Protein AF-0000000074257614 (afdb_homodimer)

Nearest PDB structures (foldseek):
  3a6f-assembly1_D  TM=8.486E-01  e=1.004E-16  Pseudomonas putida
  3a6g-assembly1_B  TM=8.559E-01  e=3.422E-16  Pseudomonas putida
  3a6j-assembly1_D  TM=8.479E-01  e=7.141E-16  Pseudomonas putida
  3a6g-assembly1_E  TM=8.307E-01  e=7.141E-16  Pseudomonas putida
  3a6g-assembly1_C  TM=8.321E-01  e=3.975E-15  Pseudomonas putida

pLDDT: mean 94.09, std 9.01, range [49.44, 98.94]

Secondary structure (DSSP, 8-state):
----TTBGGG--HHHHHHHHHH-SEEEEEE--B---TTTS-TTHHHHHHHHHHHHHHHHGGGGT--EEEPPPB-----GGGTTSTT-B---HHHHHHHHHHHHHHHHHTT--EEEEEE--GGGHHHHHHHHHHHHHHSS-EEEEEEGGGGTHHHHHHHH-S---TTSHHHHHHHHHH-GGG--GGG--PPPBPPPPTT-S---GGGTBSSS--S-GGG--HHHHHHHHHHHHHHHHHHHHHHHHTT-/----TTBGGG--HHHHHHHHHH-SEEEEEE--B---TTTS-TTHHHHHHHHHHHHHHHHGGGGT--EEEPPPB-----GGGTTSTT-B---HHHHHHHHHHHHHHHHHTT--EEEEEE--GGGHHHHHHHHHHHHHHSS-EEEEEEGGGGTHHHHHHHH-S---TTSHHHHHHHHHH-GGG--GGG--PPPBPPPPTT-S---GGGTBSSS--S-GGG--HHHHHHHHHHHHHHHHHHHHHHHHTT-

Solvent-accessible surface area (backbone atoms only — not comparable to full-atom values): 24168 Å² total; per-residue (Å²): 123,86,83,63,98,39,32,48,52,61,22,23,20,68,54,30,35,54,46,35,58,69,29,66,28,34,34,37,20,31,14,23,28,31,50,21,16,73,24,29,20,17,22,53,27,25,52,46,12,46,48,53,47,49,53,38,56,70,51,24,60,84,68,76,41,43,55,34,35,44,73,60,39,48,66,20,34,40,69,47,35,55,89,36,30,65,20,32,27,33,49,67,66,45,43,22,43,47,53,36,27,43,51,52,28,42,35,74,43,50,26,54,25,36,36,36,38,30,45,41,82,63,36,50,67,38,49,53,54,26,24,52,49,37,45,71,77,45,85,24,47,44,44,74,44,54,57,58,78,66,33,47,70,62,47,35,72,76,61,41,79,53,40,48,58,45,0,20,57,52,41,8,45,42,48,58,78,42,48,89,47,46,42,74,90,52,52,49,72,39,49,73,48,83,69,68,88,80,60,88,72,64,52,45,68,72,31,12,83,57,44,26,28,32,38,33,71,66,38,42,35,72,60,37,54,54,50,52,54,53,28,41,50,51,51,50,52,52,49,47,52,38,46,74,69,68,92,123,87,84,62,96,40,34,48,52,62,24,24,20,66,55,29,35,53,46,36,58,68,29,65,28,34,34,37,21,31,13,24,27,30,51,20,16,73,23,29,20,17,24,53,28,25,53,46,11,44,46,54,48,49,53,40,57,70,50,24,59,83,69,77,43,44,55,35,36,44,73,60,40,47,66,20,35,39,69,45,35,56,90,35,30,64,20,33,26,33,49,64,66,42,43,24,45,46,52,35,26,44,52,53,29,40,34,76,42,50,27,52,24,37,36,35,38,29,45,42,80,62,35,49,67,38,50,52,54,25,24,52,49,37,45,70,74,43,83,23,46,44,45,73,44,54,56,59,77,66,33,47,70,60,48,35,72,74,59,41,79,54,40,46,57,45,0,21,56,53,41,8,46,41,49,58,77,42,46,89,48,47,42,75,90,51,50,48,72,39,48,72,48,82,72,67,86,80,62,88,71,63,51,45,69,73,33,11,82,56,44,26,28,32,38,32,72,68,39,43,35,70,60,39,53,53,50,51,54,53,28,42,50,51,51,50,52,52,50,46,52,38,47,74,69,67,92

Sequence (494 aa):
MPETESDLFTMTWEDAGESLLTADCAILPTGSVEQHSVHLPLSTDTLRADHLTAELVEAADDHGLEFVRLPTLPYGYSEHHMRFPGTVTLSQDTYKSVLVDVGASLAEHGADRLLFLNCHGGNKEALALASDRLNRDTDLTAHFVHWTDFARDELREHFGEGWGHAGDHETSFVELYRPDLVKEGKKEPQTVEEMPETRSYDYFDDVTEQGGLGDPTNSDPEVMEGVVANTTDRILESLKADVDAGWMPETESDLFTMTWEDAGESLLTADCAILPTGSVEQHSVHLPLSTDTLRADHLTAELVEAADDHGLEFVRLPTLPYGYSEHHMRFPGTVTLSQDTYKSVLVDVGASLAEHGADRLLFLNCHGGNKEALALASDRLNRDTDLTAHFVHWTDFARDELREHFGEGWGHAGDHETSFVELYRPDLVKEGKKEPQTVEEMPETRSYDYFDDVTEQGGLGDPTNSDPEVMEGVVANTTDRILESLKADVDAGW

Organism: NCBI:txid2743089

Radius of gyration: 22.27 Å; Cα contacts (8 Å, |Δi|>4): 1116; chains: 2; bounding box: 50×66×53 Å

InterPro domains:
  IPR003785 Creatininase/formamide hydrolase [PF02633] (11-238)
  IPR003785 Creatininase/formamide hydrolase [PTHR35005] (6-240)
  IPR024087 Creatininase-like superfamily [G3DSA:3.40.50.10310] (3-243)
  IPR024087 Creatininase-like superfamily [SSF102215] (8-239)

Structure (mmCIF, N/CA/C/O backbone):
data_AF-0000000074257614-model_v1
#
loop_
_entity.id
_entity.type
_entity.pdbx_description
1 polymer 'Creatininase family protein'
#
loop_
_atom_site.group_PDB
_atom_site.id
_atom_site.type_symbol
_atom_site.label_atom_id
_atom_site.label_alt_id
_atom_site.label_comp_id
_atom_site.label_asym_id
_atom_site.label_entity_id
_atom_site.label_seq_id
_atom_site.pdbx_PDB_ins_code
_atom_site.Cartn_x
_atom_site.Cartn_y
_atom_site.Cartn_z
_atom_site.occupancy
_atom_site.B_iso_or_equiv
_atom_site.auth_seq_id
_atom_site.auth_comp_id
_atom_site.auth_asym_id
_atom_site.auth_atom_id
_atom_site.pdbx_PDB_model_num
ATOM 1 N N . MET A 1 1 ? 1.198 -7.363 8.898 1 87.56 1 MET A N 1
ATOM 2 C CA . MET A 1 1 ? 2.047 -7.574 7.73 1 87.56 1 MET A CA 1
ATOM 3 C C . MET A 1 1 ? 3.484 -7.863 8.148 1 87.56 1 MET A C 1
ATOM 5 O O . MET A 1 1 ? 3.967 -7.32 9.148 1 87.56 1 MET A O 1
ATOM 9 N N . PRO A 1 2 ? 4.137 -8.68 7.316 1 95.19 2 PRO A N 1
ATOM 10 C CA . PRO A 1 2 ? 5.5 -9.047 7.719 1 95.19 2 PRO A CA 1
ATOM 11 C C . PRO A 1 2 ? 6.496 -7.906 7.52 1 95.19 2 PRO A C 1
ATOM 13 O O . PRO A 1 2 ? 6.305 -7.059 6.645 1 95.19 2 PRO A O 1
ATOM 16 N N . GLU A 1 3 ? 7.477 -7.852 8.414 1 96.19 3 GLU A N 1
ATOM 17 C CA . GLU A 1 3 ? 8.609 -6.938 8.289 1 96.19 3 GLU A CA 1
ATOM 18 C C . GLU A 1 3 ? 9.922 -7.699 8.188 1 96.19 3 GLU A C 1
ATOM 20 O O . GLU A 1 3 ? 10.125 -8.703 8.875 1 96.19 3 GLU A O 1
ATOM 25 N N . THR A 1 4 ? 10.766 -7.27 7.289 1 97.06 4 THR A N 1
ATOM 26 C CA . THR A 1 4 ? 12.086 -7.859 7.117 1 97.06 4 THR A CA 1
ATOM 27 C C . THR A 1 4 ? 13.18 -6.812 7.332 1 97.06 4 THR A C 1
ATOM 29 O O . THR A 1 4 ? 12.898 -5.609 7.352 1 97.06 4 THR A O 1
ATOM 32 N N . GLU A 1 5 ? 14.43 -7.211 7.496 1 95.19 5 GLU A N 1
ATOM 33 C C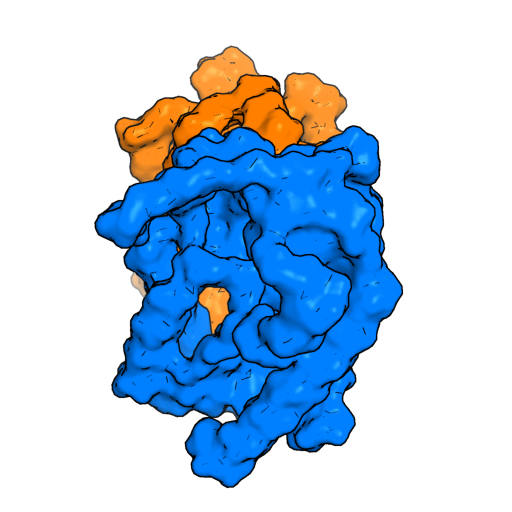A . GLU A 1 5 ? 15.562 -6.305 7.676 1 95.19 5 GLU A CA 1
ATOM 34 C C . GLU A 1 5 ? 15.906 -5.582 6.375 1 95.19 5 GLU A C 1
ATOM 36 O O . GLU A 1 5 ? 16.672 -4.625 6.375 1 95.19 5 GLU A O 1
ATOM 41 N N . SER A 1 6 ? 15.25 -5.984 5.289 1 97.62 6 SER A N 1
ATOM 42 C CA . SER A 1 6 ? 15.578 -5.473 3.963 1 97.62 6 SER A CA 1
ATOM 43 C C . SER A 1 6 ? 14.484 -4.547 3.443 1 97.62 6 SER A C 1
ATOM 45 O O . SER A 1 6 ? 14.445 -4.227 2.254 1 97.62 6 SER A O 1
ATOM 47 N N . ASP A 1 7 ? 13.609 -4.184 4.375 1 98.62 7 ASP A N 1
ATOM 48 C CA . ASP A 1 7 ? 12.492 -3.338 3.963 1 98.62 7 ASP A CA 1
ATOM 49 C C . ASP A 1 7 ? 12.945 -1.897 3.738 1 98.62 7 ASP A C 1
ATOM 51 O O . ASP A 1 7 ? 13.438 -1.245 4.66 1 98.62 7 ASP A O 1
ATOM 55 N N . LEU A 1 8 ? 12.688 -1.428 2.484 1 98.81 8 LEU A N 1
ATOM 56 C CA . LEU A 1 8 ? 12.906 -0.011 2.211 1 98.81 8 LEU A CA 1
ATOM 57 C C . LEU A 1 8 ? 12.125 0.858 3.188 1 98.81 8 LEU A C 1
ATOM 59 O O . LEU A 1 8 ? 12.586 1.93 3.584 1 98.81 8 LEU A O 1
ATOM 63 N N . PHE A 1 9 ? 11.031 0.426 3.574 1 97.88 9 PHE A N 1
ATOM 64 C CA . PHE A 1 9 ? 10.047 1.066 4.441 1 97.88 9 PHE A CA 1
ATOM 65 C C . PHE A 1 9 ? 10.68 1.485 5.762 1 97.88 9 PHE A C 1
ATOM 67 O O . PHE A 1 9 ? 10.266 2.475 6.367 1 97.88 9 PHE A O 1
ATOM 74 N N . THR A 1 10 ? 11.742 0.823 6.23 1 98.19 10 THR A N 1
ATOM 75 C CA . THR A 1 10 ? 12.305 1.058 7.555 1 98.19 10 THR A CA 1
ATOM 76 C C . THR A 1 10 ? 13.664 1.749 7.453 1 98.19 10 THR A C 1
ATOM 78 O O . THR A 1 10 ? 14.328 1.979 8.461 1 98.19 10 THR A O 1
ATOM 81 N N . MET A 1 11 ? 14.023 2.107 6.27 1 98.56 11 MET A N 1
ATOM 82 C CA . MET A 1 11 ? 15.352 2.668 6.043 1 98.56 11 MET A CA 1
ATOM 83 C C . MET A 1 11 ? 15.312 4.191 6.051 1 98.56 11 MET A C 1
ATOM 85 O O . MET A 1 11 ? 14.305 4.789 5.664 1 98.56 11 MET A O 1
ATOM 89 N N . THR A 1 12 ? 16.391 4.77 6.508 1 98.19 12 THR A N 1
ATOM 90 C CA . THR A 1 12 ? 16.641 6.168 6.18 1 98.19 12 THR A CA 1
ATOM 91 C C . THR A 1 12 ? 17.141 6.305 4.746 1 98.19 12 THR A C 1
ATOM 93 O O . THR A 1 12 ? 17.453 5.309 4.09 1 98.19 12 THR A O 1
ATOM 96 N N . TRP A 1 13 ? 17.203 7.562 4.297 1 97.44 13 TRP A N 1
ATOM 97 C CA . TRP A 1 13 ? 17.672 7.727 2.922 1 97.44 13 TRP A CA 1
ATOM 98 C C . TRP A 1 13 ? 19.125 7.316 2.785 1 97.44 13 TRP A C 1
ATOM 100 O O . TRP A 1 13 ? 19.547 6.816 1.735 1 97.44 13 TRP A O 1
ATOM 110 N N . GLU A 1 14 ? 19.969 7.48 3.82 1 97.38 14 GLU A N 1
ATOM 111 C CA . GLU A 1 14 ? 21.359 7.039 3.777 1 97.38 14 GLU A CA 1
ATOM 112 C C . GLU A 1 14 ? 21.453 5.523 3.645 1 97.38 14 GLU A C 1
ATOM 114 O O . GLU A 1 14 ? 22.203 5.012 2.816 1 97.38 14 GLU A O 1
ATOM 119 N N . ASP A 1 15 ? 20.672 4.824 4.484 1 98.25 15 ASP A N 1
ATOM 120 C CA . ASP A 1 15 ? 20.672 3.363 4.426 1 98.25 15 ASP A CA 1
ATOM 121 C C . ASP A 1 15 ? 20.188 2.871 3.064 1 98.25 15 ASP A C 1
ATOM 123 O O . ASP A 1 15 ? 20.75 1.926 2.506 1 98.25 15 ASP A O 1
ATOM 127 N N . ALA A 1 16 ? 19.172 3.477 2.555 1 98.44 16 ALA A N 1
ATOM 128 C CA . ALA A 1 16 ? 18.594 3.094 1.266 1 98.44 16 ALA A CA 1
ATOM 129 C C . ALA A 1 16 ? 19.609 3.287 0.141 1 98.44 16 ALA A C 1
ATOM 131 O O . ALA A 1 16 ? 19.703 2.465 -0.773 1 98.44 16 ALA A O 1
A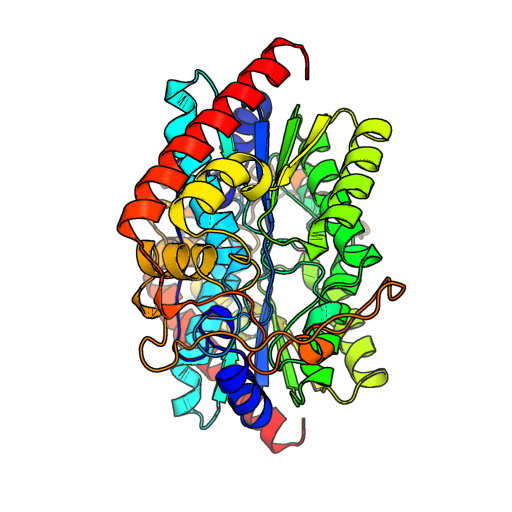TOM 132 N N . GLY A 1 17 ? 20.281 4.422 0.225 1 97.75 17 GLY A N 1
ATOM 133 C CA . GLY A 1 17 ? 21.297 4.676 -0.78 1 97.75 17 GLY A CA 1
ATOM 134 C C . GLY A 1 17 ? 22.344 3.582 -0.861 1 97.75 17 GLY A C 1
ATOM 135 O O . GLY A 1 17 ? 22.688 3.131 -1.953 1 97.75 17 GLY A O 1
ATOM 136 N N . GLU A 1 18 ? 22.781 3.162 0.284 1 98 18 GLU A N 1
ATOM 137 C CA . GLU A 1 18 ? 23.75 2.084 0.339 1 98 18 GLU A CA 1
ATOM 138 C C . GLU A 1 18 ? 23.141 0.756 -0.096 1 98 18 GLU A C 1
ATOM 140 O O . GLU A 1 18 ? 23.734 0.027 -0.897 1 98 18 GLU A O 1
ATOM 145 N N . SER A 1 19 ? 22.016 0.486 0.371 1 98.19 19 SER A N 1
ATOM 146 C CA . SER A 1 19 ? 21.375 -0.803 0.128 1 98.19 19 SER A CA 1
ATOM 147 C C . SER A 1 19 ? 21.016 -0.973 -1.345 1 98.19 19 SER A C 1
ATOM 149 O O . SER A 1 19 ? 21.188 -2.053 -1.912 1 98.19 19 SER A O 1
ATOM 151 N N . LEU A 1 20 ? 20.484 0.068 -1.957 1 98.12 20 LEU A N 1
ATOM 152 C CA . LEU A 1 20 ? 20.047 -0.021 -3.348 1 98.12 20 LEU A CA 1
ATOM 153 C C . LEU A 1 20 ? 21.25 -0.206 -4.277 1 98.12 20 LEU A C 1
ATOM 155 O O . LEU A 1 20 ? 21.125 -0.842 -5.324 1 98.12 20 LEU A O 1
ATOM 159 N N . LEU A 1 21 ? 22.375 0.308 -3.859 1 97.25 21 LEU A N 1
ATOM 160 C CA . LEU A 1 21 ? 23.578 0.206 -4.68 1 97.25 21 LEU A CA 1
ATOM 161 C C . LEU A 1 21 ? 24.188 -1.186 -4.574 1 97.25 21 LEU A C 1
ATOM 163 O O . LEU A 1 21 ? 24.812 -1.666 -5.523 1 97.25 21 LEU A O 1
ATOM 167 N N . THR A 1 22 ? 23.984 -1.861 -3.463 1 96.81 22 THR A N 1
ATOM 168 C CA . THR A 1 22 ? 24.703 -3.107 -3.225 1 96.81 22 THR A CA 1
ATOM 169 C C . THR A 1 22 ? 23.781 -4.309 -3.404 1 96.81 22 THR A C 1
ATOM 171 O O . THR A 1 22 ? 24.234 -5.43 -3.629 1 96.81 22 THR A O 1
ATOM 174 N N . ALA A 1 23 ? 22.516 -4.117 -3.361 1 97.31 23 ALA A N 1
ATOM 175 C CA . ALA A 1 23 ? 21.562 -5.223 -3.488 1 97.31 23 ALA A CA 1
ATOM 176 C C . ALA A 1 23 ? 21.641 -5.848 -4.879 1 97.31 23 ALA A C 1
ATOM 178 O O . ALA A 1 23 ? 21.906 -5.156 -5.863 1 97.31 23 ALA A O 1
ATOM 179 N N . ASP A 1 24 ? 21.328 -7.156 -4.922 1 96.69 24 ASP A N 1
ATOM 180 C CA . ASP A 1 24 ? 21.203 -7.84 -6.207 1 96.69 24 ASP A CA 1
ATOM 181 C C . ASP A 1 24 ? 19.938 -7.418 -6.938 1 96.69 24 ASP A C 1
ATOM 183 O O . ASP A 1 24 ? 19.906 -7.398 -8.172 1 96.69 24 ASP A O 1
ATOM 187 N N . CYS A 1 25 ? 18.938 -7.125 -6.125 1 96.31 25 CYS A N 1
ATOM 188 C CA . CYS A 1 25 ? 17.641 -6.855 -6.727 1 96.31 25 CYS A CA 1
ATOM 189 C C . CYS A 1 25 ? 16.719 -6.148 -5.738 1 96.31 25 CYS A C 1
ATOM 191 O O . CYS A 1 25 ? 16.719 -6.457 -4.547 1 96.31 25 CYS A O 1
ATOM 193 N N . ALA A 1 26 ? 16.016 -5.094 -6.238 1 98.62 26 ALA A N 1
ATOM 194 C CA . ALA A 1 26 ? 14.852 -4.602 -5.52 1 98.62 26 ALA A CA 1
ATOM 195 C C . ALA A 1 26 ? 13.602 -5.402 -5.887 1 98.62 26 ALA A C 1
ATOM 197 O O . ALA A 1 26 ? 13.461 -5.852 -7.027 1 98.62 26 ALA A O 1
ATOM 198 N N . ILE A 1 27 ? 12.711 -5.613 -4.906 1 98.81 27 ILE A N 1
ATOM 199 C CA . ILE A 1 27 ? 11.508 -6.398 -5.168 1 98.81 27 ILE A CA 1
ATOM 200 C C . ILE A 1 27 ? 10.273 -5.586 -4.793 1 98.81 27 ILE A C 1
ATOM 202 O O . ILE A 1 27 ? 10.18 -5.059 -3.682 1 98.81 27 ILE A O 1
ATOM 206 N N . LEU A 1 28 ? 9.398 -5.438 -5.723 1 98.94 28 LEU A N 1
ATOM 207 C CA . LEU A 1 28 ? 8.094 -4.844 -5.469 1 98.94 28 LEU A CA 1
ATOM 208 C C . LEU A 1 28 ? 7.012 -5.918 -5.391 1 98.94 28 LEU A C 1
ATOM 210 O O . LEU A 1 28 ? 6.695 -6.559 -6.398 1 98.94 28 LEU A O 1
ATOM 214 N N . PRO A 1 29 ? 6.453 -6.156 -4.188 1 98.88 29 PRO A N 1
ATOM 215 C CA . PRO A 1 29 ? 5.277 -7.027 -4.121 1 98.88 29 PRO A CA 1
ATOM 216 C C . PRO A 1 29 ? 4.035 -6.391 -4.742 1 98.88 29 PRO A C 1
ATOM 218 O O . PRO A 1 29 ? 3.693 -5.25 -4.418 1 98.88 29 PRO A O 1
ATOM 221 N N . THR A 1 30 ? 3.383 -7.113 -5.633 1 98.88 30 THR A N 1
ATOM 222 C CA . THR A 1 30 ? 2.207 -6.582 -6.316 1 98.88 30 THR A CA 1
ATOM 223 C C . THR A 1 30 ? 0.988 -7.461 -6.059 1 98.88 30 THR A C 1
ATOM 225 O O . THR A 1 30 ? 0.996 -8.648 -6.379 1 98.88 30 THR A O 1
ATOM 228 N N . GLY A 1 31 ? 0.006 -6.891 -5.445 1 98.5 31 GLY A N 1
ATOM 229 C CA . GLY A 1 31 ? -1.254 -7.562 -5.16 1 98.5 31 GLY A CA 1
ATOM 230 C C . GLY A 1 31 ? -2.445 -6.887 -5.812 1 98.5 31 GLY A C 1
ATOM 231 O O . GLY A 1 31 ? -2.371 -6.461 -6.969 1 98.5 31 GLY A O 1
ATOM 232 N N . SER A 1 32 ? -3.559 -6.984 -5.121 1 98.5 32 SER A N 1
ATOM 233 C CA . SER A 1 32 ? -4.824 -6.391 -5.543 1 98.5 32 SER A CA 1
ATOM 234 C C . SER A 1 32 ? -5.793 -6.266 -4.371 1 98.5 32 SER A C 1
ATOM 236 O O . SER A 1 32 ? -5.539 -6.797 -3.289 1 98.5 32 SER A O 1
ATOM 238 N N . VAL A 1 33 ? -6.75 -5.43 -4.539 1 98.69 33 VAL A N 1
ATOM 239 C CA . VAL A 1 33 ? -7.969 -5.434 -3.738 1 98.69 33 VAL A CA 1
ATOM 240 C C . VAL A 1 33 ? -9.148 -5.902 -4.586 1 98.69 33 VAL A C 1
ATOM 242 O O . VAL A 1 33 ? -9.672 -5.141 -5.402 1 98.69 33 VAL A O 1
ATOM 245 N N . GLU A 1 34 ? -9.539 -7.125 -4.387 1 98.19 34 GLU A N 1
ATOM 246 C CA . GLU A 1 34 ? -10.602 -7.707 -5.203 1 98.19 34 GLU A CA 1
ATOM 247 C C . GLU A 1 34 ? -11.289 -8.859 -4.48 1 98.19 34 GLU A C 1
ATOM 249 O O . GLU A 1 34 ? -10.766 -9.383 -3.498 1 98.19 34 GLU A O 1
ATOM 254 N N . GLN A 1 35 ? -12.391 -9.234 -5.062 1 97.31 35 GLN A N 1
ATOM 255 C CA . GLN A 1 35 ? -13.172 -10.32 -4.477 1 97.31 35 GLN A CA 1
ATOM 256 C C . GLN A 1 35 ? -12.414 -11.641 -4.535 1 97.31 35 GLN A C 1
ATOM 258 O O . GLN A 1 35 ? -11.695 -11.914 -5.496 1 97.31 35 GLN A O 1
ATOM 263 N N . HIS A 1 36 ? -12.602 -12.492 -3.494 1 97.5 36 HIS A N 1
ATOM 264 C CA . HIS A 1 36 ? -12.086 -13.852 -3.424 1 97.5 36 HIS A CA 1
ATOM 265 C C . HIS A 1 36 ? -13.086 -14.797 -2.771 1 97.5 36 HIS A C 1
ATOM 267 O O . HIS A 1 36 ? -12.766 -15.469 -1.789 1 97.5 36 HIS A O 1
ATOM 273 N N . SER A 1 37 ? -14.242 -14.836 -3.428 1 96 37 SER A N 1
ATOM 274 C CA . SER A 1 37 ? -15.352 -15.68 -2.99 1 96 37 SER A CA 1
ATOM 275 C C . SER A 1 37 ? -15.859 -15.258 -1.613 1 96 37 SER A C 1
ATOM 277 O O . SER A 1 37 ? -15.547 -14.164 -1.141 1 96 37 SER A O 1
ATOM 279 N N . VAL A 1 38 ? -16.734 -16.047 -0.955 1 96.38 38 VAL A N 1
ATOM 280 C CA . VAL A 1 38 ? -17.516 -15.633 0.201 1 96.38 38 VAL A CA 1
ATOM 281 C C . VAL A 1 38 ? -16.719 -15.859 1.481 1 96.38 38 VAL A C 1
ATOM 283 O O . VAL A 1 38 ? -17.094 -15.367 2.549 1 96.38 38 VAL A O 1
ATOM 286 N N . HIS A 1 39 ? -15.547 -16.516 1.341 1 98 39 HIS A N 1
ATOM 287 C CA . HIS A 1 39 ? -14.891 -16.953 2.57 1 98 39 HIS A CA 1
ATOM 288 C C . HIS A 1 39 ? -13.539 -16.266 2.734 1 98 39 HIS A C 1
ATOM 290 O O . HIS A 1 39 ? -12.945 -16.297 3.816 1 98 39 HIS A O 1
ATOM 296 N N . LEU A 1 40 ? -13.031 -15.617 1.736 1 98.62 40 LEU A N 1
ATOM 297 C CA . LEU A 1 40 ? -11.719 -15 1.817 1 98.62 40 LEU A CA 1
ATOM 298 C C . LEU A 1 40 ? -11.828 -13.477 1.73 1 98.62 40 LEU A C 1
ATOM 300 O O . LEU A 1 40 ? -12.773 -12.953 1.145 1 98.62 40 LEU A O 1
ATOM 304 N N . PRO A 1 41 ? -10.875 -12.805 2.254 1 98.69 41 PRO A N 1
ATOM 305 C CA . PRO A 1 41 ? -10.922 -11.336 2.229 1 98.69 41 PRO A CA 1
ATOM 306 C C . PRO A 1 41 ? -10.531 -10.758 0.869 1 98.69 41 PRO A C 1
ATOM 308 O O . PRO A 1 41 ? -9.883 -11.438 0.07 1 98.69 41 PRO A O 1
ATOM 311 N N . LEU A 1 42 ? -10.836 -9.492 0.719 1 98.69 42 LEU A N 1
ATOM 312 C CA . LEU A 1 42 ? -10.539 -8.742 -0.499 1 98.69 42 LEU A CA 1
ATOM 313 C C . LEU A 1 42 ? -9.039 -8.578 -0.688 1 98.69 42 LEU A C 1
ATOM 315 O O . LEU A 1 42 ? -8.578 -8.227 -1.778 1 98.69 42 LEU A O 1
ATOM 319 N N . SER A 1 43 ? -8.25 -8.859 0.307 1 98.44 43 SER A N 1
ATOM 320 C CA . SER A 1 43 ? -6.82 -8.578 0.307 1 98.44 43 SER A CA 1
ATOM 321 C C . SER A 1 43 ? -6.008 -9.828 -0.009 1 98.44 43 SER A C 1
ATOM 323 O O . SER A 1 43 ? -4.785 -9.828 0.122 1 98.44 43 SER A O 1
ATOM 325 N N . THR A 1 44 ? -6.629 -10.914 -0.399 1 98.69 44 THR A N 1
ATOM 326 C CA . THR A 1 44 ? -5.961 -12.203 -0.548 1 98.69 44 THR A CA 1
ATOM 327 C C . THR A 1 44 ? -4.699 -12.062 -1.395 1 98.69 44 THR A C 1
ATOM 329 O O . THR A 1 44 ? -3.617 -12.484 -0.979 1 98.69 44 THR A O 1
ATOM 332 N N . ASP A 1 45 ? -4.805 -11.438 -2.523 1 98.69 45 ASP A N 1
ATOM 333 C CA . ASP A 1 45 ? -3.648 -11.289 -3.4 1 98.69 45 ASP A CA 1
ATOM 334 C C . ASP A 1 45 ? -2.568 -10.43 -2.746 1 98.69 45 ASP A C 1
ATOM 336 O O . ASP A 1 45 ? -1.376 -10.711 -2.891 1 98.69 45 ASP A O 1
ATOM 340 N N . THR A 1 46 ? -2.947 -9.359 -2.088 1 98.75 46 THR A N 1
ATOM 341 C CA . THR A 1 46 ? -1.995 -8.469 -1.428 1 98.75 46 THR A CA 1
ATOM 342 C C . THR A 1 46 ? -1.322 -9.18 -0.255 1 98.75 46 THR A C 1
ATOM 344 O O . THR A 1 46 ? -0.119 -9.023 -0.036 1 98.75 46 THR A O 1
ATOM 347 N N . LEU A 1 47 ? -2.111 -9.961 0.508 1 98.62 47 LEU A N 1
ATOM 348 C CA . LEU A 1 47 ? -1.534 -10.789 1.56 1 98.62 47 LEU A CA 1
ATOM 349 C C . LEU A 1 47 ? -0.477 -11.727 0.991 1 98.62 47 LEU A C 1
ATOM 351 O O . LEU A 1 47 ? 0.617 -11.852 1.548 1 98.62 47 LEU A O 1
ATOM 355 N N . ARG A 1 48 ? -0.861 -12.352 -0.081 1 98.69 48 ARG A N 1
ATOM 356 C CA . ARG A 1 48 ? 0.065 -13.281 -0.721 1 98.69 48 ARG A CA 1
ATOM 357 C C . ARG A 1 48 ? 1.328 -12.562 -1.184 1 98.69 48 ARG A C 1
ATOM 359 O O . ARG A 1 48 ? 2.441 -13 -0.881 1 98.69 48 ARG A O 1
ATOM 366 N N . ALA A 1 49 ? 1.185 -11.477 -1.884 1 98.75 49 ALA A N 1
ATOM 367 C CA . ALA A 1 49 ? 2.332 -10.734 -2.4 1 98.75 49 ALA A CA 1
ATOM 368 C C . ALA A 1 49 ? 3.264 -10.312 -1.269 1 98.75 49 ALA A C 1
ATOM 370 O O . ALA A 1 49 ? 4.484 -10.445 -1.379 1 98.75 49 ALA A O 1
ATOM 371 N N . ASP A 1 50 ? 2.67 -9.836 -0.246 1 98.62 50 ASP A N 1
ATOM 372 C CA . ASP A 1 50 ? 3.445 -9.312 0.875 1 98.62 50 ASP A CA 1
ATOM 373 C C . ASP A 1 50 ? 4.203 -10.43 1.585 1 98.62 50 ASP A C 1
ATOM 375 O O . ASP A 1 50 ? 5.43 -10.367 1.721 1 98.62 50 ASP A O 1
ATOM 379 N N . HIS A 1 51 ? 3.541 -11.461 1.965 1 98.69 51 HIS A N 1
ATOM 380 C CA . HIS A 1 51 ? 4.133 -12.539 2.744 1 98.69 51 HIS A CA 1
ATOM 381 C C . HIS A 1 51 ? 5.109 -13.359 1.903 1 98.69 51 HIS A C 1
ATOM 383 O O . HIS A 1 51 ? 6.176 -13.75 2.387 1 98.69 51 HIS A O 1
ATOM 389 N N . LEU A 1 52 ? 4.738 -13.641 0.69 1 98.75 52 LEU A N 1
ATOM 390 C CA . LEU A 1 52 ? 5.598 -14.477 -0.144 1 98.75 52 LEU A CA 1
ATOM 391 C C . LEU A 1 52 ? 6.871 -13.734 -0.523 1 98.75 52 LEU A C 1
ATOM 393 O O . LEU A 1 52 ? 7.938 -14.34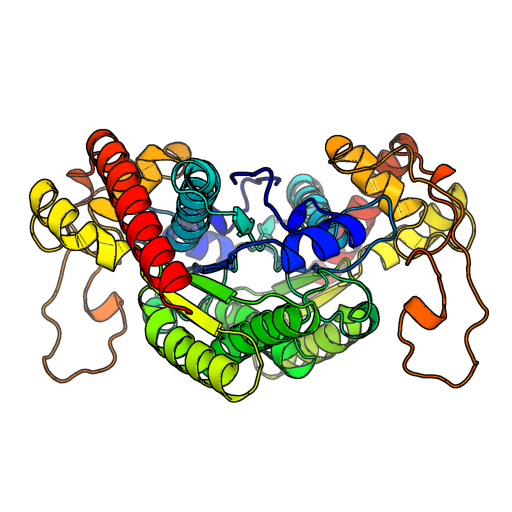4 -0.655 1 98.75 52 LEU A O 1
ATOM 397 N N . THR A 1 53 ? 6.801 -12.445 -0.721 1 98.62 53 THR A N 1
ATOM 398 C CA . THR A 1 53 ? 8.008 -11.656 -0.934 1 98.62 53 THR A CA 1
ATOM 399 C C . THR A 1 53 ? 8.891 -11.664 0.314 1 98.62 53 THR A C 1
ATOM 401 O O . THR A 1 53 ? 10.117 -11.75 0.216 1 98.62 53 THR A O 1
ATOM 404 N N . ALA A 1 54 ? 8.258 -11.539 1.453 1 98.62 54 ALA A N 1
ATOM 405 C CA . ALA A 1 54 ? 9.016 -11.594 2.699 1 98.62 54 ALA A CA 1
ATOM 406 C C . ALA A 1 54 ? 9.758 -12.922 2.836 1 98.62 54 ALA A C 1
ATOM 408 O O . ALA A 1 54 ? 10.906 -12.961 3.27 1 98.62 54 ALA A O 1
ATOM 409 N N . GLU A 1 55 ? 9.07 -14.023 2.473 1 98.19 55 GLU A N 1
ATOM 410 C CA . GLU A 1 55 ? 9.711 -15.328 2.486 1 98.19 55 GLU A CA 1
ATOM 411 C C . GLU A 1 55 ? 10.945 -15.352 1.583 1 98.19 55 GLU A C 1
ATOM 413 O O . GLU A 1 55 ? 11.977 -15.914 1.943 1 98.19 55 GLU A O 1
ATOM 418 N N . LEU A 1 56 ? 10.828 -14.742 0.426 1 98 56 LEU A N 1
ATOM 419 C CA . LEU A 1 56 ? 11.938 -14.68 -0.519 1 98 56 LEU A CA 1
ATOM 420 C C . LEU A 1 56 ? 13.109 -13.898 0.069 1 98 56 LEU A C 1
ATOM 422 O O . LEU A 1 56 ? 14.258 -14.336 -0.01 1 98 56 LEU A O 1
ATOM 426 N N . VAL A 1 57 ? 12.781 -12.773 0.607 1 98 57 VAL A N 1
ATOM 427 C CA . VAL A 1 57 ? 13.805 -11.883 1.15 1 98 57 VAL A CA 1
ATOM 428 C C . VAL A 1 57 ? 14.523 -12.57 2.307 1 98 57 VAL A C 1
ATOM 430 O O . VAL A 1 57 ? 15.75 -12.492 2.41 1 98 57 VAL A O 1
ATOM 433 N N . GLU A 1 58 ? 13.812 -13.258 3.121 1 97.19 58 GLU A N 1
ATOM 434 C CA . GLU A 1 58 ? 14.383 -13.922 4.293 1 97.19 58 GLU A CA 1
ATOM 435 C C . GLU A 1 58 ? 15.281 -15.086 3.885 1 97.19 58 GLU A C 1
ATOM 437 O O . GLU A 1 58 ? 16.266 -15.383 4.559 1 97.19 58 GLU A O 1
ATOM 442 N N . ALA A 1 59 ? 14.977 -15.711 2.812 1 97.81 59 ALA A N 1
ATOM 443 C CA . ALA A 1 59 ? 15.727 -16.891 2.365 1 97.81 59 ALA A CA 1
ATOM 444 C C . ALA A 1 59 ? 16.859 -16.484 1.424 1 97.81 59 ALA A C 1
ATOM 446 O O . ALA A 1 59 ? 17.672 -17.328 1.035 1 97.81 59 ALA A O 1
ATOM 447 N N . ALA A 1 60 ? 16.953 -15.258 1.082 1 97.31 60 ALA A N 1
ATOM 448 C CA . ALA A 1 60 ? 17.844 -14.773 0.021 1 97.31 60 ALA A CA 1
ATOM 449 C C . ALA A 1 60 ? 19.297 -15.047 0.357 1 97.31 60 ALA A C 1
ATOM 451 O O . ALA A 1 60 ? 20.078 -15.445 -0.511 1 97.31 60 ALA A O 1
ATOM 452 N N . ASP A 1 61 ? 19.688 -14.844 1.64 1 95.44 61 ASP A N 1
ATOM 453 C CA . ASP A 1 61 ? 21.078 -14.984 2.059 1 95.44 61 ASP A CA 1
ATOM 454 C C . ASP A 1 61 ? 21.578 -16.406 1.82 1 95.44 61 ASP A C 1
ATOM 456 O O . ASP A 1 61 ? 22.75 -16.609 1.476 1 95.44 61 ASP A O 1
ATOM 460 N N . ASP A 1 62 ? 20.719 -17.344 2.02 1 96.31 62 ASP A N 1
ATOM 461 C CA . ASP A 1 62 ? 21.062 -18.75 1.828 1 96.31 62 ASP A CA 1
ATOM 462 C C . ASP A 1 62 ? 21.422 -19.031 0.371 1 96.31 62 ASP A C 1
ATOM 464 O O . ASP A 1 62 ? 22.062 -20.047 0.069 1 96.31 62 ASP A O 1
ATOM 468 N N . HIS A 1 63 ? 21.031 -18.172 -0.49 1 96.12 63 HIS A N 1
ATOM 469 C CA . HIS A 1 63 ? 21.297 -18.359 -1.914 1 96.12 63 HIS A CA 1
ATOM 470 C C . HIS A 1 63 ? 22.344 -17.359 -2.41 1 96.12 63 HIS A C 1
ATOM 472 O O . HIS A 1 63 ? 22.547 -17.219 -3.619 1 96.12 63 HIS A O 1
ATOM 478 N N . GLY A 1 64 ? 22.906 -16.562 -1.477 1 96.31 64 GLY A N 1
ATOM 479 C CA . GLY A 1 64 ? 23.938 -15.594 -1.827 1 96.31 64 GLY A CA 1
ATOM 480 C C . GLY A 1 64 ? 23.359 -14.352 -2.492 1 96.31 64 GLY A C 1
ATOM 481 O O . GLY A 1 64 ? 24.031 -13.727 -3.326 1 96.31 64 GLY A O 1
ATOM 482 N N . LEU A 1 65 ? 22.125 -14.047 -2.217 1 97.56 65 LEU A N 1
ATOM 483 C CA . LEU A 1 65 ? 21.453 -12.875 -2.785 1 97.56 65 LEU A CA 1
ATOM 484 C C . LEU A 1 65 ? 21.094 -11.875 -1.696 1 97.56 65 LEU A C 1
ATOM 486 O O . LEU A 1 65 ? 20.906 -12.25 -0.536 1 97.56 65 LEU A O 1
ATOM 490 N N . GLU A 1 66 ? 21.031 -10.656 -2.053 1 97.44 66 GLU A N 1
ATOM 491 C CA . GLU A 1 66 ? 20.578 -9.555 -1.206 1 97.44 66 GLU A CA 1
ATOM 492 C C . GLU A 1 66 ? 19.5 -8.734 -1.901 1 97.44 66 GLU A C 1
ATOM 494 O O . GLU A 1 66 ? 19.656 -8.344 -3.061 1 97.44 66 GLU A O 1
ATOM 499 N N . PHE A 1 67 ? 18.469 -8.484 -1.146 1 98.38 67 PHE A N 1
ATOM 500 C CA . PHE A 1 67 ? 17.344 -7.781 -1.753 1 98.38 67 PHE A CA 1
ATOM 501 C C . PHE A 1 67 ? 17.016 -6.516 -0.973 1 98.38 67 PHE A C 1
ATOM 503 O O . PHE A 1 67 ? 17.438 -6.359 0.175 1 98.38 67 PHE A O 1
ATOM 510 N N . VAL A 1 68 ? 16.359 -5.551 -1.604 1 98.69 68 VAL A N 1
ATOM 511 C CA . VAL A 1 68 ? 15.602 -4.469 -0.986 1 98.69 68 VAL A CA 1
ATOM 512 C C . VAL A 1 68 ? 14.117 -4.645 -1.298 1 98.69 68 VAL A C 1
ATOM 514 O O . VAL A 1 68 ? 13.727 -4.684 -2.465 1 98.69 68 VAL A O 1
ATOM 517 N N . ARG A 1 69 ? 13.352 -4.797 -0.3 1 98.81 69 ARG A N 1
ATOM 518 C CA . ARG A 1 69 ? 11.914 -5.008 -0.47 1 98.81 69 ARG A CA 1
ATOM 519 C C . ARG A 1 69 ? 11.156 -3.691 -0.386 1 98.81 69 ARG A C 1
ATOM 521 O O . ARG A 1 69 ? 11.281 -2.957 0.596 1 98.81 69 ARG A O 1
ATOM 528 N N . LEU A 1 70 ? 10.398 -3.393 -1.425 1 98.88 70 LEU A N 1
ATOM 529 C CA . LEU A 1 70 ? 9.594 -2.18 -1.472 1 98.88 70 LEU A CA 1
ATOM 530 C C . LEU A 1 70 ? 8.25 -2.4 -0.786 1 98.88 70 LEU A C 1
ATOM 532 O O . LEU A 1 70 ? 7.809 -3.541 -0.62 1 98.88 70 LEU A O 1
ATOM 536 N N . PRO A 1 71 ? 7.586 -1.251 -0.363 1 98.69 71 PRO A N 1
ATOM 537 C CA . PRO A 1 71 ? 6.223 -1.39 0.148 1 98.69 71 PRO A CA 1
ATOM 538 C C . PRO A 1 71 ? 5.273 -2.027 -0.867 1 98.69 71 PRO A C 1
ATOM 540 O O . PRO A 1 71 ? 5.316 -1.689 -2.053 1 98.69 71 PRO A O 1
ATOM 543 N N . THR A 1 72 ? 4.445 -2.939 -0.402 1 98.62 72 THR A N 1
ATOM 544 C CA . THR A 1 72 ? 3.527 -3.682 -1.259 1 98.62 72 THR A CA 1
ATOM 545 C C . THR A 1 72 ? 2.531 -2.74 -1.929 1 98.62 72 THR A C 1
ATOM 547 O O . THR A 1 72 ? 2.012 -1.821 -1.291 1 98.62 72 THR A O 1
ATOM 550 N N . LEU A 1 73 ? 2.355 -2.926 -3.205 1 98.5 73 LEU A N 1
ATOM 551 C CA . LEU A 1 73 ? 1.29 -2.238 -3.928 1 98.5 73 LEU A CA 1
ATOM 552 C C . LEU A 1 73 ? -0.032 -2.986 -3.785 1 98.5 73 LEU A C 1
ATOM 554 O O . LEU A 1 73 ? -0.243 -4.012 -4.434 1 98.5 73 LEU A O 1
ATOM 558 N N . PRO A 1 74 ? -0.937 -2.432 -3.025 1 98.25 74 PRO A N 1
ATOM 559 C CA . PRO A 1 74 ? -2.156 -3.199 -2.76 1 98.25 74 PRO A CA 1
ATOM 560 C C . PRO A 1 74 ? -3.195 -3.057 -3.869 1 98.25 74 PRO A C 1
ATOM 562 O O . PRO A 1 74 ? -4.18 -3.799 -3.895 1 98.25 74 PRO A O 1
ATOM 565 N N . TYR A 1 75 ? -3.068 -2.105 -4.727 1 98.69 75 TYR A N 1
ATOM 566 C CA . TYR A 1 75 ? -4.027 -1.86 -5.797 1 98.69 75 TYR A CA 1
ATOM 567 C C . TYR A 1 75 ? -3.473 -2.307 -7.141 1 98.69 75 TYR A C 1
ATOM 569 O O . TYR A 1 75 ? -2.404 -1.851 -7.562 1 98.69 75 TYR A O 1
ATOM 577 N N . GLY A 1 76 ? -4.121 -3.195 -7.762 1 98.5 76 GLY A N 1
ATOM 578 C CA . GLY A 1 76 ? -3.758 -3.699 -9.078 1 98.5 76 GLY A CA 1
ATOM 579 C C . GLY A 1 76 ? -4.855 -3.521 -10.109 1 98.5 76 GLY A C 1
ATOM 580 O O . GLY A 1 76 ? -5.676 -2.611 -10 1 98.5 76 GLY A O 1
ATOM 581 N N . TYR A 1 77 ? -4.758 -4.273 -11.188 1 98.44 77 TYR A N 1
ATOM 582 C CA . TYR A 1 77 ? -5.781 -4.258 -12.227 1 98.44 77 TYR A CA 1
ATOM 583 C C . TYR A 1 77 ? -6.777 -5.395 -12.023 1 98.44 77 TYR A C 1
ATOM 585 O O . TYR A 1 77 ? -6.449 -6.562 -12.242 1 98.44 77 TYR A O 1
ATOM 593 N N . SER A 1 78 ? -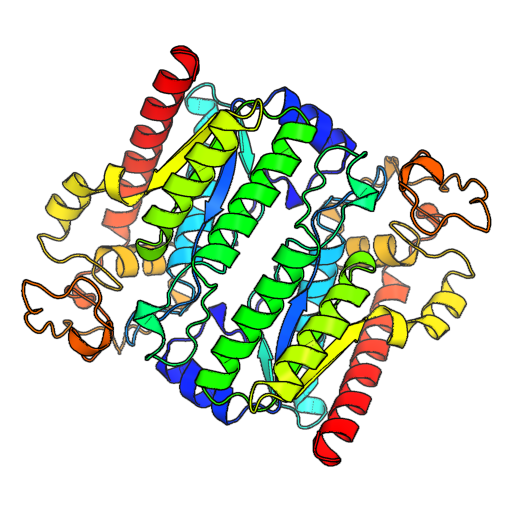7.996 -5.023 -11.594 1 97.06 78 SER A N 1
ATOM 594 C CA . SER A 1 78 ? -8.992 -6.027 -11.234 1 97.06 78 SER A CA 1
ATOM 595 C C . SER A 1 78 ? -10.352 -5.695 -11.844 1 97.06 78 SER A C 1
ATOM 597 O O . SER A 1 78 ? -11.391 -5.98 -11.25 1 97.06 78 SER A O 1
ATOM 599 N N . GLU A 1 79 ? -10.367 -5.121 -13.008 1 94.44 79 GLU A N 1
ATOM 600 C CA . GLU A 1 79 ? -11.609 -4.715 -13.656 1 94.44 79 GLU A CA 1
ATOM 601 C C . GLU A 1 79 ? -12.586 -5.887 -13.766 1 94.44 79 GLU A C 1
ATOM 603 O O . GLU A 1 79 ? -13.789 -5.723 -13.57 1 94.44 79 GLU A O 1
ATOM 608 N N . HIS A 1 80 ? -12.156 -7.039 -14.023 1 91.69 80 HIS A N 1
ATOM 609 C CA . HIS A 1 80 ? -12.969 -8.227 -14.242 1 91.69 80 HIS A CA 1
ATOM 610 C C . HIS A 1 80 ? -13.641 -8.68 -12.953 1 91.69 80 HIS A C 1
ATOM 612 O O . HIS A 1 80 ? -14.516 -9.555 -12.977 1 91.69 80 HIS A O 1
ATOM 618 N N . HIS A 1 81 ? -13.305 -8.055 -11.836 1 94.12 81 HIS A N 1
ATOM 619 C CA . HIS A 1 81 ? -13.898 -8.398 -10.547 1 94.12 81 HIS A CA 1
ATOM 620 C C . HIS A 1 81 ? -14.836 -7.305 -10.062 1 94.12 81 HIS A C 1
ATOM 622 O O . HIS A 1 81 ? -15.445 -7.43 -8.992 1 94.12 81 HIS A O 1
ATOM 628 N N . MET A 1 82 ? -15.078 -6.293 -10.836 1 94.81 82 MET A N 1
ATOM 629 C CA . MET A 1 82 ? -15.742 -5.078 -10.375 1 94.81 82 MET A CA 1
ATOM 630 C C . MET A 1 82 ? -17.234 -5.32 -10.156 1 94.81 82 MET A C 1
ATOM 632 O O . MET A 1 82 ? -17.922 -4.496 -9.547 1 94.81 82 MET A O 1
ATOM 636 N N . ARG A 1 83 ? -17.719 -6.406 -10.531 1 94.06 83 ARG A N 1
ATOM 637 C CA . ARG A 1 83 ? -19.125 -6.688 -10.289 1 94.06 83 ARG A CA 1
ATOM 638 C C . ARG A 1 83 ? -19.344 -7.305 -8.914 1 94.06 83 ARG A C 1
ATOM 640 O O . ARG A 1 83 ? -20.469 -7.547 -8.5 1 94.06 83 ARG A O 1
ATOM 647 N N . PHE A 1 84 ? -18.312 -7.559 -8.203 1 94.94 84 PHE A N 1
ATOM 648 C CA . PHE A 1 84 ? -18.359 -7.934 -6.789 1 94.94 84 PHE A CA 1
ATOM 649 C C . PHE A 1 84 ? -17.984 -6.746 -5.906 1 94.94 84 PHE A C 1
ATOM 651 O O . PHE A 1 84 ? -16.906 -6.168 -6.047 1 94.94 84 PHE A O 1
ATOM 658 N N . PRO A 1 85 ? -18.859 -6.438 -4.945 1 96.5 85 PRO A N 1
ATOM 659 C CA . PRO A 1 85 ? -18.641 -5.238 -4.133 1 96.5 85 PRO A CA 1
ATOM 660 C C . PRO A 1 85 ? -17.312 -5.27 -3.379 1 96.5 85 PRO A C 1
ATOM 662 O O . PRO A 1 85 ? -16.891 -6.332 -2.916 1 96.5 85 PRO A O 1
ATOM 665 N N . GLY A 1 86 ? -16.703 -4.008 -3.279 1 97.88 86 GLY A N 1
ATOM 666 C CA . GLY A 1 86 ? -15.492 -3.859 -2.492 1 97.88 86 GLY A CA 1
ATOM 667 C C . GLY A 1 86 ? -14.227 -3.953 -3.324 1 97.88 86 GLY A C 1
ATOM 668 O O . GLY A 1 86 ? -13.148 -3.572 -2.865 1 97.88 86 GLY A O 1
ATOM 669 N N . THR A 1 87 ? -14.375 -4.492 -4.547 1 98.25 87 THR A N 1
ATOM 670 C CA . THR A 1 87 ? -13.234 -4.504 -5.457 1 98.25 87 THR A CA 1
ATOM 671 C C . THR A 1 87 ? -12.805 -3.08 -5.805 1 98.25 87 THR A C 1
ATOM 673 O O . THR A 1 87 ? -13.648 -2.223 -6.078 1 98.25 87 THR A O 1
ATOM 676 N N . VAL A 1 88 ? -11.539 -2.807 -5.707 1 98.81 88 VAL A N 1
ATOM 677 C CA . VAL A 1 88 ? -10.945 -1.542 -6.121 1 98.81 88 VAL A CA 1
ATOM 678 C C . VAL A 1 88 ? -9.875 -1.796 -7.184 1 98.81 88 VAL A C 1
ATOM 680 O O . VAL A 1 88 ? -8.922 -2.545 -6.953 1 98.81 88 VAL A O 1
ATOM 683 N N . THR A 1 89 ? -10.062 -1.166 -8.359 1 98.69 89 THR A N 1
ATOM 684 C CA . THR A 1 89 ? -9.156 -1.441 -9.469 1 98.69 89 THR A CA 1
ATOM 685 C C . THR A 1 89 ? -8.531 -0.151 -9.992 1 98.69 89 THR A C 1
ATOM 687 O O . THR A 1 89 ? -9.156 0.912 -9.938 1 98.69 89 THR A O 1
ATOM 690 N N . LEU A 1 90 ? -7.301 -0.251 -10.398 1 98.81 90 LEU A N 1
ATOM 691 C CA . LEU A 1 90 ? -6.723 0.753 -11.289 1 98.81 90 LEU A CA 1
ATOM 692 C C . LEU A 1 90 ? -7 0.411 -12.742 1 98.81 90 LEU A C 1
ATOM 694 O O . LEU A 1 90 ? -7.156 -0.761 -13.094 1 98.81 90 LEU A O 1
ATOM 698 N N . SER A 1 91 ? -7.074 1.444 -13.555 1 98.25 91 SER A N 1
ATOM 699 C CA . SER A 1 91 ? -7.102 1.17 -14.992 1 98.25 91 SER A CA 1
ATOM 700 C C . SER A 1 91 ? -5.785 0.555 -15.461 1 98.25 91 SER A C 1
ATOM 702 O O . SER A 1 91 ? -4.758 0.692 -14.797 1 98.25 91 SER A O 1
ATOM 704 N N . GLN A 1 92 ? -5.855 -0.107 -16.625 1 96.56 92 GLN A N 1
ATOM 705 C CA . GLN A 1 92 ? -4.656 -0.729 -17.188 1 96.56 92 GLN A CA 1
ATOM 706 C C . GLN A 1 92 ? -3.539 0.292 -17.359 1 96.56 92 GLN A C 1
ATOM 708 O O . GLN A 1 92 ? -2.389 0.03 -17 1 96.56 92 GLN A O 1
ATOM 713 N N . ASP A 1 93 ? -3.885 1.41 -17.891 1 98 93 ASP A N 1
ATOM 714 C CA . ASP A 1 93 ? -2.895 2.449 -18.156 1 98 93 ASP A CA 1
ATOM 715 C C . ASP A 1 93 ? -2.355 3.037 -16.859 1 98 93 ASP A C 1
ATOM 717 O O . ASP A 1 93 ? -1.154 3.279 -16.734 1 98 93 ASP A O 1
ATOM 721 N N . THR A 1 94 ? -3.258 3.32 -15.938 1 98.75 94 THR A N 1
ATOM 722 C CA . THR A 1 94 ? -2.846 3.861 -14.648 1 98.75 94 THR A CA 1
ATOM 723 C C . THR A 1 94 ? -1.902 2.896 -13.938 1 98.75 94 THR A C 1
ATOM 725 O O . THR A 1 94 ? -0.843 3.299 -13.453 1 98.75 94 THR A O 1
ATOM 728 N N . TYR A 1 95 ? -2.303 1.635 -13.914 1 98.88 95 TYR A N 1
ATOM 729 C CA . TYR A 1 95 ? -1.486 0.637 -13.234 1 98.88 95 TYR A CA 1
ATOM 730 C C . TYR A 1 95 ? -0.111 0.523 -13.875 1 98.88 95 TYR A C 1
ATOM 732 O O . TYR A 1 95 ? 0.91 0.531 -13.188 1 98.88 95 TYR A O 1
ATOM 740 N N . LYS A 1 96 ? -0.109 0.426 -15.164 1 98.75 96 LYS A N 1
ATOM 741 C CA . LYS A 1 96 ? 1.161 0.377 -15.875 1 98.75 96 LYS A CA 1
ATOM 742 C C . LYS A 1 96 ? 2.029 1.587 -15.547 1 98.75 96 LYS A C 1
ATOM 744 O O . LYS A 1 96 ? 3.227 1.448 -15.289 1 98.75 96 LYS A O 1
ATOM 749 N N . SER A 1 97 ? 1.447 2.758 -15.5 1 98.88 97 SER A N 1
ATOM 750 C CA . SER A 1 97 ? 2.189 3.98 -15.219 1 98.88 97 SER A CA 1
ATOM 751 C C . SER A 1 97 ? 2.764 3.965 -13.805 1 98.88 97 SER A C 1
ATOM 753 O O . SER A 1 97 ? 3.865 4.469 -13.57 1 98.88 97 SER A O 1
ATOM 755 N N . VAL A 1 98 ? 2.008 3.434 -12.875 1 98.94 98 VAL A N 1
ATOM 756 C CA . VAL A 1 98 ? 2.5 3.297 -11.508 1 98.94 98 VAL A CA 1
ATOM 757 C C . VAL A 1 98 ? 3.771 2.451 -11.5 1 98.94 98 VAL A C 1
ATOM 759 O O . VAL A 1 98 ? 4.785 2.848 -10.914 1 98.94 98 VAL A O 1
ATOM 762 N N . LEU A 1 99 ? 3.699 1.337 -12.148 1 98.94 99 LEU A N 1
ATOM 763 C CA . LEU A 1 99 ? 4.828 0.414 -12.195 1 98.94 99 LEU A CA 1
ATOM 764 C C . LEU A 1 99 ? 6.047 1.077 -12.828 1 98.94 99 LEU A C 1
ATOM 766 O O . LEU A 1 99 ? 7.164 0.938 -12.32 1 98.94 99 LEU A O 1
ATOM 770 N N . VAL A 1 100 ? 5.836 1.812 -13.867 1 98.88 100 VAL A N 1
ATOM 771 C CA . VAL A 1 100 ? 6.922 2.482 -14.57 1 98.88 100 VAL A CA 1
ATOM 772 C C . VAL A 1 100 ? 7.523 3.572 -13.688 1 98.88 100 VAL A C 1
ATOM 774 O O . VAL A 1 100 ? 8.742 3.703 -13.594 1 98.88 100 VAL A O 1
ATOM 777 N N . ASP A 1 101 ? 6.684 4.359 -13.039 1 98.88 101 ASP A N 1
ATOM 778 C CA . ASP A 1 101 ? 7.164 5.434 -12.172 1 98.88 101 ASP A CA 1
ATOM 779 C C . ASP A 1 101 ? 7.996 4.879 -11.016 1 98.88 101 ASP A C 1
ATOM 781 O O . ASP A 1 101 ? 9.039 5.441 -10.672 1 98.88 101 ASP A O 1
ATOM 785 N N . VAL A 1 102 ? 7.551 3.781 -10.438 1 98.88 102 VAL A N 1
ATOM 786 C CA . VAL A 1 102 ? 8.281 3.148 -9.344 1 98.88 102 VAL A CA 1
ATOM 787 C C . VAL A 1 102 ? 9.648 2.684 -9.836 1 98.88 102 VAL A C 1
ATOM 789 O O . VAL A 1 102 ? 10.68 2.99 -9.227 1 98.88 102 VAL A O 1
ATOM 792 N N . GLY A 1 103 ? 9.656 1.995 -10.969 1 98.81 103 GLY A N 1
ATOM 793 C CA . GLY A 1 103 ? 10.914 1.521 -11.523 1 98.81 103 GLY A CA 1
ATOM 794 C C . GLY A 1 103 ? 11.867 2.645 -11.883 1 98.81 103 GLY A C 1
ATOM 795 O O . GLY A 1 103 ? 13.07 2.553 -11.617 1 98.81 103 GLY A O 1
ATOM 796 N N . ALA A 1 104 ? 11.328 3.701 -12.453 1 98.75 104 ALA A N 1
ATOM 797 C CA . ALA A 1 104 ? 12.156 4.84 -12.836 1 98.75 104 ALA A CA 1
ATOM 798 C C . ALA A 1 104 ? 12.789 5.496 -11.617 1 98.75 104 ALA A C 1
ATOM 800 O O . ALA A 1 104 ? 13.938 5.949 -11.672 1 98.75 104 ALA A O 1
ATOM 801 N N . SER A 1 105 ? 12.062 5.551 -10.531 1 98.69 105 SER A N 1
ATOM 802 C CA . SER A 1 105 ? 12.609 6.098 -9.289 1 98.69 105 SER A CA 1
ATOM 803 C C . SER A 1 105 ? 13.797 5.281 -8.797 1 98.69 105 SER A C 1
ATOM 805 O O . SER A 1 105 ? 14.812 5.84 -8.391 1 98.69 105 SER A O 1
ATOM 807 N N . LEU A 1 106 ? 13.641 3.992 -8.836 1 98.62 106 LEU A N 1
ATOM 808 C CA . LEU A 1 106 ? 14.711 3.105 -8.375 1 98.62 106 LEU A CA 1
ATOM 809 C C . LEU A 1 106 ? 15.93 3.221 -9.281 1 98.62 106 LEU A C 1
ATOM 811 O O . LEU A 1 106 ? 17.062 3.217 -8.797 1 98.62 106 LEU A O 1
ATOM 815 N N . ALA A 1 107 ? 15.695 3.316 -10.57 1 98.25 107 ALA A N 1
ATOM 816 C CA . ALA A 1 107 ? 16.797 3.49 -11.523 1 98.25 107 ALA A CA 1
ATOM 817 C C . ALA A 1 107 ? 17.594 4.754 -11.211 1 98.25 107 ALA A C 1
ATOM 819 O O . ALA A 1 107 ? 18.828 4.742 -11.266 1 98.25 107 ALA A O 1
ATOM 820 N N . GLU A 1 108 ? 16.922 5.773 -10.883 1 97.5 108 GLU A N 1
ATOM 821 C CA . GLU A 1 108 ? 17.547 7.043 -10.555 1 97.5 108 GLU A CA 1
ATOM 822 C C . GLU A 1 108 ? 18.5 6.895 -9.359 1 97.5 108 GLU A C 1
ATOM 824 O O . GLU A 1 108 ? 19.5 7.602 -9.266 1 97.5 108 GLU A O 1
ATOM 829 N N . HIS A 1 109 ? 18.156 5.965 -8.492 1 97.81 109 HIS A N 1
ATOM 830 C CA . HIS A 1 109 ? 18.938 5.809 -7.266 1 97.81 109 HIS A CA 1
ATOM 831 C C . HIS A 1 109 ? 19.953 4.691 -7.402 1 97.81 109 HIS A C 1
ATOM 833 O O . HIS A 1 109 ? 20.562 4.266 -6.41 1 97.81 109 HIS A O 1
ATOM 839 N N . GLY A 1 110 ? 20.078 4.137 -8.555 1 97.19 110 GLY A N 1
ATOM 840 C CA . GLY A 1 110 ? 21.203 3.264 -8.844 1 97.19 110 GLY A CA 1
ATOM 841 C C . GLY A 1 110 ? 20.875 1.79 -8.695 1 97.19 110 GLY A C 1
ATOM 842 O O . GLY A 1 110 ? 21.766 0.944 -8.695 1 97.19 110 GLY A O 1
ATOM 843 N N . ALA A 1 111 ? 19.609 1.416 -8.5 1 97.5 111 ALA A N 1
ATOM 844 C CA . ALA A 1 111 ? 19.25 -0.001 -8.492 1 97.5 111 ALA A CA 1
ATOM 845 C C . ALA A 1 111 ? 19.562 -0.654 -9.836 1 97.5 111 ALA A C 1
ATOM 847 O O . ALA A 1 111 ? 19.312 -0.066 -10.891 1 97.5 111 ALA A O 1
ATOM 848 N N . ASP A 1 112 ? 20.062 -1.845 -9.805 1 95.88 112 ASP A N 1
ATOM 849 C CA . ASP A 1 112 ? 20.422 -2.557 -11.023 1 95.88 112 ASP A CA 1
ATOM 850 C C . ASP A 1 112 ? 19.234 -3.355 -11.562 1 95.88 112 ASP A C 1
ATOM 852 O O . ASP A 1 112 ? 19.047 -3.459 -12.773 1 95.88 112 ASP A O 1
ATOM 856 N N . ARG A 1 113 ? 18.516 -3.916 -10.656 1 97.62 113 ARG A N 1
ATOM 857 C CA . ARG A 1 113 ? 17.453 -4.836 -11.039 1 97.62 113 ARG A CA 1
ATOM 858 C C . ARG A 1 113 ? 16.203 -4.602 -10.203 1 97.62 113 ARG A C 1
ATOM 860 O O . ARG A 1 113 ? 16.281 -4.277 -9.016 1 97.62 113 ARG A O 1
ATOM 867 N N . LEU A 1 114 ? 15.062 -4.758 -10.828 1 98.38 114 LEU A N 1
ATOM 868 C CA . LEU A 1 114 ? 13.758 -4.707 -10.18 1 98.38 114 LEU A CA 1
ATOM 869 C C . LEU A 1 114 ? 12.938 -5.941 -10.516 1 98.38 114 LEU A C 1
ATOM 871 O O . LEU A 1 114 ? 12.75 -6.266 -11.695 1 98.38 114 LEU A O 1
ATOM 875 N N . LEU A 1 115 ? 12.547 -6.625 -9.492 1 98.38 115 LEU A N 1
ATOM 876 C CA . LEU A 1 115 ? 11.648 -7.766 -9.648 1 98.38 115 LEU A CA 1
ATOM 877 C C . LEU A 1 115 ? 10.25 -7.43 -9.141 1 98.38 115 LEU A C 1
ATOM 879 O O . LEU A 1 115 ? 10.078 -7.066 -7.973 1 98.38 115 LEU A O 1
ATOM 883 N N . PHE A 1 116 ? 9.281 -7.523 -10.031 1 98.69 116 PHE A N 1
ATOM 884 C CA . PHE A 1 116 ? 7.895 -7.512 -9.594 1 98.69 116 PHE A CA 1
ATOM 885 C C . PHE A 1 116 ? 7.445 -8.914 -9.18 1 98.69 116 PHE A C 1
ATOM 887 O O . PHE A 1 116 ? 7.367 -9.812 -10.016 1 98.69 116 PHE A O 1
ATOM 894 N N . LEU A 1 117 ? 7.223 -9.148 -7.906 1 98.75 117 LEU A N 1
ATOM 895 C CA . LEU A 1 117 ? 6.625 -10.398 -7.465 1 98.75 117 LEU A CA 1
ATOM 896 C C . LEU A 1 117 ? 5.102 -10.289 -7.414 1 98.75 117 LEU A C 1
ATOM 898 O O . LEU A 1 117 ? 4.555 -9.617 -6.535 1 98.75 117 LEU A O 1
ATOM 902 N N . ASN A 1 118 ? 4.48 -11.023 -8.266 1 98.75 118 ASN A N 1
ATOM 903 C CA . ASN A 1 118 ? 3.055 -10.812 -8.5 1 98.75 118 ASN A CA 1
ATOM 904 C C . ASN A 1 118 ? 2.227 -11.992 -8 1 98.75 118 ASN A C 1
ATOM 906 O O . ASN A 1 118 ? 2.617 -13.148 -8.164 1 98.75 118 ASN A O 1
ATOM 910 N N . CYS A 1 119 ? 1.094 -11.594 -7.445 1 98.19 119 CYS A N 1
ATOM 911 C CA . CYS A 1 119 ? 0.186 -12.617 -6.938 1 98.19 119 CYS A CA 1
ATOM 912 C C . CYS A 1 119 ? -1.235 -12.375 -7.43 1 98.19 119 CYS A C 1
ATOM 914 O O . CYS A 1 119 ? -2.197 -12.844 -6.816 1 98.19 119 CYS A O 1
ATOM 916 N N . HIS A 1 120 ? -1.383 -11.688 -8.492 1 97.62 120 HIS A N 1
ATOM 917 C CA . HIS A 1 120 ? -2.68 -11.398 -9.094 1 97.62 120 HIS A CA 1
ATOM 918 C C . HIS A 1 120 ? -2.629 -11.547 -10.617 1 97.62 120 HIS A C 1
ATOM 920 O O . HIS A 1 120 ? -1.885 -10.828 -11.289 1 97.62 120 HIS A O 1
ATOM 926 N N . GLY A 1 121 ? -3.436 -12.453 -11.156 1 95.38 121 GLY A N 1
ATOM 927 C CA . GLY A 1 121 ? -3.424 -12.742 -12.586 1 95.38 121 GLY A CA 1
ATOM 928 C C . GLY A 1 121 ? -3.711 -11.531 -13.445 1 95.38 121 GLY A C 1
ATOM 929 O O . GLY A 1 121 ? -3.131 -11.375 -14.516 1 95.38 121 GLY A O 1
ATOM 930 N N . GLY A 1 122 ? -4.574 -10.633 -13.023 1 95.25 122 GLY A N 1
ATOM 931 C CA . GLY A 1 122 ? -4.98 -9.461 -13.781 1 95.25 122 GLY A CA 1
ATOM 932 C C . GLY A 1 122 ? -3.85 -8.477 -14.023 1 95.25 122 GLY A C 1
ATOM 933 O O . GLY A 1 122 ? -3.936 -7.625 -14.906 1 95.25 122 GLY A O 1
ATOM 934 N N . ASN A 1 123 ? -2.791 -8.609 -13.281 1 97.94 123 ASN A N 1
ATOM 935 C CA . ASN A 1 123 ? -1.678 -7.672 -13.359 1 97.94 123 ASN A CA 1
ATOM 936 C C . ASN A 1 123 ? -0.725 -8.023 -14.492 1 97.94 123 ASN A C 1
ATOM 938 O O . ASN A 1 123 ? 0.115 -7.203 -14.875 1 97.94 123 ASN A O 1
ATOM 942 N N . LYS A 1 124 ? -0.76 -9.195 -15.047 1 97 124 LYS A N 1
ATOM 943 C CA . LYS A 1 124 ? 0.325 -9.789 -15.82 1 97 124 LYS A CA 1
ATOM 944 C C . LYS A 1 124 ? 0.65 -8.945 -17.047 1 97 124 LYS A C 1
ATOM 946 O O . LYS A 1 124 ? 1.818 -8.672 -17.328 1 97 124 LYS A O 1
ATOM 951 N N . GLU A 1 125 ? -0.366 -8.562 -17.797 1 96.69 125 GLU A N 1
ATOM 952 C CA . GLU A 1 125 ? -0.104 -7.832 -19.031 1 96.69 125 GLU A CA 1
ATOM 953 C C . GLU A 1 125 ? 0.528 -6.477 -18.734 1 96.69 125 GLU A C 1
ATOM 955 O O . GLU A 1 125 ? 1.453 -6.055 -19.438 1 96.69 125 GLU A O 1
ATOM 960 N N . ALA A 1 126 ? -0.002 -5.77 -17.766 1 98 126 ALA A N 1
ATOM 961 C CA . ALA A 1 126 ? 0.572 -4.48 -17.391 1 98 126 ALA A CA 1
ATOM 962 C C . ALA A 1 126 ? 2.014 -4.641 -16.906 1 98 126 ALA A C 1
ATOM 964 O O . ALA A 1 126 ? 2.871 -3.812 -17.219 1 98 126 ALA A O 1
ATOM 965 N N . LEU A 1 127 ? 2.266 -5.668 -16.172 1 98.25 127 LEU A N 1
ATOM 966 C CA . LEU A 1 127 ? 3.611 -5.941 -15.672 1 98.25 127 LEU A CA 1
ATOM 967 C C . LEU A 1 127 ? 4.574 -6.184 -16.828 1 98.25 127 LEU A C 1
ATOM 969 O O . LEU A 1 127 ? 5.703 -5.684 -16.812 1 98.25 127 LEU A O 1
ATOM 973 N N . ALA A 1 128 ? 4.117 -6.953 -17.797 1 97.62 128 ALA A N 1
ATOM 974 C CA . ALA A 1 128 ? 4.949 -7.234 -18.953 1 97.62 128 ALA A CA 1
ATOM 975 C C . ALA A 1 128 ? 5.285 -5.953 -19.719 1 97.62 128 ALA A C 1
ATOM 977 O O . ALA A 1 128 ? 6.449 -5.711 -20.047 1 97.62 128 ALA A O 1
ATOM 978 N N . LEU A 1 129 ? 4.328 -5.148 -19.938 1 98.12 129 LEU A N 1
ATOM 979 C CA . LEU A 1 129 ? 4.52 -3.906 -20.672 1 98.12 129 LEU A CA 1
ATOM 980 C C . LEU A 1 129 ? 5.383 -2.93 -19.891 1 98.12 129 LEU A C 1
ATOM 982 O O . LEU A 1 129 ? 6.23 -2.24 -20.453 1 98.12 129 LEU A O 1
ATOM 986 N N . ALA A 1 130 ? 5.145 -2.822 -18.578 1 98.56 130 ALA A N 1
ATOM 987 C CA . ALA A 1 130 ? 5.949 -1.939 -17.734 1 98.56 130 ALA A CA 1
ATOM 988 C C . ALA A 1 130 ? 7.41 -2.379 -17.719 1 98.56 130 ALA A C 1
ATOM 990 O O . ALA A 1 130 ? 8.32 -1.546 -17.797 1 98.56 130 ALA A O 1
ATOM 991 N N . SER A 1 131 ? 7.613 -3.691 -17.578 1 97.69 131 SER A N 1
ATOM 992 C CA . SER A 1 131 ? 8.977 -4.219 -17.594 1 97.69 131 SER A CA 1
ATOM 993 C C . SER A 1 131 ? 9.68 -3.885 -18.906 1 97.69 131 SER A C 1
ATOM 995 O O . SER A 1 131 ? 10.836 -3.461 -18.891 1 97.69 131 SER A O 1
ATOM 997 N N . ASP A 1 132 ? 8.992 -4.07 -19.969 1 97.88 132 ASP A N 1
ATOM 998 C CA . ASP A 1 132 ? 9.539 -3.744 -21.281 1 97.88 132 ASP A CA 1
ATOM 999 C C . ASP A 1 132 ? 9.93 -2.268 -21.359 1 97.88 132 ASP A C 1
ATOM 1001 O O . ASP A 1 132 ? 11.023 -1.932 -21.812 1 97.88 132 ASP A O 1
ATOM 1005 N N . ARG A 1 133 ? 9.055 -1.426 -20.938 1 98 133 ARG A N 1
ATOM 1006 C CA . ARG A 1 133 ? 9.305 0.013 -20.953 1 98 133 ARG A CA 1
ATOM 1007 C C . ARG A 1 133 ? 10.516 0.373 -20.109 1 98 133 ARG A C 1
ATOM 1009 O O . ARG A 1 133 ? 11.375 1.143 -20.531 1 98 133 ARG A O 1
ATOM 1016 N N . LEU A 1 134 ? 10.602 -0.145 -18.953 1 98.19 134 LEU A N 1
ATOM 1017 C CA . LEU A 1 134 ? 11.711 0.142 -18.047 1 98.19 134 LEU A CA 1
ATOM 1018 C C . LEU A 1 134 ? 13.031 -0.348 -18.641 1 98.19 134 LEU A C 1
ATOM 1020 O O . LEU A 1 134 ? 14.039 0.36 -18.578 1 98.19 134 LEU A O 1
ATOM 1024 N N . ASN A 1 135 ? 13.023 -1.524 -19.219 1 96.94 135 ASN A N 1
ATOM 1025 C CA . ASN A 1 135 ? 14.227 -2.125 -19.781 1 96.94 135 ASN A CA 1
ATOM 1026 C C . ASN A 1 135 ? 14.742 -1.326 -20.969 1 96.94 135 ASN A C 1
ATOM 1028 O O . ASN A 1 135 ? 15.945 -1.309 -21.234 1 96.94 135 ASN A O 1
ATOM 1032 N N . ARG A 1 136 ? 13.906 -0.625 -21.625 1 96.81 136 ARG A N 1
ATOM 1033 C CA . ARG A 1 136 ? 14.289 0.129 -22.812 1 96.81 136 ARG A CA 1
ATOM 1034 C C . ARG A 1 136 ? 14.656 1.565 -22.469 1 96.81 136 ARG A C 1
ATOM 1036 O O . ARG A 1 136 ? 15.555 2.148 -23.062 1 96.81 136 ARG A O 1
ATOM 1043 N N . ASP A 1 137 ? 14 2.059 -21.453 1 97.38 137 ASP A N 1
ATOM 1044 C CA . ASP A 1 137 ? 14.07 3.5 -21.234 1 97.38 137 ASP A CA 1
ATOM 1045 C C . ASP A 1 137 ? 15 3.834 -20.078 1 97.38 137 ASP A C 1
ATOM 1047 O O . ASP A 1 137 ? 15.328 5.004 -19.844 1 97.38 137 ASP A O 1
ATOM 1051 N N . THR A 1 138 ? 15.375 2.854 -19.328 1 97.12 138 THR A N 1
ATOM 1052 C CA . THR A 1 138 ? 16.234 3.086 -18.172 1 97.12 138 THR A CA 1
ATOM 1053 C C . THR A 1 138 ? 17.391 2.088 -18.141 1 97.12 138 THR A C 1
ATOM 1055 O O . THR A 1 138 ? 17.469 1.203 -19 1 97.12 138 THR A O 1
ATOM 1058 N N . ASP A 1 139 ? 18.266 2.279 -17.156 1 94.75 139 ASP A N 1
ATOM 1059 C CA . ASP A 1 139 ? 19.375 1.346 -16.969 1 94.75 139 ASP A CA 1
ATOM 1060 C C . ASP A 1 139 ? 18.969 0.2 -16.047 1 94.75 139 ASP A C 1
ATOM 1062 O O . ASP A 1 139 ? 19.797 -0.62 -15.656 1 94.75 139 ASP A O 1
ATOM 1066 N N . LEU A 1 140 ? 17.734 0.175 -15.68 1 96.44 140 LEU A N 1
ATOM 1067 C CA . LEU A 1 140 ? 17.188 -0.836 -14.789 1 96.44 140 LEU A CA 1
ATOM 1068 C C . LEU A 1 140 ? 16.781 -2.088 -15.562 1 96.44 140 LEU A C 1
ATOM 1070 O O . LEU A 1 140 ? 16.156 -1.997 -16.609 1 96.44 140 LEU A O 1
ATOM 1074 N N . THR A 1 141 ? 17.234 -3.248 -15.102 1 96.44 141 THR A N 1
ATOM 1075 C CA . THR A 1 141 ? 16.703 -4.5 -15.617 1 96.44 141 THR A CA 1
ATOM 1076 C C . THR A 1 141 ? 15.469 -4.934 -14.828 1 96.44 141 THR A C 1
ATOM 1078 O O . THR A 1 141 ? 15.594 -5.371 -13.68 1 96.44 141 THR A O 1
ATOM 1081 N N . ALA A 1 142 ? 14.328 -4.836 -15.453 1 97.12 142 ALA A N 1
ATOM 1082 C CA . ALA A 1 142 ? 13.062 -5.141 -14.781 1 97.12 142 ALA A CA 1
ATOM 1083 C C . ALA A 1 142 ? 12.469 -6.449 -15.297 1 97.12 142 ALA A C 1
ATOM 1085 O O . ALA A 1 142 ? 12.5 -6.723 -16.5 1 97.12 142 ALA A O 1
ATOM 1086 N N . HIS A 1 143 ? 12.023 -7.238 -14.32 1 94.5 143 HIS A N 1
ATOM 1087 C CA . HIS A 1 143 ? 11.32 -8.484 -14.609 1 94.5 143 HIS A CA 1
ATOM 1088 C C . HIS A 1 143 ? 10.156 -8.695 -13.641 1 94.5 143 HIS A C 1
ATOM 1090 O O . HIS A 1 143 ? 10.094 -8.055 -12.594 1 94.5 143 HIS A O 1
ATOM 1096 N N . PHE A 1 144 ? 9.219 -9.594 -14.094 1 95.75 144 PHE A N 1
ATOM 1097 C CA . PHE A 1 144 ? 8.195 -9.984 -13.133 1 95.75 144 PHE A CA 1
ATOM 1098 C C . PHE A 1 144 ? 8.102 -11.5 -13.031 1 95.75 144 PHE A C 1
ATOM 1100 O O . PHE A 1 144 ? 8.375 -12.211 -13.992 1 95.75 144 PHE A O 1
ATOM 1107 N N . VAL A 1 145 ? 7.84 -11.93 -11.852 1 96.69 145 VAL A N 1
ATOM 1108 C CA . VAL A 1 145 ? 7.562 -13.32 -11.508 1 96.69 145 VAL A CA 1
ATOM 1109 C C . VAL A 1 145 ? 6.133 -13.445 -10.984 1 96.69 145 VAL A C 1
ATOM 1111 O O . VAL A 1 145 ? 5.746 -12.75 -10.039 1 96.69 145 VAL A O 1
ATOM 1114 N N . HIS A 1 146 ? 5.375 -14.203 -11.719 1 97.44 146 HIS A N 1
ATOM 1115 C CA . HIS A 1 146 ? 4.117 -14.633 -11.125 1 97.44 146 HIS A CA 1
ATOM 1116 C C . HIS A 1 146 ? 4.32 -15.852 -10.227 1 97.44 146 HIS A C 1
ATOM 1118 O O . HIS A 1 146 ? 4.656 -16.938 -10.711 1 97.44 146 HIS A O 1
ATOM 1124 N N . TRP A 1 147 ? 4.148 -15.711 -9.016 1 97.38 147 TRP A N 1
ATOM 1125 C CA . TRP A 1 147 ? 4.566 -16.672 -8.008 1 97.38 147 TRP A CA 1
ATOM 1126 C C . TRP A 1 147 ? 4.043 -18.078 -8.336 1 97.38 147 TRP A C 1
ATOM 1128 O O . TRP A 1 147 ? 4.797 -19.047 -8.297 1 97.38 147 TRP A O 1
ATOM 1138 N N . THR A 1 148 ? 2.809 -18.156 -8.75 1 96 148 THR A N 1
ATOM 1139 C CA . THR A 1 148 ? 2.141 -19.438 -8.953 1 96 148 THR A CA 1
ATOM 1140 C C . THR A 1 148 ? 2.758 -20.188 -10.133 1 96 148 THR A C 1
ATOM 1142 O O . THR A 1 148 ? 2.676 -21.406 -10.203 1 96 148 THR A O 1
ATOM 1145 N N . ASP A 1 149 ? 3.338 -19.469 -11.07 1 95.44 149 ASP A N 1
ATOM 1146 C CA . ASP A 1 149 ? 3.996 -20.125 -12.203 1 95.44 149 ASP A CA 1
ATOM 1147 C C . ASP A 1 149 ? 5.109 -21.047 -11.727 1 95.44 149 ASP A C 1
ATOM 1149 O O . ASP A 1 149 ? 5.426 -22.031 -12.383 1 95.44 149 ASP A O 1
ATOM 1153 N N . PHE A 1 150 ? 5.664 -20.797 -10.57 1 96.44 150 PHE A N 1
ATOM 1154 C CA . PHE A 1 150 ? 6.77 -21.578 -10.031 1 96.44 150 PHE A CA 1
ATOM 1155 C C . PHE A 1 150 ? 6.254 -22.641 -9.062 1 96.44 150 PHE A C 1
ATOM 1157 O O . PHE A 1 150 ? 7.031 -23.453 -8.539 1 96.44 150 PHE A O 1
ATOM 1164 N N . ALA A 1 151 ? 4.961 -22.656 -8.852 1 96.19 151 ALA A N 1
ATOM 1165 C CA . ALA A 1 151 ? 4.359 -23.578 -7.883 1 96.19 151 ALA A CA 1
ATOM 1166 C C . ALA A 1 151 ? 3.381 -24.531 -8.562 1 96.19 151 ALA A C 1
ATOM 1168 O O . ALA A 1 151 ? 2.873 -25.453 -7.93 1 96.19 151 ALA A O 1
ATOM 1169 N N . ARG A 1 152 ? 3.107 -24.391 -9.797 1 94.44 152 ARG A N 1
ATOM 1170 C CA . ARG A 1 152 ? 1.981 -25 -10.5 1 94.44 152 ARG A CA 1
ATOM 1171 C C . ARG A 1 152 ? 1.998 -26.516 -10.367 1 94.44 152 ARG A C 1
ATOM 1173 O O . ARG A 1 152 ? 0.976 -27.125 -10.047 1 94.44 152 ARG A O 1
ATOM 1180 N N . ASP A 1 153 ? 3.109 -27.156 -10.602 1 94.69 153 ASP A N 1
ATOM 1181 C CA . ASP A 1 153 ? 3.201 -28.609 -10.57 1 94.69 153 ASP A CA 1
ATOM 1182 C C . ASP A 1 153 ? 2.879 -29.156 -9.18 1 94.69 153 ASP A C 1
ATOM 1184 O O . ASP A 1 153 ? 2.107 -30.109 -9.047 1 94.69 153 ASP A O 1
ATOM 1188 N N . GLU A 1 154 ? 3.41 -28.516 -8.25 1 95.44 154 GLU A N 1
ATOM 1189 C CA . GLU A 1 154 ? 3.178 -28.969 -6.879 1 95.44 154 GLU A CA 1
ATOM 1190 C C . GLU A 1 154 ? 1.731 -28.719 -6.457 1 95.44 154 GLU A C 1
ATOM 1192 O O . GLU A 1 154 ? 1.13 -29.547 -5.777 1 95.44 154 GLU A O 1
ATOM 1197 N N . LEU A 1 155 ? 1.192 -27.625 -6.805 1 94.81 155 LEU A N 1
ATOM 1198 C CA . LEU A 1 155 ? -0.2 -27.312 -6.492 1 94.81 155 LEU A CA 1
ATOM 1199 C C . LEU A 1 155 ? -1.14 -28.297 -7.164 1 94.81 155 LEU A C 1
ATOM 1201 O O . LEU A 1 155 ? -2.121 -28.75 -6.562 1 94.81 155 LEU A O 1
ATOM 1205 N N . ARG A 1 156 ? -0.833 -28.641 -8.391 1 93.94 156 ARG A N 1
ATOM 1206 C CA . ARG A 1 156 ? -1.636 -29.625 -9.102 1 93.94 156 ARG A CA 1
ATOM 1207 C C . ARG A 1 156 ? -1.551 -30.984 -8.422 1 93.94 156 ARG A C 1
ATOM 1209 O O . ARG A 1 156 ? -2.547 -31.719 -8.336 1 93.94 156 ARG A O 1
ATOM 1216 N N . GLU A 1 157 ? -0.4 -31.328 -8.031 1 94.69 157 GLU A N 1
ATOM 1217 C CA . GLU A 1 157 ? -0.186 -32.594 -7.363 1 94.69 157 GLU A CA 1
ATOM 1218 C C . GLU A 1 157 ? -1.015 -32.719 -6.086 1 94.69 157 GLU A C 1
ATOM 1220 O O . GLU A 1 157 ? -1.588 -33.75 -5.797 1 94.69 157 GLU A O 1
ATOM 1225 N N . HIS A 1 158 ? -1.151 -31.656 -5.363 1 93.88 158 HIS A N 1
ATOM 1226 C CA . HIS A 1 158 ? -1.773 -31.703 -4.047 1 93.88 158 HIS A CA 1
ATOM 1227 C C . HIS A 1 158 ? -3.264 -31.391 -4.125 1 93.88 158 HIS A C 1
ATOM 1229 O O . HIS A 1 158 ? -4.062 -31.953 -3.369 1 93.88 158 HIS A O 1
ATOM 1235 N N . PHE A 1 159 ? -3.625 -30.438 -5.051 1 92.44 159 PHE A N 1
ATOM 1236 C CA . PHE A 1 159 ? -5 -29.953 -5.039 1 92.44 159 PHE A CA 1
ATOM 1237 C C . PHE A 1 159 ? -5.734 -30.375 -6.309 1 92.44 159 PHE A C 1
ATOM 1239 O O . PHE A 1 159 ? -6.934 -30.141 -6.445 1 92.44 159 PHE A O 1
ATOM 1246 N N . GLY A 1 160 ? -5.059 -31 -7.168 1 88.88 160 GLY A N 1
ATOM 1247 C CA . GLY A 1 160 ? -5.668 -31.391 -8.43 1 88.88 160 GLY A CA 1
ATOM 1248 C C . GLY A 1 160 ? -5.793 -30.234 -9.406 1 88.88 160 GLY A C 1
ATOM 1249 O O . GLY A 1 160 ? -4.984 -29.312 -9.391 1 88.88 160 GLY A O 1
ATOM 1250 N N . GLU A 1 161 ? -6.77 -30.406 -10.312 1 80 161 GLU A N 1
ATOM 1251 C CA . GLU A 1 161 ? -7.023 -29.359 -11.297 1 80 161 GLU A CA 1
ATOM 1252 C C . GLU A 1 161 ? -8.047 -28.359 -10.781 1 80 161 GLU A C 1
ATOM 1254 O O . GLU A 1 161 ? -8.789 -28.641 -9.836 1 80 161 GLU A O 1
ATOM 1259 N N . GLY A 1 162 ? -8.062 -27.188 -11.094 1 77.12 162 GLY A N 1
ATOM 1260 C CA . GLY A 1 162 ? -9.094 -26.219 -10.773 1 77.12 162 GLY A CA 1
ATOM 1261 C C . GLY A 1 162 ? -8.797 -25.422 -9.516 1 77.12 162 GLY A C 1
ATOM 1262 O O . GLY A 1 162 ? -9.688 -24.781 -8.953 1 77.12 162 GLY A O 1
ATOM 1263 N N . TRP A 1 163 ? -7.652 -25.453 -8.945 1 71.81 163 TRP A N 1
ATOM 1264 C CA . TRP A 1 163 ? -7.227 -24.797 -7.719 1 71.81 163 TRP A CA 1
ATOM 1265 C C . TRP A 1 163 ? -7.113 -23.281 -7.934 1 71.81 163 TRP A C 1
ATOM 1267 O O . TRP A 1 163 ? -6.633 -22.562 -7.059 1 71.81 163 TRP A O 1
ATOM 1277 N N . GLY A 1 164 ? -7.875 -22.719 -8.703 1 81.44 164 GLY A N 1
ATOM 1278 C CA . GLY A 1 164 ? -7.723 -21.391 -9.258 1 81.44 164 GLY A CA 1
ATOM 1279 C C . GLY A 1 164 ? -8.117 -20.281 -8.289 1 81.44 164 GLY A C 1
ATOM 1280 O O . GLY A 1 164 ? -7.812 -20.359 -7.098 1 81.44 164 GLY A O 1
ATOM 1281 N N . HIS A 1 165 ? -8.664 -19.219 -8.609 1 89.62 165 HIS A N 1
ATOM 1282 C CA . HIS A 1 165 ? -9.055 -18 -7.902 1 89.62 165 HIS A CA 1
ATOM 1283 C C . HIS A 1 165 ? -9.961 -18.312 -6.719 1 89.62 165 HIS A C 1
ATOM 1285 O O . HIS A 1 165 ? -11.023 -18.922 -6.883 1 89.62 165 HIS A O 1
ATOM 1291 N N . ALA A 1 166 ? -9.492 -17.969 -5.473 1 93.56 166 ALA A N 1
ATOM 1292 C CA . ALA A 1 166 ? -10.211 -18.172 -4.219 1 93.56 166 ALA A CA 1
ATOM 1293 C C . ALA A 1 166 ? -10.414 -19.656 -3.938 1 93.56 166 ALA A C 1
ATOM 1295 O O . ALA A 1 166 ? -11.297 -20.031 -3.164 1 93.56 166 ALA A O 1
ATOM 1296 N N . GLY A 1 167 ? -9.703 -20.531 -4.59 1 93 167 GLY A N 1
ATOM 1297 C CA . GLY A 1 167 ? -9.852 -21.969 -4.445 1 93 167 GLY A CA 1
ATOM 1298 C C . GLY A 1 167 ? -8.977 -22.562 -3.35 1 93 167 GLY A C 1
ATOM 1299 O O . GLY A 1 167 ? -8.734 -21.906 -2.332 1 93 167 GLY A O 1
ATOM 1300 N N . ASP A 1 168 ? -8.492 -23.766 -3.604 1 93.19 168 ASP A N 1
ATOM 1301 C CA . ASP A 1 168 ? -7.785 -24.578 -2.613 1 93.19 168 ASP A CA 1
ATOM 1302 C C . ASP A 1 168 ? -6.473 -23.906 -2.201 1 93.19 168 ASP A C 1
ATOM 1304 O O . ASP A 1 168 ? -6.191 -23.766 -1.011 1 93.19 168 ASP A O 1
ATOM 1308 N N . HIS A 1 169 ? -5.781 -23.516 -3.123 1 94.44 169 HIS A N 1
ATOM 1309 C CA . HIS A 1 169 ? -4.434 -23.062 -2.801 1 94.44 169 HIS A CA 1
ATOM 1310 C C . HIS A 1 169 ? -4.461 -21.703 -2.119 1 94.44 169 HIS A C 1
ATOM 1312 O O . HIS A 1 169 ? -3.727 -21.469 -1.155 1 94.44 169 HIS A O 1
ATOM 1318 N N . GLU A 1 170 ? -5.324 -20.766 -2.633 1 97.44 170 GLU A N 1
ATOM 1319 C CA . GLU A 1 170 ? -5.375 -19.438 -2.012 1 97.44 170 GLU A CA 1
ATOM 1320 C C . GLU A 1 170 ? -5.98 -19.516 -0.613 1 97.44 170 GLU A C 1
ATOM 1322 O O . GLU A 1 170 ? -5.535 -18.812 0.3 1 97.44 170 GLU A O 1
ATOM 1327 N N . THR A 1 171 ? -6.973 -20.359 -0.498 1 97.88 171 THR A N 1
ATOM 1328 C CA . THR A 1 171 ? -7.547 -20.594 0.825 1 97.88 171 THR A CA 1
ATOM 1329 C C . THR A 1 171 ? -6.504 -21.172 1.774 1 97.88 171 THR A C 1
ATOM 1331 O O . THR A 1 171 ? -6.371 -20.719 2.914 1 97.88 171 THR A O 1
ATOM 1334 N N . SER A 1 172 ? -5.762 -22.141 1.324 1 98.12 172 SER A N 1
ATOM 1335 C CA . SER A 1 172 ? -4.711 -22.75 2.127 1 98.12 172 SER A CA 1
ATOM 1336 C C . SER A 1 172 ? -3.684 -21.719 2.574 1 98.12 172 SER A C 1
ATOM 1338 O O . SER A 1 172 ? -3.219 -21.75 3.715 1 98.12 172 SER A O 1
ATOM 1340 N N . PHE A 1 173 ? -3.373 -20.828 1.673 1 98.38 173 PHE A N 1
ATOM 1341 C CA . PHE A 1 173 ? -2.408 -19.781 1.994 1 98.38 173 PHE A CA 1
ATOM 1342 C C . PHE A 1 173 ? -2.938 -18.875 3.1 1 98.38 173 PHE A C 1
ATOM 1344 O O . PHE A 1 173 ? -2.24 -18.625 4.082 1 98.38 173 PHE A O 1
ATOM 1351 N N . VAL A 1 174 ? -4.113 -18.359 2.916 1 98.69 174 VAL A N 1
ATOM 1352 C CA . VAL A 1 174 ? -4.656 -17.422 3.896 1 98.69 174 VAL A CA 1
ATOM 1353 C C . VAL A 1 174 ? -4.812 -18.125 5.246 1 98.69 174 VAL A C 1
ATOM 1355 O O . VAL A 1 174 ? -4.527 -17.531 6.293 1 98.69 174 VAL A O 1
ATOM 1358 N N . GLU A 1 175 ? -5.215 -19.359 5.234 1 98.62 175 GLU A N 1
ATOM 1359 C CA . GLU A 1 175 ? -5.312 -20.125 6.477 1 98.62 175 GLU A CA 1
ATOM 1360 C C . GLU A 1 175 ? -3.951 -20.25 7.152 1 98.62 175 GLU A C 1
ATOM 1362 O O . GLU A 1 175 ? -3.863 -20.266 8.383 1 98.62 175 GLU A O 1
ATOM 1367 N N . LEU A 1 176 ? -2.93 -20.391 6.375 1 98.5 176 LEU A N 1
ATOM 1368 C CA . LEU A 1 176 ? -1.578 -20.562 6.898 1 98.5 176 LEU A CA 1
ATOM 1369 C C . LEU A 1 176 ? -1.093 -19.281 7.57 1 98.5 176 LEU A C 1
ATOM 1371 O O . LEU A 1 176 ? -0.52 -19.328 8.664 1 98.5 176 LEU A O 1
ATOM 1375 N N . TYR A 1 177 ? -1.342 -18.156 7.012 1 98.31 177 TYR A N 1
ATOM 1376 C CA . TYR A 1 177 ? -0.698 -16.922 7.453 1 98.31 177 TYR A CA 1
ATOM 1377 C C . TYR A 1 177 ? -1.664 -16.062 8.258 1 98.31 177 TYR A C 1
ATOM 1379 O O . TYR A 1 177 ? -1.248 -15.312 9.148 1 98.31 177 TYR A O 1
ATOM 1387 N N . ARG A 1 178 ? -2.916 -16.062 7.859 1 98.25 178 ARG A N 1
ATOM 1388 C CA . ARG A 1 178 ? -3.939 -15.242 8.5 1 98.25 178 ARG A CA 1
ATOM 1389 C C . ARG A 1 178 ? -5.238 -16.031 8.672 1 98.25 178 ARG A C 1
ATOM 1391 O O . ARG A 1 178 ? -6.281 -15.625 8.148 1 98.25 178 ARG A O 1
ATOM 1398 N N . PRO A 1 179 ? -5.199 -17.078 9.477 1 98.25 179 PRO A N 1
ATOM 1399 C CA . PRO A 1 179 ? -6.398 -17.906 9.641 1 98.25 179 PRO A CA 1
ATOM 1400 C C . PRO A 1 179 ? -7.59 -17.109 10.18 1 98.25 179 PRO A C 1
ATOM 1402 O O . PRO A 1 179 ? -8.742 -17.469 9.93 1 98.25 179 PRO A O 1
ATOM 1405 N N . ASP A 1 180 ? -7.363 -15.992 10.805 1 97.88 180 ASP A N 1
ATOM 1406 C CA . ASP A 1 180 ? -8.406 -15.148 11.383 1 97.88 180 ASP A CA 1
ATOM 1407 C C . ASP A 1 180 ? -9.25 -14.492 10.289 1 97.88 180 ASP A C 1
ATOM 1409 O O . ASP A 1 180 ? -10.352 -14.008 10.562 1 97.88 180 ASP A O 1
ATOM 1413 N N . LEU A 1 181 ? -8.828 -14.516 9.062 1 98.19 181 LEU A N 1
ATOM 1414 C CA . LEU A 1 181 ? -9.516 -13.805 7.992 1 98.19 181 LEU A CA 1
ATOM 1415 C C . LEU A 1 181 ? -10.344 -14.758 7.145 1 98.19 181 LEU A C 1
ATOM 1417 O O . LEU A 1 181 ? -11.016 -14.336 6.203 1 98.19 181 LEU A O 1
ATOM 1421 N N . VAL A 1 182 ? -10.289 -16.016 7.469 1 98.56 182 VAL A N 1
ATOM 1422 C CA . VAL A 1 182 ? -11.055 -17 6.711 1 98.56 182 VAL A CA 1
ATOM 1423 C C . VAL A 1 182 ? -12.391 -17.266 7.406 1 98.56 182 VAL A C 1
ATOM 1425 O O . VAL A 1 182 ? -12.422 -17.609 8.594 1 98.56 182 VAL A O 1
ATOM 1428 N N . LYS A 1 183 ? -13.461 -17.078 6.684 1 97.88 183 LYS A N 1
ATOM 1429 C CA . LYS A 1 183 ? -14.766 -17.5 7.191 1 97.88 183 LYS A CA 1
ATOM 1430 C C . LYS A 1 183 ? -14.969 -19 7 1 97.88 183 LYS A C 1
ATOM 1432 O O . LYS A 1 183 ? -15.586 -19.422 6.02 1 97.88 183 LYS A O 1
ATOM 1437 N N . GLU A 1 184 ? -14.609 -19.766 7.949 1 95.88 184 GLU A N 1
ATOM 1438 C CA . GLU A 1 184 ? -14.57 -21.234 7.855 1 95.88 184 GLU A CA 1
ATOM 1439 C C . GLU A 1 184 ? -15.953 -21.797 7.535 1 95.88 184 GLU A C 1
ATOM 1441 O O . GLU A 1 184 ? -16.062 -22.75 6.77 1 95.88 184 GLU A O 1
ATOM 1446 N N . GLY A 1 185 ? -16.984 -21.219 8.039 1 95.62 185 GLY A N 1
ATOM 1447 C CA . GLY A 1 185 ? -18.344 -21.703 7.84 1 95.62 185 GLY A CA 1
ATOM 1448 C C . GLY A 1 185 ? -18.891 -21.391 6.465 1 95.62 185 GLY A C 1
ATOM 1449 O O . GLY A 1 185 ? -19.969 -21.875 6.09 1 95.62 185 GLY A O 1
ATOM 1450 N N . LYS A 1 186 ? -18.125 -20.688 5.668 1 96.19 186 LYS A N 1
ATOM 1451 C CA . LYS A 1 186 ? -18.609 -20.281 4.359 1 96.19 186 LYS A CA 1
ATOM 1452 C C . LYS A 1 186 ? -17.859 -21 3.238 1 96.19 186 LYS A C 1
ATOM 1454 O O . LYS A 1 186 ? -18.188 -20.828 2.061 1 96.19 186 LYS A O 1
ATOM 1459 N N . LYS A 1 187 ? -16.938 -21.797 3.627 1 95.44 187 LYS A N 1
ATOM 1460 C CA . LYS A 1 187 ? -16.266 -22.578 2.588 1 95.44 187 LYS A CA 1
ATOM 1461 C C . LYS A 1 187 ? -17.25 -23.531 1.902 1 95.44 187 LYS A C 1
ATOM 1463 O O . LYS A 1 187 ? -17.953 -24.281 2.568 1 95.44 187 LYS A O 1
ATOM 1468 N N . GLU A 1 188 ? -17.234 -23.469 0.625 1 92.75 188 GLU A N 1
ATOM 1469 C CA . GLU A 1 188 ? -18.078 -24.359 -0.183 1 92.75 188 GLU A CA 1
ATOM 1470 C C . GLU A 1 188 ? -17.484 -24.547 -1.576 1 92.75 188 GLU A C 1
ATOM 1472 O O . GLU A 1 188 ? -16.719 -23.703 -2.062 1 92.75 188 GLU A O 1
ATOM 1477 N N . PRO A 1 189 ? -17.781 -25.797 -2.156 1 89.94 189 PRO A N 1
ATOM 1478 C CA . PRO A 1 189 ? -17.359 -25.938 -3.551 1 89.94 189 PRO A CA 1
ATOM 1479 C C . PRO A 1 189 ? -17.875 -24.797 -4.438 1 89.94 189 PRO A C 1
ATOM 1481 O O . PRO A 1 189 ? -19.031 -24.391 -4.312 1 89.94 189 PRO A O 1
ATOM 1484 N N . GLN A 1 190 ? -16.969 -24.328 -5.258 1 87.12 190 GLN A N 1
ATOM 1485 C CA . GLN A 1 190 ? -17.344 -23.203 -6.102 1 87.12 190 GLN A CA 1
ATOM 1486 C C . GLN A 1 190 ? -18.094 -23.672 -7.344 1 87.12 190 GLN A C 1
ATOM 1488 O O . GLN A 1 190 ? -17.766 -24.703 -7.922 1 87.12 190 GLN A O 1
ATOM 1493 N N . THR A 1 191 ? -19.109 -22.938 -7.707 1 80.06 191 THR A N 1
ATOM 1494 C CA . THR A 1 191 ? -19.891 -23.219 -8.914 1 80.06 191 THR A CA 1
ATOM 1495 C C . THR A 1 191 ? -19.25 -22.562 -10.133 1 80.06 191 THR A C 1
ATOM 1497 O O . THR A 1 191 ? -19.047 -21.344 -10.148 1 80.06 191 THR A O 1
ATOM 1500 N N . VAL A 1 192 ? -18.859 -23.406 -11.109 1 78.31 192 VAL A N 1
ATOM 1501 C CA . VAL A 1 192 ? -18.203 -22.859 -12.289 1 78.31 192 VAL A CA 1
ATOM 1502 C C . VAL A 1 192 ? -19.016 -23.172 -13.531 1 78.31 192 VAL A C 1
ATOM 1504 O O . VAL A 1 192 ? -19.453 -24.312 -13.734 1 78.31 192 VAL A O 1
ATOM 1507 N N . GLU A 1 193 ? -19.375 -22.109 -14.109 1 75.19 193 GLU A N 1
ATOM 1508 C CA . GLU A 1 193 ? -20.062 -22.266 -15.391 1 75.19 193 GLU A CA 1
ATOM 1509 C C . GLU A 1 193 ? -19.078 -22.234 -16.547 1 75.19 193 GLU A C 1
ATOM 1511 O O . GLU A 1 193 ? -18.016 -21.609 -16.453 1 75.19 193 GLU A O 1
ATOM 1516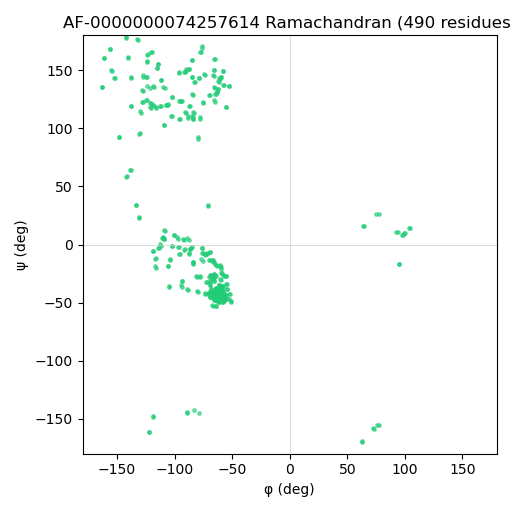 N N . GLU A 1 194 ? -19.406 -22.922 -17.516 1 66.06 194 GLU A N 1
ATOM 1517 C CA . GLU A 1 194 ? -18.547 -22.969 -18.703 1 66.06 194 GLU A CA 1
ATOM 1518 C C . GLU A 1 194 ? -18.484 -21.609 -19.391 1 66.06 194 GLU A C 1
ATOM 1520 O O . GLU A 1 194 ? -19.484 -20.891 -19.453 1 66.06 194 GLU A O 1
ATOM 1525 N N . MET A 1 195 ? -17.266 -21.094 -19.562 1 60.09 195 MET A N 1
ATOM 1526 C CA . MET A 1 195 ? -17.094 -19.844 -20.297 1 60.09 195 MET A CA 1
ATOM 1527 C C . MET A 1 195 ? -17.156 -20.078 -21.797 1 60.09 195 MET A C 1
ATOM 1529 O O . MET A 1 195 ? -16.734 -21.125 -22.281 1 60.09 195 MET A O 1
ATOM 1533 N N . PRO A 1 196 ? -17.812 -19 -22.484 1 59.38 196 PRO A N 1
ATOM 1534 C CA . PRO A 1 196 ? -17.734 -19.109 -23.938 1 59.38 196 PRO A CA 1
ATOM 1535 C C . PRO A 1 196 ? -16.297 -19.094 -24.453 1 59.38 196 PRO A C 1
ATOM 1537 O O . PRO A 1 196 ? -15.445 -18.391 -23.906 1 59.38 196 PRO A O 1
ATOM 1540 N N . GLU A 1 197 ? -16.062 -19.828 -25.406 1 55.31 197 GLU A N 1
ATOM 1541 C CA . GLU A 1 197 ? -14.734 -20.078 -25.969 1 55.31 197 GLU A CA 1
ATOM 1542 C C . GLU A 1 197 ? -14.078 -18.797 -26.438 1 55.31 197 GLU A C 1
ATOM 1544 O O . GLU A 1 197 ? -12.859 -18.641 -26.359 1 55.31 197 GLU A O 1
ATOM 1549 N N . THR A 1 198 ? -14.867 -17.875 -27.031 1 54.31 198 THR A N 1
ATOM 1550 C CA . THR A 1 198 ? -14.266 -16.75 -27.719 1 54.31 198 THR A CA 1
ATOM 1551 C C . THR A 1 198 ? -14.188 -15.523 -26.797 1 54.31 198 THR A C 1
ATOM 1553 O O . THR A 1 198 ? -13.68 -14.477 -27.203 1 54.31 198 THR A O 1
ATOM 1556 N N . ARG A 1 199 ? -14.734 -15.547 -25.719 1 55.06 199 ARG A N 1
ATOM 1557 C CA . ARG A 1 199 ? -14.797 -14.32 -24.938 1 55.06 199 ARG A CA 1
ATOM 1558 C C . ARG A 1 199 ? -13.469 -14.039 -24.25 1 55.06 199 ARG A C 1
ATOM 1560 O O . ARG A 1 199 ? -12.953 -14.883 -23.5 1 55.06 199 ARG A O 1
ATOM 1567 N N . SER A 1 200 ? -12.797 -13 -24.797 1 49.44 200 SER A N 1
ATOM 1568 C CA . SER A 1 200 ? -11.5 -12.555 -24.281 1 49.44 200 SER A CA 1
ATOM 1569 C C . SER A 1 200 ? -11.633 -11.922 -22.906 1 49.44 200 SER A C 1
ATOM 1571 O O . SER A 1 200 ? -10.648 -11.766 -22.188 1 49.44 200 SER A O 1
ATOM 1573 N N . TYR A 1 201 ? -12.836 -11.391 -22.75 1 55.47 201 TYR A N 1
ATOM 1574 C CA . TYR A 1 201 ? -12.969 -10.695 -21.469 1 55.47 201 TYR A CA 1
ATOM 1575 C C . TYR A 1 201 ? -14.219 -11.148 -20.734 1 55.47 201 TYR A C 1
ATOM 1577 O O . TYR A 1 201 ? -15.297 -11.258 -21.328 1 55.47 201 TYR A O 1
ATOM 1585 N N . ASP A 1 202 ? -14.156 -11.844 -19.578 1 65.06 202 ASP A N 1
ATOM 1586 C CA . ASP A 1 202 ? -15.383 -12.125 -18.844 1 65.06 202 ASP A CA 1
ATOM 1587 C C . ASP A 1 202 ? -15.32 -11.555 -17.438 1 65.06 202 ASP A C 1
ATOM 1589 O O . ASP A 1 202 ? -14.234 -11.344 -16.891 1 65.06 202 ASP A O 1
ATOM 1593 N N . TYR A 1 203 ? -16.531 -10.883 -17.125 1 72.12 203 TYR A N 1
ATOM 1594 C CA . TYR A 1 203 ? -16.688 -10.609 -15.703 1 72.12 203 TYR A CA 1
ATOM 1595 C C . TYR A 1 203 ? -16.797 -11.906 -14.914 1 72.12 203 TYR A C 1
ATOM 1597 O O . TYR A 1 203 ? -17.375 -12.891 -15.391 1 72.12 203 TYR A O 1
ATOM 1605 N N . PHE A 1 204 ? -16.109 -11.977 -13.867 1 73 204 PHE A N 1
ATOM 1606 C CA . PHE A 1 204 ? -15.953 -13.195 -13.086 1 73 204 PHE A CA 1
ATOM 1607 C C . PHE A 1 204 ? -17.312 -13.742 -12.641 1 73 204 PHE A C 1
ATOM 1609 O O . PHE A 1 204 ? -17.469 -14.945 -12.453 1 73 204 PHE A O 1
ATOM 1616 N N . ASP A 1 205 ? -18.188 -12.82 -12.547 1 73.62 205 ASP A N 1
ATOM 1617 C CA . ASP A 1 205 ? -19.5 -13.297 -12.102 1 73.62 205 ASP A CA 1
ATOM 1618 C C . ASP A 1 205 ? -20.234 -14.023 -13.227 1 73.62 205 ASP A C 1
ATOM 1620 O O . ASP A 1 205 ? -21.266 -14.648 -12.992 1 73.62 205 ASP A O 1
ATOM 1624 N N . ASP A 1 206 ? -19.734 -14.008 -14.367 1 72.38 206 ASP A N 1
ATOM 1625 C CA . ASP A 1 206 ? -20.281 -14.812 -15.453 1 72.38 206 ASP A CA 1
ATOM 1626 C C . ASP A 1 206 ? -19.875 -16.281 -15.305 1 72.38 206 ASP A C 1
ATOM 1628 O O . ASP A 1 206 ? -20.5 -17.156 -15.906 1 72.38 206 ASP A O 1
ATOM 1632 N N . VAL A 1 207 ? -18.906 -16.469 -14.398 1 75.56 207 VAL A N 1
ATOM 1633 C CA . VAL A 1 207 ? -18.328 -17.797 -14.398 1 75.56 207 VAL A CA 1
ATOM 1634 C C . VAL A 1 207 ? -18.594 -18.484 -13.055 1 75.56 207 VAL A C 1
ATOM 1636 O O . VAL A 1 207 ? -18.531 -19.703 -12.945 1 75.56 207 VAL A O 1
ATOM 1639 N N . THR A 1 208 ? -18.906 -17.719 -12.102 1 79.94 208 THR A N 1
ATOM 1640 C CA . THR A 1 208 ? -19.078 -18.266 -10.758 1 79.94 208 THR A CA 1
ATOM 1641 C C . THR A 1 208 ? -20.047 -17.406 -9.945 1 79.94 208 THR A C 1
ATOM 1643 O O . THR A 1 208 ? -20.047 -16.188 -10.07 1 79.94 208 THR A O 1
ATOM 1646 N N . GLU A 1 209 ? -20.812 -18.094 -9.156 1 80.25 209 GLU A N 1
ATOM 1647 C CA . GLU A 1 209 ? -21.766 -17.375 -8.297 1 80.25 209 GLU A CA 1
ATOM 1648 C C . GLU A 1 209 ? -21.078 -16.828 -7.055 1 80.25 209 GLU A C 1
ATOM 1650 O O . GLU A 1 209 ? -21.297 -15.68 -6.672 1 80.25 209 GLU A O 1
ATOM 1655 N N . GLN A 1 210 ? -20.188 -17.672 -6.527 1 85 210 GLN A N 1
ATOM 1656 C CA . GLN A 1 210 ? -19.531 -17.312 -5.277 1 85 210 GLN A CA 1
ATOM 1657 C C . GLN A 1 210 ? -18.375 -16.344 -5.523 1 85 210 GLN A C 1
ATOM 1659 O O . GLN A 1 210 ? -18.016 -15.562 -4.641 1 85 210 GLN A O 1
ATOM 1664 N N . GLY A 1 211 ? -17.797 -16.438 -6.727 1 86.38 211 GLY A N 1
ATOM 1665 C CA . GLY A 1 211 ? -16.656 -15.594 -7.043 1 86.38 211 GLY A CA 1
ATOM 1666 C C . GLY A 1 211 ? -15.336 -16.328 -7.012 1 86.38 211 GLY A C 1
ATOM 1667 O O . GLY A 1 211 ? -14.273 -15.719 -6.887 1 86.38 211 GLY A O 1
ATOM 1668 N N . GLY A 1 212 ? -15.375 -17.656 -7 1 88.75 212 GLY A N 1
ATOM 1669 C CA . GLY A 1 212 ? -14.148 -18.422 -6.934 1 88.75 212 GLY A CA 1
ATOM 1670 C C . GLY A 1 212 ? -14.195 -19.688 -7.773 1 88.75 212 GLY A C 1
ATOM 1671 O O . GLY A 1 212 ? -15.18 -19.938 -8.477 1 88.75 212 GLY A O 1
ATOM 1672 N N . LEU A 1 213 ? -13.055 -20.344 -7.707 1 85.5 213 LEU A N 1
ATOM 1673 C CA . LEU A 1 213 ? -12.891 -21.609 -8.391 1 85.5 213 LEU A CA 1
ATOM 1674 C C . LEU A 1 213 ? -12.469 -22.703 -7.422 1 85.5 213 LEU A C 1
ATOM 1676 O O . LEU A 1 213 ? -12.094 -22.422 -6.281 1 85.5 213 LEU A O 1
ATOM 1680 N N . GLY A 1 214 ? -12.617 -23.969 -7.84 1 87.25 214 GLY A N 1
ATOM 1681 C CA . GLY A 1 214 ? -12.172 -25.094 -7.031 1 87.25 214 GLY A CA 1
ATOM 1682 C C . GLY A 1 214 ? -13.055 -25.344 -5.828 1 87.25 214 GLY A C 1
ATOM 1683 O O . GLY A 1 214 ? -14.25 -25.062 -5.855 1 87.25 214 GLY A O 1
ATOM 1684 N N . ASP A 1 215 ? -12.453 -26.062 -4.816 1 91.69 215 ASP A N 1
ATOM 1685 C CA . ASP A 1 215 ? -13.172 -26.422 -3.6 1 91.69 215 ASP A CA 1
ATOM 1686 C C . ASP A 1 215 ? -12.375 -26.047 -2.354 1 91.69 215 ASP A C 1
ATOM 1688 O O . ASP A 1 215 ? -11.609 -26.859 -1.827 1 91.69 215 ASP A O 1
ATOM 1692 N N . PRO A 1 216 ? -12.68 -24.859 -1.786 1 94.56 216 PRO A N 1
ATOM 1693 C CA . PRO A 1 216 ? -11.945 -24.359 -0.624 1 94.56 216 PRO A CA 1
ATOM 1694 C C . PRO A 1 216 ? -12.055 -25.281 0.587 1 94.56 216 PRO A C 1
ATOM 1696 O O . PRO A 1 216 ? -11.281 -25.156 1.538 1 94.56 216 PRO A O 1
ATOM 1699 N N . THR A 1 217 ? -13.031 -26.188 0.631 1 94.5 217 THR A N 1
ATOM 1700 C CA . THR A 1 217 ? -13.133 -27.125 1.744 1 94.5 217 THR A CA 1
ATOM 1701 C C . THR A 1 217 ? -11.953 -28.094 1.752 1 94.5 217 THR A C 1
ATOM 1703 O O . THR A 1 217 ? -11.68 -28.734 2.764 1 94.5 217 THR A O 1
ATOM 1706 N N . ASN A 1 218 ? -11.242 -28.141 0.674 1 94 218 ASN A N 1
ATOM 1707 C CA . ASN A 1 218 ? -10.078 -29.016 0.53 1 94 218 ASN A CA 1
ATOM 1708 C C . ASN A 1 218 ? -8.789 -28.312 0.927 1 94 218 ASN A C 1
ATOM 1710 O O . ASN A 1 218 ? -7.699 -28.859 0.779 1 94 218 ASN A O 1
ATOM 1714 N N . SER A 1 219 ? -8.906 -27.125 1.396 1 96 219 SER A N 1
ATOM 1715 C CA . SER A 1 219 ? -7.703 -26.375 1.743 1 96 219 SER A CA 1
ATOM 1716 C C . SER A 1 219 ? -6.859 -27.109 2.773 1 96 219 SER A C 1
ATOM 1718 O O . SER A 1 219 ? -7.395 -27.875 3.584 1 96 219 SER A O 1
ATOM 1720 N N . ASP A 1 220 ? -5.598 -26.922 2.721 1 96.75 220 ASP A N 1
ATOM 1721 C CA . ASP A 1 220 ? -4.621 -27.594 3.574 1 96.75 220 ASP A CA 1
ATOM 1722 C C . ASP A 1 220 ? -3.424 -26.703 3.854 1 96.75 220 ASP A C 1
ATOM 1724 O O . ASP A 1 220 ? -2.434 -26.719 3.119 1 96.75 220 ASP A O 1
ATOM 1728 N N . PRO A 1 221 ? -3.471 -25.969 4.926 1 97.69 221 PRO A N 1
ATOM 1729 C CA . PRO A 1 221 ? -2.381 -25.031 5.227 1 97.69 221 PRO A CA 1
ATOM 1730 C C . PRO A 1 221 ? -1.056 -25.734 5.496 1 97.69 221 PRO A C 1
ATOM 1732 O O . PRO A 1 221 ? 0.012 -25.172 5.238 1 97.69 221 PRO A O 1
ATOM 1735 N N . GLU A 1 222 ? -1.097 -26.953 5.953 1 97.62 222 GLU A N 1
ATOM 1736 C CA . GLU A 1 222 ? 0.135 -27.703 6.191 1 97.62 222 GLU A CA 1
ATOM 1737 C C . GLU A 1 222 ? 0.866 -27.984 4.883 1 97.62 222 GLU A C 1
ATOM 1739 O O . GLU A 1 222 ? 2.08 -27.797 4.785 1 97.62 222 GLU A O 1
ATOM 1744 N N . VAL A 1 223 ? 0.143 -28.438 3.928 1 96.69 223 VAL A N 1
ATOM 1745 C CA . VAL A 1 223 ? 0.72 -28.672 2.607 1 96.69 223 VAL A CA 1
ATOM 1746 C C . VAL A 1 223 ? 1.24 -27.359 2.031 1 96.69 223 VAL A C 1
ATOM 1748 O O . VAL A 1 223 ? 2.301 -27.328 1.402 1 96.69 223 VAL A O 1
ATOM 1751 N N . MET A 1 224 ? 0.492 -26.312 2.209 1 97.94 224 MET A N 1
ATOM 1752 C CA . MET A 1 224 ? 0.849 -25.016 1.657 1 97.94 224 MET A CA 1
ATOM 1753 C C . MET A 1 224 ? 2.18 -24.531 2.223 1 97.94 224 MET A C 1
ATOM 1755 O O . MET A 1 224 ? 2.959 -23.875 1.521 1 97.94 224 MET A O 1
ATOM 1759 N N . GLU A 1 225 ? 2.451 -24.844 3.484 1 98.25 225 GLU A N 1
ATOM 1760 C CA . GLU A 1 225 ? 3.727 -24.469 4.09 1 98.25 225 GLU A CA 1
ATOM 1761 C C . GLU A 1 225 ? 4.902 -25.031 3.295 1 98.25 225 GLU A C 1
ATOM 1763 O O . GLU A 1 225 ? 5.867 -24.312 3.02 1 98.25 225 GLU A O 1
ATOM 1768 N N . GLY A 1 226 ? 4.797 -26.297 2.928 1 98.06 226 GLY A N 1
ATOM 1769 C CA . GLY A 1 226 ? 5.82 -26.906 2.1 1 98.06 226 GLY A CA 1
ATOM 1770 C C . GLY A 1 226 ? 5.898 -26.312 0.706 1 98.06 226 GLY A C 1
ATOM 1771 O O . GLY A 1 226 ? 6.992 -26.078 0.187 1 98.06 226 GLY A O 1
ATOM 1772 N N . VAL A 1 227 ? 4.754 -26.047 0.106 1 98.12 227 VAL A N 1
ATOM 1773 C CA . VAL A 1 227 ? 4.703 -25.453 -1.229 1 98.12 227 VAL A CA 1
ATOM 1774 C C . VAL A 1 227 ? 5.395 -24.094 -1.224 1 98.12 227 VAL A C 1
ATOM 1776 O O . VAL A 1 227 ? 6.168 -23.781 -2.133 1 98.12 227 VAL A O 1
ATOM 1779 N N . VAL A 1 228 ? 5.141 -23.281 -0.178 1 98.56 228 VAL A N 1
ATOM 1780 C CA . VAL A 1 228 ? 5.742 -21.953 -0.07 1 98.56 228 VAL A CA 1
ATOM 1781 C C . VAL A 1 228 ? 7.262 -22.078 0.026 1 98.56 228 VAL A C 1
ATOM 1783 O O . VAL A 1 228 ? 7.996 -21.391 -0.69 1 98.56 228 VAL A O 1
ATOM 1786 N N . ALA A 1 229 ? 7.727 -22.984 0.856 1 98.19 229 ALA A N 1
ATOM 1787 C CA . ALA A 1 229 ? 9.164 -23.172 1.038 1 98.19 229 ALA A CA 1
ATOM 1788 C C . ALA A 1 229 ? 9.828 -23.625 -0.26 1 98.19 229 ALA A C 1
ATOM 1790 O O . ALA A 1 229 ? 10.844 -23.062 -0.676 1 98.19 229 ALA A O 1
ATOM 1791 N N . ASN A 1 230 ? 9.266 -24.609 -0.912 1 98.38 230 ASN A N 1
ATOM 1792 C CA . ASN A 1 230 ? 9.82 -25.156 -2.145 1 98.38 230 ASN A CA 1
ATOM 1793 C C . ASN A 1 230 ? 9.805 -24.141 -3.273 1 98.38 230 ASN A C 1
ATOM 1795 O O . ASN A 1 230 ? 10.773 -24.031 -4.031 1 98.38 230 ASN A O 1
ATOM 1799 N N . THR A 1 231 ? 8.703 -23.453 -3.404 1 98.5 231 THR A N 1
ATOM 1800 C CA . THR A 1 231 ? 8.57 -22.469 -4.461 1 98.5 231 THR A CA 1
ATOM 1801 C C . THR A 1 231 ? 9.539 -21.297 -4.234 1 98.5 231 THR A C 1
ATOM 1803 O O . THR A 1 231 ? 10.102 -20.766 -5.188 1 98.5 231 THR A O 1
ATOM 1806 N N . THR A 1 232 ? 9.672 -20.859 -2.955 1 98.5 232 THR A N 1
ATOM 1807 C CA . THR A 1 232 ? 10.648 -19.828 -2.607 1 98.5 232 THR A CA 1
ATOM 1808 C C . THR A 1 232 ? 12.039 -20.234 -3.092 1 98.5 232 THR A C 1
ATOM 1810 O O . THR A 1 232 ? 12.719 -19.438 -3.76 1 98.5 232 THR A O 1
ATOM 1813 N N . ASP A 1 233 ? 12.438 -21.438 -2.85 1 98.12 233 ASP A N 1
ATOM 1814 C CA . ASP A 1 233 ? 13.742 -21.938 -3.273 1 98.12 233 ASP A CA 1
ATOM 1815 C C . ASP A 1 233 ? 13.859 -21.938 -4.797 1 98.12 233 ASP A C 1
ATOM 1817 O O . ASP A 1 233 ? 14.891 -21.547 -5.344 1 98.12 233 ASP A O 1
ATOM 1821 N N . ARG A 1 234 ? 12.82 -22.359 -5.461 1 98.12 234 ARG A N 1
ATOM 1822 C CA . ARG A 1 234 ? 12.828 -22.406 -6.922 1 98.12 234 ARG A CA 1
ATOM 1823 C C . ARG A 1 234 ? 12.992 -21.016 -7.52 1 98.12 234 ARG A C 1
ATOM 1825 O O . ARG A 1 234 ? 13.758 -20.828 -8.469 1 98.12 234 ARG A O 1
ATOM 1832 N N . ILE A 1 235 ? 12.273 -20.094 -6.973 1 98.19 235 ILE A N 1
ATOM 1833 C CA . ILE A 1 235 ? 12.344 -18.719 -7.477 1 98.19 235 ILE A CA 1
ATOM 1834 C C . ILE A 1 235 ? 13.742 -18.156 -7.238 1 98.19 235 ILE A C 1
ATOM 1836 O O . ILE A 1 235 ? 14.328 -17.531 -8.133 1 98.19 235 ILE A O 1
ATOM 1840 N N . LEU A 1 236 ? 14.297 -18.391 -6.062 1 98.12 236 LEU A N 1
ATOM 1841 C CA . LEU A 1 236 ? 15.609 -17.859 -5.723 1 98.12 236 LEU A CA 1
ATOM 1842 C C . LEU A 1 236 ? 16.688 -18.484 -6.59 1 98.12 236 LEU A C 1
ATOM 1844 O O . LEU A 1 236 ? 17.625 -17.812 -7.016 1 98.12 236 LEU A O 1
ATOM 1848 N N . GLU A 1 237 ? 16.562 -19.781 -6.828 1 97.44 237 GLU A N 1
ATOM 1849 C CA . GLU A 1 237 ? 17.516 -20.453 -7.703 1 97.44 237 GLU A CA 1
ATOM 1850 C C . GLU A 1 237 ? 17.484 -19.875 -9.117 1 97.44 237 GLU A C 1
ATOM 1852 O O . GLU A 1 237 ? 18.516 -19.641 -9.727 1 97.44 237 GLU A O 1
ATOM 1857 N N . SER A 1 238 ? 16.297 -19.688 -9.578 1 96.06 238 SER A N 1
ATOM 1858 C CA . SER A 1 238 ? 16.141 -19.109 -10.906 1 96.06 238 SER A CA 1
ATOM 1859 C C . SER A 1 238 ? 16.688 -17.688 -10.961 1 96.06 238 SER A C 1
ATOM 1861 O O . SER A 1 238 ? 17.359 -17.312 -11.922 1 96.06 238 SER A O 1
ATOM 1863 N N . LEU A 1 239 ? 16.391 -16.875 -9.969 1 95.62 239 LEU A N 1
ATOM 1864 C CA . LEU A 1 239 ? 16.875 -15.508 -9.898 1 95.62 239 LEU A CA 1
ATOM 1865 C C . LEU A 1 239 ? 18.391 -15.461 -9.828 1 95.62 239 LEU A C 1
ATOM 1867 O O . LEU A 1 239 ? 19.016 -14.625 -10.477 1 95.62 239 LEU A O 1
ATOM 1871 N N . LYS A 1 240 ? 18.953 -16.359 -9.055 1 95.94 240 LYS A N 1
ATOM 1872 C CA . LYS A 1 240 ? 20.406 -16.438 -8.945 1 95.94 240 LYS A CA 1
ATOM 1873 C C . LYS A 1 240 ? 21.047 -16.75 -10.297 1 95.94 240 LYS A C 1
ATOM 1875 O O . LYS A 1 240 ? 22.047 -16.125 -10.68 1 95.94 240 LYS A O 1
ATOM 1880 N N . ALA A 1 241 ? 20.438 -17.688 -10.93 1 95 241 ALA A N 1
ATOM 1881 C CA . ALA A 1 241 ? 20.938 -18.047 -12.258 1 95 241 ALA A CA 1
ATOM 1882 C C . ALA A 1 241 ? 20.875 -16.859 -13.211 1 95 241 ALA A C 1
ATOM 1884 O O . ALA A 1 241 ? 21.781 -16.641 -14 1 95 241 ALA A O 1
ATOM 1885 N N . ASP A 1 242 ? 19.766 -16.125 -13.188 1 91.62 242 ASP A N 1
ATOM 1886 C CA . ASP A 1 242 ? 19.594 -14.953 -14.031 1 91.62 242 ASP A CA 1
ATOM 1887 C C . ASP A 1 242 ? 20.625 -13.875 -13.688 1 91.62 242 ASP A C 1
ATOM 1889 O O . ASP A 1 242 ? 21.203 -13.258 -14.578 1 91.62 242 ASP A O 1
ATOM 1893 N N . VAL A 1 243 ? 20.797 -13.641 -12.422 1 92.06 243 VAL A N 1
ATOM 1894 C CA . VAL A 1 243 ? 21.75 -12.641 -11.953 1 92.06 243 VAL A CA 1
ATOM 1895 C C . VAL A 1 243 ? 23.156 -13.016 -12.391 1 92.06 243 VAL A C 1
ATOM 1897 O O . VAL A 1 243 ? 23.906 -12.172 -12.891 1 92.06 243 VAL A O 1
ATOM 1900 N N . ASP A 1 244 ? 23.484 -14.273 -12.281 1 92.69 244 ASP A N 1
ATOM 1901 C CA . ASP A 1 244 ? 24.797 -14.766 -12.68 1 92.69 244 ASP A CA 1
ATOM 1902 C C . ASP A 1 244 ? 25 -14.633 -14.188 1 92.69 244 ASP A C 1
ATOM 1904 O O . ASP A 1 244 ? 26.125 -14.461 -14.656 1 92.69 244 ASP A O 1
ATOM 1908 N N . ALA A 1 245 ? 23.906 -14.688 -14.875 1 91.88 245 ALA A N 1
ATOM 1909 C CA . ALA A 1 245 ? 23.969 -14.602 -16.328 1 91.88 245 ALA A CA 1
ATOM 1910 C C . ALA A 1 245 ? 23.969 -13.148 -16.797 1 91.88 245 ALA A C 1
ATOM 1912 O O . ALA A 1 245 ? 24.031 -12.867 -17.984 1 91.88 245 ALA A O 1
ATOM 1913 N N . GLY A 1 246 ? 23.875 -12.211 -16.047 1 82.88 246 GLY A N 1
ATOM 1914 C CA . GLY A 1 246 ? 23.984 -10.797 -16.359 1 82.88 246 GLY A CA 1
ATOM 1915 C C . GLY A 1 246 ? 22.641 -10.117 -16.5 1 82.88 246 GLY A C 1
ATOM 1916 O O . GLY A 1 246 ? 22.562 -9.016 -17.047 1 82.88 246 GLY A O 1
ATOM 1917 N N . TRP A 1 247 ? 21.781 -10.906 -16.109 1 78.19 247 TRP A N 1
ATOM 1918 C CA . TRP A 1 247 ? 20.516 -10.18 -15.953 1 78.19 247 TRP A CA 1
ATOM 1919 C C . TRP A 1 247 ? 20.672 -9.039 -14.953 1 78.19 247 TRP A C 1
ATOM 1921 O O . TRP A 1 247 ? 21.359 -9.188 -13.938 1 78.19 247 TRP A O 1
ATOM 1931 N N . MET B 1 1 ? 1.724 -2.539 11.172 1 87.38 1 MET B N 1
ATOM 1932 C CA . MET B 1 1 ? 0.676 -1.603 10.781 1 87.38 1 MET B CA 1
ATOM 1933 C C . MET B 1 1 ? -0.615 -1.875 11.547 1 87.38 1 MET B C 1
ATOM 1935 O O . MET B 1 1 ? -0.939 -3.029 11.836 1 87.38 1 MET B O 1
ATOM 1939 N N . PRO B 1 2 ? -1.323 -0.77 11.805 1 95.12 2 PRO B N 1
ATOM 1940 C CA . PRO B 1 2 ? -2.539 -0.979 12.594 1 95.12 2 PRO B CA 1
ATOM 1941 C C . PRO B 1 2 ? -3.66 -1.634 11.789 1 95.12 2 PRO B C 1
ATOM 1943 O O . PRO B 1 2 ? -3.729 -1.47 10.57 1 95.12 2 PRO B O 1
ATOM 1946 N N . GLU B 1 3 ? -4.445 -2.461 12.484 1 96.06 3 GLU B N 1
ATOM 1947 C CA . GLU B 1 3 ? -5.656 -3.049 11.93 1 96.06 3 GLU B CA 1
ATOM 1948 C C . GLU B 1 3 ? -6.891 -2.621 12.711 1 96.06 3 GLU B C 1
ATOM 1950 O O . GLU B 1 3 ? -6.852 -2.541 13.945 1 96.06 3 GLU B O 1
ATOM 1955 N N . THR B 1 4 ? -7.93 -2.268 12.008 1 96.94 4 THR B N 1
ATOM 1956 C CA . THR B 1 4 ? -9.195 -1.9 12.617 1 96.94 4 THR B CA 1
ATOM 1957 C C . THR B 1 4 ? -10.312 -2.828 12.148 1 96.94 4 THR B C 1
ATOM 1959 O O . THR B 1 4 ? -10.148 -3.562 11.172 1 96.94 4 THR B O 1
ATOM 1962 N N . GLU B 1 5 ? -11.477 -2.828 12.812 1 95.06 5 GLU B N 1
ATOM 1963 C CA . GLU B 1 5 ? -12.625 -3.645 12.438 1 95.06 5 GLU B CA 1
ATOM 1964 C C . GLU B 1 5 ? -13.281 -3.121 11.156 1 95.06 5 GLU B C 1
ATOM 1966 O O . GLU B 1 5 ? -14.125 -3.797 10.562 1 95.06 5 GLU B O 1
ATOM 1971 N N . SER B 1 6 ? -12.828 -1.961 10.695 1 97.56 6 SER B N 1
ATOM 1972 C CA . SER B 1 6 ? -13.453 -1.287 9.562 1 97.56 6 SER B CA 1
ATOM 1973 C C . SER B 1 6 ? -12.578 -1.36 8.32 1 97.56 6 SER B C 1
ATOM 1975 O O . SER B 1 6 ? -12.812 -0.644 7.344 1 97.56 6 SER B O 1
ATOM 1977 N N . ASP B 1 7 ? -11.562 -2.217 8.422 1 98.62 7 ASP B N 1
ATOM 1978 C CA . ASP B 1 7 ? -10.633 -2.32 7.297 1 98.62 7 ASP B CA 1
ATOM 1979 C C . ASP B 1 7 ? -11.258 -3.094 6.141 1 98.62 7 ASP B C 1
ATOM 1981 O O . ASP B 1 7 ? -11.617 -4.262 6.289 1 98.62 7 ASP B O 1
ATOM 1985 N N . LEU B 1 8 ? -11.312 -2.389 4.973 1 98.81 8 LEU B N 1
ATOM 1986 C CA . LEU B 1 8 ? -11.711 -3.082 3.756 1 98.81 8 LEU B CA 1
ATOM 1987 C C . LEU B 1 8 ? -10.836 -4.309 3.514 1 98.81 8 LEU B C 1
ATOM 1989 O O . LEU B 1 8 ? -11.312 -5.328 3.018 1 98.81 8 LEU B O 1
ATOM 1993 N N . PHE B 1 9 ? -9.656 -4.234 3.867 1 97.88 9 PHE B N 1
ATOM 1994 C CA . PHE B 1 9 ? -8.594 -5.211 3.693 1 97.88 9 PHE B CA 1
ATOM 1995 C C . PHE B 1 9 ? -8.984 -6.559 4.289 1 97.88 9 PHE B C 1
ATOM 1997 O O . PHE B 1 9 ? -8.555 -7.605 3.805 1 97.88 9 PHE B O 1
ATOM 2004 N N . THR B 1 10 ? -9.852 -6.609 5.297 1 98.19 10 THR B N 1
ATOM 2005 C CA . THR B 1 10 ? -10.148 -7.836 6.023 1 98.19 10 THR B CA 1
ATOM 2006 C C . THR B 1 10 ? -11.562 -8.32 5.699 1 98.19 10 THR B C 1
ATOM 2008 O O . THR B 1 10 ? -12.023 -9.312 6.266 1 98.19 10 THR B O 1
ATOM 2011 N N . MET B 1 11 ? -12.195 -7.672 4.781 1 98.56 11 MET B N 1
ATOM 2012 C CA . MET B 1 11 ? -13.586 -7.98 4.477 1 98.56 11 MET B CA 1
ATOM 2013 C C . MET B 1 11 ? -13.688 -8.938 3.293 1 98.56 11 MET B C 1
ATOM 2015 O O . MET B 1 11 ? -12.844 -8.922 2.4 1 98.56 11 MET B O 1
ATOM 2019 N N . THR B 1 12 ? -14.711 -9.75 3.33 1 98.12 12 THR B N 1
ATOM 2020 C CA . THR B 1 12 ? -15.164 -10.398 2.104 1 98.12 12 THR B CA 1
ATOM 2021 C C . THR B 1 12 ? -15.945 -9.422 1.23 1 98.12 12 THR B C 1
ATOM 2023 O O . THR B 1 12 ? -16.281 -8.32 1.673 1 98.12 12 THR B O 1
ATOM 2026 N N . TRP B 1 13 ? -16.203 -9.867 0.003 1 97.38 13 TRP B N 1
ATOM 2027 C CA . TRP B 1 13 ? -16.938 -8.945 -0.861 1 97.38 13 TRP B CA 1
ATOM 2028 C C . TRP B 1 13 ? -18.344 -8.719 -0.338 1 97.38 13 TRP B C 1
ATOM 2030 O O . TRP B 1 13 ? -18.906 -7.633 -0.498 1 97.38 13 TRP B O 1
ATOM 2040 N N . GLU B 1 14 ? -18.984 -9.695 0.321 1 97.31 14 GLU B N 1
ATOM 2041 C CA . GLU B 1 14 ? -20.312 -9.523 0.91 1 97.31 14 GLU B CA 1
ATOM 2042 C C . GLU B 1 14 ? -20.281 -8.477 2.025 1 97.31 14 GLU B C 1
ATOM 2044 O O . GLU B 1 14 ? -21.141 -7.59 2.07 1 97.31 14 GLU B O 1
ATOM 2049 N N . ASP B 1 15 ? -19.297 -8.625 2.916 1 98.25 15 ASP B N 1
ATOM 2050 C CA . ASP B 1 15 ? -19.172 -7.668 4.008 1 98.25 15 ASP B CA 1
ATOM 2051 C C . ASP B 1 15 ? -18.922 -6.262 3.477 1 98.25 15 ASP B C 1
ATOM 2053 O O . ASP B 1 15 ? -19.484 -5.289 3.984 1 98.25 15 ASP B O 1
ATOM 2057 N N . ALA B 1 16 ? -18.078 -6.148 2.494 1 98.44 16 ALA B N 1
ATOM 2058 C CA . ALA B 1 16 ? -17.75 -4.855 1.903 1 98.44 16 ALA B CA 1
ATOM 2059 C C . ALA B 1 16 ? -18.969 -4.203 1.276 1 98.44 16 ALA B C 1
ATOM 2061 O O . ALA B 1 16 ? -19.156 -2.988 1.384 1 98.44 16 ALA B O 1
ATOM 2062 N N . GLY B 1 17 ? -19.703 -5.031 0.586 1 97.75 17 GLY B N 1
ATOM 2063 C CA . GLY B 1 17 ? -20.922 -4.508 -0.014 1 97.75 17 GLY B CA 1
ATOM 2064 C C . GLY B 1 17 ? -21.859 -3.861 0.993 1 97.75 17 GLY B C 1
ATOM 2065 O O . GLY B 1 17 ? -22.375 -2.766 0.756 1 97.75 17 GLY B O 1
ATOM 2066 N N . GLU B 1 18 ? -22.016 -4.523 2.084 1 98 18 GLU B N 1
ATOM 2067 C CA . GLU B 1 18 ? -22.859 -3.986 3.146 1 98 18 GLU B CA 1
ATOM 2068 C C . GLU B 1 18 ? -22.219 -2.762 3.791 1 98 18 GLU B C 1
ATOM 2070 O O . GLU B 1 18 ? -22.891 -1.741 3.992 1 98 18 GLU B O 1
ATOM 2075 N N . SER B 1 19 ? -21 -2.848 4.059 1 98.12 19 SER B N 1
ATOM 2076 C CA . SER B 1 19 ? -20.312 -1.793 4.785 1 98.12 19 SER B CA 1
ATOM 2077 C C . SER B 1 19 ? -20.234 -0.512 3.963 1 98.12 19 SER B C 1
ATOM 2079 O O . SER B 1 19 ? -20.422 0.585 4.492 1 98.12 19 SER B O 1
ATOM 2081 N N . LEU B 1 20 ? -19.922 -0.642 2.682 1 98.12 20 LEU B N 1
ATOM 2082 C CA . LEU B 1 20 ? -19.766 0.531 1.827 1 98.12 20 LEU B CA 1
ATOM 2083 C C . LEU B 1 20 ? -21.094 1.252 1.649 1 98.12 20 LEU B C 1
ATOM 2085 O O . LEU B 1 20 ? -21.141 2.475 1.488 1 98.12 20 LEU B O 1
ATOM 2089 N N . LEU B 1 21 ? -22.156 0.508 1.723 1 97.19 21 LEU B N 1
ATOM 2090 C CA . LEU B 1 21 ? -23.484 1.092 1.543 1 97.19 21 LEU B CA 1
ATOM 2091 C C . LEU B 1 21 ? -23.938 1.822 2.805 1 97.19 21 LEU B C 1
ATOM 2093 O O . LEU B 1 21 ? -24.688 2.797 2.729 1 97.19 21 LEU B O 1
ATOM 2097 N N . THR B 1 22 ? -23.453 1.405 3.959 1 96.75 22 THR B N 1
ATOM 2098 C CA . THR B 1 22 ? -23.984 1.934 5.207 1 96.75 22 THR B CA 1
ATOM 2099 C C . THR B 1 22 ? -23.016 2.914 5.848 1 96.75 22 THR B C 1
ATOM 2101 O O . THR B 1 22 ? -23.406 3.74 6.672 1 96.75 22 THR B O 1
ATOM 2104 N N . ALA B 1 23 ? -21.781 2.879 5.473 1 97.25 23 ALA B N 1
ATOM 2105 C CA . ALA B 1 23 ? -20.781 3.758 6.066 1 97.25 23 ALA B CA 1
ATOM 2106 C C . ALA B 1 23 ? -21.062 5.219 5.727 1 97.25 23 ALA B C 1
ATOM 2108 O O . ALA B 1 23 ? -21.594 5.523 4.656 1 97.25 23 ALA B O 1
ATOM 2109 N N . ASP B 1 24 ? -20.656 6.102 6.652 1 96.69 24 ASP B N 1
ATOM 2110 C CA . ASP B 1 24 ? -20.734 7.535 6.387 1 96.69 24 ASP B CA 1
ATOM 2111 C C . ASP B 1 24 ? -19.672 7.961 5.367 1 96.69 24 ASP B C 1
ATOM 2113 O O . ASP B 1 24 ? -19.891 8.906 4.605 1 96.69 24 ASP B O 1
ATOM 2117 N N . CYS B 1 25 ? -18.562 7.25 5.43 1 96.31 25 CYS B N 1
ATOM 2118 C CA . CYS B 1 25 ? -17.438 7.672 4.605 1 96.31 25 CYS B CA 1
ATOM 2119 C C . CYS B 1 25 ? -16.422 6.551 4.469 1 96.31 25 CYS B C 1
ATOM 2121 O O . CYS B 1 25 ? -16.156 5.82 5.426 1 96.31 25 CYS B O 1
ATOM 2123 N N . ALA B 1 26 ? -15.938 6.344 3.219 1 98.62 26 ALA B N 1
ATOM 2124 C CA . ALA B 1 26 ? -14.703 5.586 3.037 1 98.62 26 ALA B CA 1
ATOM 2125 C C . ALA B 1 26 ? -13.477 6.488 3.188 1 98.62 26 ALA B C 1
ATOM 2127 O O . ALA B 1 26 ? -13.523 7.664 2.82 1 98.62 26 ALA B O 1
ATOM 2128 N N . ILE B 1 27 ? -12.398 5.957 3.768 1 98.81 27 ILE B N 1
ATOM 2129 C CA . ILE B 1 27 ? -11.195 6.762 3.982 1 98.81 27 ILE B CA 1
ATOM 2130 C C . ILE B 1 27 ? -9.992 6.082 3.334 1 98.81 27 ILE B C 1
ATOM 2132 O O . ILE B 1 27 ? -9.742 4.898 3.572 1 98.81 27 ILE B O 1
ATOM 2136 N N . LEU B 1 28 ? -9.344 6.785 2.486 1 98.94 28 LEU B N 1
ATOM 2137 C CA . LEU B 1 28 ? -8.07 6.344 1.923 1 98.94 28 LEU B CA 1
ATOM 2138 C C . LEU B 1 28 ? -6.902 7.059 2.588 1 98.94 28 LEU B C 1
ATOM 2140 O O . LEU B 1 28 ? -6.73 8.266 2.42 1 98.94 28 LEU B O 1
ATOM 2144 N N . PRO B 1 29 ? -6.086 6.332 3.385 1 98.88 29 PRO B N 1
ATOM 2145 C CA . PRO B 1 29 ? -4.844 6.941 3.867 1 98.88 29 PRO B CA 1
ATOM 2146 C C . PRO B 1 29 ? -3.816 7.141 2.758 1 98.88 29 PRO B C 1
ATOM 2148 O O . PRO B 1 29 ? -3.525 6.211 2.002 1 98.88 29 PRO B O 1
ATOM 2151 N N . THR B 1 30 ? -3.291 8.344 2.648 1 98.88 30 THR B N 1
ATOM 2152 C CA . THR B 1 30 ? -2.332 8.648 1.595 1 98.88 30 THR B CA 1
ATOM 2153 C C . THR B 1 30 ? -1.007 9.117 2.189 1 98.88 30 THR B C 1
ATOM 2155 O O . THR B 1 30 ? -0.964 10.117 2.918 1 98.88 30 THR B O 1
ATOM 2158 N N . GLY B 1 31 ? 0.024 8.375 1.931 1 98.5 31 GLY B N 1
ATOM 2159 C CA . GLY B 1 31 ? 1.373 8.695 2.369 1 98.5 31 GLY B CA 1
ATOM 2160 C C . GLY B 1 31 ? 2.346 8.883 1.22 1 98.5 31 GLY B C 1
ATOM 2161 O O . GLY B 1 31 ? 2.002 9.492 0.204 1 98.5 31 GLY B O 1
ATOM 2162 N N . SER B 1 32 ? 3.578 8.523 1.493 1 98.5 32 SER B N 1
ATOM 2163 C CA . SER B 1 32 ? 4.672 8.594 0.528 1 98.5 32 SER B CA 1
ATOM 2164 C C . SER B 1 32 ? 5.836 7.707 0.946 1 98.5 32 SER B C 1
ATOM 2166 O O . SER B 1 32 ? 5.852 7.176 2.061 1 98.5 32 SER B O 1
ATOM 2168 N N . VAL B 1 33 ? 6.66 7.398 0.006 1 98.69 33 VAL B N 1
ATOM 2169 C CA . VAL B 1 33 ? 8.008 6.895 0.249 1 98.69 33 VAL B CA 1
ATOM 2170 C C . VAL B 1 33 ? 9.031 7.961 -0.133 1 98.69 33 VAL B C 1
ATOM 2172 O O . VAL B 1 33 ? 9.312 8.164 -1.317 1 98.69 33 VAL B O 1
ATOM 2175 N N . GLU B 1 34 ? 9.57 8.609 0.857 1 98.19 34 GLU B N 1
ATOM 2176 C CA . GLU B 1 34 ? 10.5 9.711 0.603 1 98.19 34 GLU B CA 1
ATOM 2177 C C . GLU B 1 34 ? 11.43 9.938 1.792 1 98.19 34 GLU B C 1
ATOM 2179 O O . GLU B 1 34 ? 11.164 9.453 2.895 1 98.19 34 GLU B O 1
ATOM 2184 N N . GLN B 1 35 ? 12.414 10.727 1.524 1 97.25 35 GLN B N 1
ATOM 2185 C CA . GLN B 1 35 ? 13.398 11.023 2.559 1 97.25 35 GLN B CA 1
ATOM 2186 C C . GLN B 1 35 ? 12.773 11.82 3.699 1 97.25 35 GLN B C 1
ATOM 2188 O O . GLN B 1 35 ? 11.898 12.656 3.473 1 97.25 35 GLN B O 1
ATOM 2193 N N . HIS B 1 36 ? 13.25 11.57 4.945 1 97.56 36 HIS B N 1
ATOM 2194 C CA . HIS B 1 36 ? 12.883 12.312 6.148 1 97.56 36 HIS B CA 1
ATOM 2195 C C . HIS B 1 36 ? 14.078 12.5 7.07 1 97.56 36 HIS B C 1
ATOM 2197 O O . HIS B 1 36 ? 14.023 12.125 8.242 1 97.56 36 HIS B O 1
ATOM 2203 N N . SER B 1 37 ? 15.086 13.141 6.477 1 96 37 SER B N 1
ATOM 2204 C CA . SER B 1 37 ? 16.344 13.438 7.172 1 96 37 SER B CA 1
ATOM 2205 C C . SER B 1 37 ? 17.062 12.164 7.578 1 96 37 SER B C 1
ATOM 2207 O O . SER B 1 37 ? 16.75 11.078 7.082 1 96 37 SER B O 1
ATOM 2209 N N . VAL B 1 38 ? 18.109 12.219 8.406 1 96.38 38 VAL B N 1
ATOM 2210 C CA . VAL B 1 38 ? 19.078 11.148 8.625 1 96.38 38 VAL B CA 1
ATOM 2211 C C . VAL B 1 38 ? 18.562 10.219 9.734 1 96.38 38 VAL B C 1
ATOM 2213 O O . VAL B 1 38 ? 19.094 9.125 9.922 1 96.38 38 VAL B O 1
ATOM 2216 N N . HIS B 1 39 ? 17.469 10.641 10.391 1 98 39 HIS B N 1
ATOM 2217 C CA . HIS B 1 39 ? 17.109 9.891 11.594 1 98 39 HIS B CA 1
ATOM 2218 C C . HIS B 1 39 ? 15.758 9.203 11.43 1 98 39 HIS B C 1
ATOM 2220 O O . HIS B 1 39 ? 15.398 8.336 12.227 1 98 39 HIS B O 1
ATOM 2226 N N . LEU B 1 40 ? 15 9.523 10.422 1 98.69 40 LEU B N 1
ATOM 2227 C CA . LEU B 1 40 ? 13.672 8.945 10.25 1 98.69 40 LEU B CA 1
ATOM 2228 C C . LEU B 1 40 ? 13.617 8.078 9 1 98.69 40 LEU B C 1
ATOM 2230 O O . LEU B 1 40 ? 14.383 8.297 8.047 1 98.69 40 LEU B O 1
ATOM 2234 N N . PRO B 1 41 ? 12.734 7.156 8.977 1 98.69 41 PRO B N 1
ATOM 2235 C CA . PRO B 1 41 ? 12.625 6.27 7.816 1 98.69 41 PRO B CA 1
ATOM 2236 C C . PRO B 1 41 ? 11.93 6.926 6.633 1 98.69 41 PRO B C 1
ATOM 2238 O O . PRO B 1 41 ? 11.203 7.906 6.805 1 98.69 41 PRO B O 1
ATOM 2241 N N . LEU B 1 42 ? 12.07 6.277 5.5 1 98.69 42 LEU B N 1
ATOM 2242 C CA . LEU B 1 42 ? 11.477 6.727 4.246 1 98.69 42 LEU B CA 1
ATOM 2243 C C . LEU B 1 42 ? 9.953 6.625 4.297 1 98.69 42 LEU B C 1
ATOM 2245 O O . LEU B 1 42 ? 9.258 7.203 3.461 1 98.69 42 LEU B O 1
ATOM 2249 N N . SER B 1 43 ? 9.398 5.949 5.266 1 98.44 43 SER B N 1
ATOM 2250 C CA . SER B 1 43 ? 7.977 5.633 5.328 1 98.44 43 SER B CA 1
ATOM 2251 C C . SER B 1 43 ? 7.238 6.582 6.27 1 98.44 43 SER B C 1
ATOM 2253 O O . SER B 1 43 ? 6.07 6.363 6.594 1 98.44 43 SER B O 1
ATOM 2255 N N . THR B 1 44 ? 7.867 7.629 6.762 1 98.69 44 THR B N 1
ATOM 2256 C CA . THR B 1 44 ? 7.312 8.484 7.801 1 98.69 44 THR B CA 1
ATOM 2257 C C . THR B 1 44 ? 5.898 8.938 7.434 1 98.69 44 THR B C 1
ATOM 2259 O O . THR B 1 44 ? 4.969 8.773 8.219 1 98.69 44 THR B O 1
ATOM 2262 N N . ASP B 1 45 ? 5.719 9.422 6.246 1 98.69 45 ASP B N 1
ATOM 2263 C CA . ASP B 1 45 ? 4.402 9.898 5.836 1 98.69 45 ASP B CA 1
ATOM 2264 C C . ASP B 1 45 ? 3.396 8.75 5.773 1 98.69 45 ASP B C 1
ATOM 2266 O O . ASP B 1 45 ? 2.232 8.922 6.141 1 98.69 45 ASP B O 1
ATOM 2270 N N . THR B 1 46 ? 3.801 7.613 5.266 1 98.75 46 THR B N 1
ATOM 2271 C CA . THR B 1 46 ? 2.918 6.457 5.168 1 98.75 46 THR B CA 1
ATOM 2272 C C . THR B 1 46 ? 2.559 5.926 6.551 1 98.75 46 THR B C 1
ATOM 2274 O O . THR B 1 46 ? 1.414 5.543 6.801 1 98.75 46 THR B O 1
ATOM 2277 N N . LEU B 1 47 ? 3.553 5.895 7.457 1 98.62 47 LEU B N 1
ATOM 2278 C CA . LEU B 1 47 ? 3.277 5.543 8.844 1 98.62 47 LEU B CA 1
ATOM 2279 C C . LEU B 1 47 ? 2.223 6.469 9.438 1 98.62 47 LEU B C 1
ATOM 2281 O O . LEU B 1 47 ? 1.278 6.008 10.086 1 98.62 47 LEU B O 1
ATOM 2285 N N . ARG B 1 48 ? 2.439 7.734 9.211 1 98.69 48 ARG B N 1
ATOM 2286 C CA . ARG B 1 48 ? 1.498 8.719 9.727 1 98.69 48 ARG B CA 1
ATOM 2287 C C . ARG B 1 48 ? 0.106 8.508 9.141 1 98.69 48 ARG B C 1
ATOM 2289 O O . ARG B 1 48 ? -0.879 8.438 9.875 1 98.69 48 ARG B O 1
ATOM 2296 N N . ALA B 1 49 ? 0.01 8.375 7.848 1 98.75 49 ALA B N 1
ATOM 2297 C CA . ALA B 1 49 ? -1.284 8.203 7.191 1 98.75 49 ALA B CA 1
ATOM 2298 C C . ALA B 1 49 ? -2.008 6.973 7.727 1 98.75 49 ALA B C 1
ATOM 2300 O O . ALA B 1 49 ? -3.209 7.02 8 1 98.75 49 ALA B O 1
ATOM 2301 N N . ASP B 1 50 ? -1.27 5.941 7.852 1 98.62 50 ASP B N 1
ATOM 2302 C CA . ASP B 1 50 ? -1.853 4.672 8.281 1 98.62 50 ASP B CA 1
ATOM 2303 C C . ASP B 1 50 ? -2.346 4.75 9.719 1 98.62 50 ASP B C 1
ATOM 2305 O O . ASP B 1 50 ? -3.52 4.492 10 1 98.62 50 ASP B O 1
ATOM 2309 N N . HIS B 1 51 ? -1.531 5.164 10.617 1 98.69 51 HIS B N 1
ATOM 2310 C CA . HIS B 1 51 ? -1.854 5.184 12.039 1 98.69 51 HIS B CA 1
ATOM 2311 C C . HIS B 1 51 ? -2.896 6.25 12.359 1 98.69 51 HIS B C 1
ATOM 2313 O O . HIS B 1 51 ? -3.805 6.02 13.156 1 98.69 51 HIS B O 1
ATOM 2319 N N . LEU B 1 52 ? -2.74 7.402 11.773 1 98.75 52 LEU B N 1
ATOM 2320 C CA . LEU B 1 52 ? -3.666 8.484 12.086 1 98.75 52 LEU B CA 1
ATOM 2321 C C . LEU B 1 52 ? -5.055 8.188 11.539 1 98.75 52 LEU B C 1
ATOM 2323 O O . LEU B 1 52 ? -6.062 8.57 12.141 1 98.75 52 LEU B O 1
ATOM 2327 N N . THR B 1 53 ? -5.148 7.543 10.406 1 98.62 53 THR B N 1
ATOM 2328 C CA . THR B 1 53 ? -6.445 7.098 9.906 1 98.62 53 THR B CA 1
ATOM 2329 C C . THR B 1 53 ? -7.055 6.055 1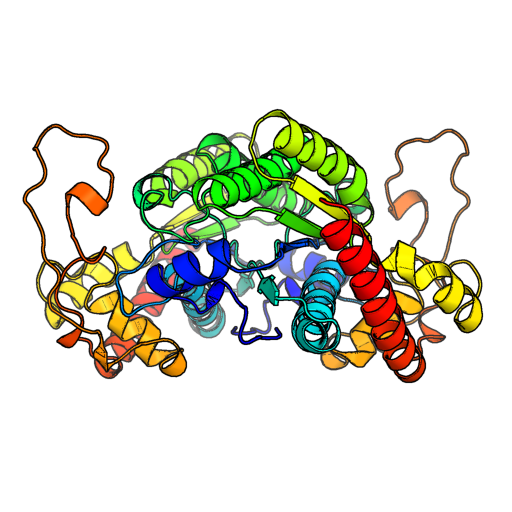0.836 1 98.62 53 THR B C 1
ATOM 2331 O O . THR B 1 53 ? -8.266 6.066 11.086 1 98.62 53 THR B O 1
ATOM 2334 N N . ALA B 1 54 ? -6.223 5.156 11.305 1 98.56 54 ALA B N 1
ATOM 2335 C CA . ALA B 1 54 ? -6.715 4.152 12.25 1 98.56 54 ALA B CA 1
ATOM 2336 C C . ALA B 1 54 ? -7.281 4.812 13.5 1 98.56 54 ALA B C 1
ATOM 2338 O O . ALA B 1 54 ? -8.32 4.387 14.016 1 98.56 54 ALA B O 1
ATOM 2339 N N . GLU B 1 55 ? -6.574 5.844 14 1 98.12 55 GLU B N 1
ATOM 2340 C CA . GLU B 1 55 ? -7.078 6.594 15.141 1 98.12 55 GLU B CA 1
ATOM 2341 C C . GLU B 1 55 ? -8.453 7.188 14.859 1 98.12 55 GLU B C 1
ATOM 2343 O O . GLU B 1 55 ? -9.336 7.164 15.719 1 98.12 55 GLU B O 1
ATOM 2348 N N . LEU B 1 56 ? -8.633 7.707 13.664 1 98 56 LEU B N 1
ATOM 2349 C CA . LEU B 1 56 ? -9.906 8.289 13.266 1 98 56 LEU B CA 1
ATOM 2350 C C . LEU B 1 56 ? -11.008 7.234 13.25 1 98 56 LEU B C 1
ATOM 2352 O O . LEU B 1 56 ? -12.102 7.461 13.773 1 98 56 LEU B O 1
ATOM 2356 N N . VAL B 1 57 ? -10.688 6.137 12.648 1 98 57 VAL B N 1
ATOM 2357 C CA . VAL B 1 57 ? -11.664 5.062 12.492 1 98 57 VAL B CA 1
ATOM 2358 C C . VAL B 1 57 ? -12.078 4.531 13.867 1 98 57 VAL B C 1
ATOM 2360 O O . VAL B 1 57 ? -13.258 4.285 14.109 1 98 57 VAL B O 1
ATOM 2363 N N . GLU B 1 58 ? -11.156 4.406 14.742 1 97.19 58 GLU B N 1
ATOM 2364 C CA . GLU B 1 58 ? -11.414 3.869 16.078 1 97.19 58 GLU B CA 1
ATOM 2365 C C . GLU B 1 58 ? -12.258 4.828 16.906 1 97.19 58 GLU B C 1
ATOM 2367 O O . GLU B 1 58 ? -13.062 4.398 17.734 1 97.19 58 GLU B O 1
ATOM 2372 N N . ALA B 1 59 ? -12.109 6.078 16.688 1 97.75 59 ALA B N 1
ATOM 2373 C CA . ALA B 1 59 ? -12.82 7.09 17.469 1 97.75 59 ALA B CA 1
ATOM 2374 C C . ALA B 1 59 ? -14.148 7.457 16.812 1 97.75 59 ALA B C 1
ATOM 2376 O O . ALA B 1 59 ? -14.945 8.211 17.391 1 97.75 59 ALA B O 1
ATOM 2377 N N . ALA B 1 60 ? -14.43 6.934 15.68 1 97.25 60 ALA B N 1
ATOM 2378 C CA . ALA B 1 60 ? -15.547 7.367 14.844 1 97.25 60 ALA B CA 1
ATOM 2379 C C . ALA B 1 60 ? -16.875 7.141 15.547 1 97.25 60 ALA B C 1
ATOM 2381 O O . ALA B 1 60 ? -17.766 7.992 15.492 1 97.25 60 ALA B O 1
ATOM 2382 N N . ASP B 1 61 ? -17.031 5.988 16.25 1 95.44 61 ASP B N 1
ATOM 2383 C CA . ASP B 1 61 ? -18.297 5.621 16.891 1 95.44 61 ASP B CA 1
ATOM 2384 C C . ASP B 1 61 ? -18.688 6.652 17.938 1 95.44 61 ASP B C 1
ATOM 2386 O O . ASP B 1 61 ? -19.875 6.938 18.125 1 95.44 61 ASP B O 1
ATOM 2390 N N . ASP B 1 62 ? -17.719 7.172 18.594 1 96.25 62 ASP B N 1
ATOM 2391 C CA . ASP B 1 62 ? -17.953 8.172 19.641 1 96.25 62 ASP B CA 1
ATOM 2392 C C . ASP B 1 62 ? -18.562 9.438 19.047 1 96.25 62 ASP B C 1
ATOM 2394 O O . ASP B 1 62 ? -19.156 10.25 19.781 1 96.25 62 ASP B O 1
ATOM 2398 N N . HIS B 1 63 ? -18.453 9.602 17.797 1 96.12 63 HIS B N 1
ATOM 2399 C CA . HIS B 1 63 ? -18.969 10.789 17.125 1 96.12 63 HIS B CA 1
ATOM 2400 C C . HIS B 1 63 ? -20.172 10.438 16.25 1 96.12 63 HIS B C 1
ATOM 2402 O O . HIS B 1 63 ? -20.625 11.266 15.461 1 96.12 63 HIS B O 1
ATOM 2408 N N . GLY B 1 64 ? -20.625 9.172 16.328 1 96.25 64 GLY B N 1
ATOM 2409 C CA . GLY B 1 64 ? -21.781 8.727 15.562 1 96.25 64 GLY B CA 1
ATOM 2410 C C . GLY B 1 64 ? -21.484 8.516 14.094 1 96.25 64 GLY B C 1
ATOM 2411 O O . GLY B 1 64 ? -22.359 8.703 13.242 1 96.25 64 GLY B O 1
ATOM 2412 N N . LEU B 1 65 ? -20.25 8.234 13.773 1 97.56 65 LEU B N 1
ATOM 2413 C CA . LEU B 1 65 ? -19.828 8.008 12.398 1 97.56 65 LEU B CA 1
ATOM 2414 C C . LEU B 1 65 ? -19.344 6.566 12.203 1 97.56 65 LEU B C 1
ATOM 2416 O O . LEU B 1 65 ? -18.906 5.922 13.156 1 97.56 65 LEU B O 1
ATOM 2420 N N . GLU B 1 66 ? -19.469 6.086 11.039 1 97.44 66 GLU B N 1
ATOM 2421 C CA . GLU B 1 66 ? -18.969 4.785 10.602 1 97.44 66 GLU B CA 1
ATOM 2422 C C . GLU B 1 66 ? -18.125 4.91 9.336 1 97.44 66 GLU B C 1
ATOM 2424 O O . GLU B 1 66 ? -18.547 5.547 8.367 1 97.44 66 GLU B O 1
ATOM 2429 N N . PHE B 1 67 ? -17 4.277 9.391 1 98.38 67 PHE B N 1
ATOM 2430 C CA . PHE B 1 67 ? -16.094 4.418 8.266 1 98.38 67 PHE B CA 1
ATOM 2431 C C . PHE B 1 67 ? -15.727 3.055 7.688 1 98.38 67 PHE B C 1
ATOM 2433 O O . PHE B 1 67 ? -15.922 2.027 8.336 1 98.38 67 PHE B O 1
ATOM 2440 N N . VAL B 1 68 ? -15.312 2.998 6.434 1 98.69 68 VAL B N 1
ATOM 2441 C CA . VAL B 1 68 ? -14.547 1.919 5.816 1 98.69 68 VAL B CA 1
ATOM 2442 C C . VAL B 1 68 ? -13.141 2.41 5.473 1 98.69 68 VAL B C 1
ATOM 2444 O O . VAL B 1 68 ? -12.984 3.381 4.727 1 98.69 68 VAL B O 1
ATOM 2447 N N . ARG B 1 69 ? -12.18 1.811 6.031 1 98.81 69 ARG B N 1
ATOM 2448 C CA . ARG B 1 69 ? -10.797 2.211 5.812 1 98.81 69 ARG B CA 1
ATOM 2449 C C . ARG B 1 69 ? -10.164 1.392 4.695 1 98.81 69 ARG B C 1
ATOM 2451 O O . ARG B 1 69 ? -10.164 0.16 4.738 1 98.81 69 ARG B O 1
ATOM 2458 N N . LEU B 1 70 ? -9.664 2.076 3.693 1 98.88 70 LEU B N 1
ATOM 2459 C CA . LEU B 1 70 ? -8.992 1.429 2.568 1 98.88 70 LEU B CA 1
ATOM 2460 C C . LEU B 1 70 ? -7.527 1.165 2.885 1 98.88 70 LEU B C 1
ATOM 2462 O O . LEU B 1 70 ? -6.957 1.792 3.781 1 98.88 70 LEU B O 1
ATOM 2466 N N . PRO B 1 71 ? -6.91 0.183 2.127 1 98.69 71 PRO B N 1
ATOM 2467 C CA . PRO B 1 71 ? -5.461 0.006 2.271 1 98.69 71 PRO B CA 1
ATOM 2468 C C . PRO B 1 71 ? -4.676 1.281 1.972 1 98.69 71 PRO B C 1
ATOM 2470 O O . PRO B 1 71 ? -4.984 1.986 1.007 1 98.69 71 PRO B O 1
ATOM 2473 N N . THR B 1 72 ? -3.691 1.573 2.791 1 98.62 72 THR B N 1
ATOM 2474 C CA . THR B 1 72 ? -2.896 2.789 2.668 1 98.62 72 THR B CA 1
ATOM 2475 C C . THR B 1 72 ? -2.145 2.812 1.34 1 98.62 72 THR B C 1
ATOM 2477 O O . THR B 1 72 ? -1.6 1.793 0.912 1 98.62 72 THR B O 1
ATOM 2480 N N . LEU B 1 73 ? -2.203 3.932 0.678 1 98.5 73 LEU B N 1
ATOM 2481 C CA . LEU B 1 73 ? -1.371 4.16 -0.498 1 98.5 73 LEU B CA 1
ATOM 2482 C C . LEU B 1 73 ? 0.018 4.645 -0.095 1 98.5 73 LEU B C 1
ATOM 2484 O O . LEU B 1 73 ? 0.193 5.812 0.264 1 98.5 73 LEU B O 1
ATOM 2488 N N . PRO B 1 74 ? 0.999 3.801 -0.245 1 98.25 74 PRO B N 1
ATOM 2489 C CA . PRO B 1 74 ? 2.314 4.191 0.268 1 98.25 74 PRO B CA 1
ATOM 2490 C C . PRO B 1 74 ? 3.094 5.062 -0.713 1 98.25 74 PRO B C 1
ATOM 2492 O O . PRO B 1 74 ? 4.121 5.645 -0.349 1 98.25 74 PRO B O 1
ATOM 2495 N N . TYR B 1 75 ? 2.711 5.125 -1.945 1 98.69 75 TYR B N 1
ATOM 2496 C CA . TYR B 1 75 ? 3.412 5.891 -2.969 1 98.69 75 TYR B CA 1
ATOM 2497 C C . TYR B 1 75 ? 2.645 7.16 -3.322 1 98.69 75 TYR B C 1
ATOM 2499 O O . TYR B 1 75 ? 1.475 7.094 -3.707 1 98.69 75 TYR B O 1
ATOM 2507 N N . GLY B 1 76 ? 3.248 8.258 -3.143 1 98.5 76 GLY B N 1
ATOM 2508 C CA . GLY B 1 76 ? 2.678 9.555 -3.473 1 98.5 76 GLY B CA 1
ATOM 2509 C C . GLY B 1 76 ? 3.527 10.352 -4.449 1 98.5 76 GLY B C 1
ATOM 2510 O O . GLY B 1 76 ? 4.266 9.773 -5.25 1 98.5 76 GLY B O 1
ATOM 2511 N N . TYR B 1 77 ? 3.289 11.648 -4.5 1 98.38 77 TYR B N 1
ATOM 2512 C CA . TYR B 1 77 ? 4.082 12.539 -5.34 1 98.38 77 TYR B CA 1
ATOM 2513 C C . TYR B 1 77 ? 5.203 13.188 -4.535 1 98.38 77 TYR B C 1
ATOM 2515 O O . TYR B 1 77 ? 4.949 14.062 -3.699 1 98.38 77 TYR B O 1
ATOM 2523 N N . SER B 1 78 ? 6.441 12.734 -4.801 1 97.06 78 SER B N 1
ATOM 2524 C CA . SER B 1 78 ? 7.582 13.18 -4.008 1 97.06 78 SER B CA 1
ATOM 2525 C C . SER B 1 78 ? 8.758 13.57 -4.898 1 97.06 78 SER B C 1
ATOM 2527 O O . SER B 1 78 ? 9.914 13.383 -4.523 1 97.06 78 SER B O 1
ATOM 2529 N N . GLU B 1 79 ? 8.484 14.117 -6.047 1 94.38 79 GLU B N 1
ATOM 2530 C CA . GLU B 1 79 ? 9.523 14.484 -6.996 1 94.38 79 GLU B CA 1
ATOM 2531 C C . GLU B 1 79 ? 10.57 15.391 -6.348 1 94.38 79 GLU B C 1
ATOM 2533 O O . GLU B 1 79 ? 11.766 15.25 -6.594 1 94.38 79 GLU B O 1
ATOM 2538 N N . HIS B 1 80 ? 10.203 16.281 -5.523 1 91.69 80 HIS B N 1
ATOM 2539 C CA . HIS B 1 80 ? 11.07 17.266 -4.898 1 91.69 80 HIS B CA 1
ATOM 2540 C C . HIS B 1 80 ? 12.023 16.625 -3.902 1 91.69 80 HIS B C 1
ATOM 2542 O O . HIS B 1 80 ? 12.953 17.266 -3.41 1 91.69 80 HIS B O 1
ATOM 2548 N N . HIS B 1 81 ? 11.859 15.312 -3.646 1 94.19 81 HIS B N 1
ATOM 2549 C CA . HIS B 1 81 ? 12.727 14.594 -2.721 1 94.19 81 HIS B CA 1
ATOM 2550 C C . HIS B 1 81 ? 13.633 13.617 -3.461 1 94.19 81 HIS B C 1
ATOM 2552 O O . HIS B 1 81 ? 14.453 12.93 -2.842 1 94.19 81 HIS B O 1
ATOM 2558 N N . MET B 1 82 ? 13.625 13.609 -4.754 1 94.75 82 MET B N 1
ATOM 2559 C CA . MET B 1 82 ? 14.242 12.562 -5.551 1 94.75 82 MET B CA 1
ATOM 2560 C C . MET B 1 82 ? 15.766 12.68 -5.52 1 94.75 82 MET B C 1
ATOM 2562 O O . MET B 1 82 ? 16.469 11.758 -5.934 1 94.75 82 MET B O 1
ATOM 2566 N N . ARG B 1 83 ? 16.266 13.688 -5.008 1 94 83 ARG B N 1
ATOM 2567 C CA . ARG B 1 83 ? 17.719 13.812 -4.922 1 94 83 ARG B CA 1
ATOM 2568 C C . ARG B 1 83 ? 18.25 13.148 -3.658 1 94 83 ARG B C 1
ATOM 2570 O O . ARG B 1 83 ? 19.469 13.078 -3.453 1 94 83 ARG B O 1
ATOM 2577 N N . PHE B 1 84 ? 17.422 12.656 -2.83 1 95 84 PHE B N 1
ATOM 2578 C CA . PHE B 1 84 ? 17.781 11.805 -1.7 1 95 84 PHE B CA 1
ATOM 2579 C C . PHE B 1 84 ? 17.484 10.344 -2.012 1 95 84 PHE B C 1
ATOM 2581 O O . PHE B 1 84 ? 16.344 9.992 -2.328 1 95 84 PHE B O 1
ATOM 2588 N N . PRO B 1 85 ? 18.484 9.492 -1.84 1 96.56 85 PRO B N 1
ATOM 2589 C CA . PRO B 1 85 ? 18.312 8.094 -2.238 1 96.56 85 PRO B CA 1
ATOM 2590 C C . PRO B 1 85 ? 17.172 7.402 -1.5 1 96.56 85 PRO B C 1
ATOM 2592 O O . PRO B 1 85 ? 16.953 7.668 -0.316 1 96.56 85 PRO B O 1
ATOM 2595 N N . GLY B 1 86 ? 16.484 6.48 -2.301 1 97.94 86 GLY B N 1
ATOM 2596 C CA . GLY B 1 86 ? 15.438 5.66 -1.705 1 97.94 86 GLY B CA 1
ATOM 2597 C C . GLY B 1 86 ? 14.047 6.246 -1.88 1 97.94 86 GLY B C 1
ATOM 2598 O O . GLY B 1 86 ? 13.047 5.555 -1.687 1 97.94 86 GLY B O 1
ATOM 2599 N N . THR B 1 87 ? 14 7.543 -2.227 1 98.25 87 THR B N 1
ATOM 2600 C CA . THR B 1 87 ? 12.703 8.148 -2.539 1 98.25 87 THR B CA 1
ATOM 2601 C C . THR B 1 87 ? 12.086 7.488 -3.766 1 98.25 87 THR B C 1
ATOM 2603 O O . THR B 1 87 ? 12.773 7.242 -4.762 1 98.25 87 THR B O 1
ATOM 2606 N N . VAL B 1 88 ? 10.844 7.117 -3.66 1 98.81 88 VAL B N 1
ATOM 2607 C CA . VAL B 1 88 ? 10.055 6.586 -4.773 1 98.81 88 VAL B CA 1
ATOM 2608 C C . VAL B 1 88 ? 8.836 7.469 -5.008 1 98.81 88 VAL B C 1
ATOM 2610 O O . VAL B 1 88 ? 8.016 7.664 -4.102 1 98.81 88 VAL B O 1
ATOM 2613 N N . THR B 1 89 ? 8.727 8.008 -6.242 1 98.69 89 THR B N 1
ATOM 2614 C CA . T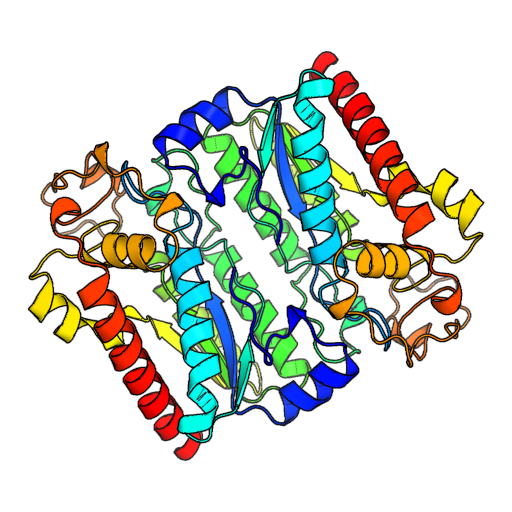HR B 1 89 ? 7.656 8.953 -6.52 1 98.69 89 THR B CA 1
ATOM 2615 C C . THR B 1 89 ? 6.82 8.484 -7.711 1 98.69 89 THR B C 1
ATOM 2617 O O . THR B 1 89 ? 7.34 7.84 -8.625 1 98.69 89 THR B O 1
ATOM 2620 N N . LEU B 1 90 ? 5.543 8.742 -7.641 1 98.81 90 LEU B N 1
ATOM 2621 C CA . LEU B 1 90 ? 4.711 8.742 -8.836 1 98.81 90 LEU B CA 1
ATOM 2622 C C . LEU B 1 90 ? 4.719 10.117 -9.5 1 98.81 90 LEU B C 1
ATOM 2624 O O . LEU B 1 90 ? 4.902 11.133 -8.836 1 98.81 90 LEU B O 1
ATOM 2628 N N . SER B 1 91 ? 4.539 10.109 -10.805 1 98.19 91 SER B N 1
ATOM 2629 C CA . SER B 1 91 ? 4.301 11.391 -11.453 1 98.19 91 SER B CA 1
ATOM 2630 C C . SER B 1 91 ? 2.984 12.008 -11 1 98.19 91 SER B C 1
ATOM 2632 O O . SER B 1 91 ? 2.102 11.305 -10.508 1 98.19 91 SER B O 1
ATOM 2634 N N . GLN B 1 92 ? 2.881 13.328 -11.188 1 96.56 92 GLN B N 1
ATOM 2635 C CA . GLN B 1 92 ? 1.66 14.031 -10.797 1 96.56 92 GLN B CA 1
ATOM 2636 C C . GLN B 1 92 ? 0.438 13.422 -11.477 1 96.56 92 GLN B C 1
ATOM 2638 O O . GLN B 1 92 ? -0.592 13.203 -10.844 1 96.56 92 GLN B O 1
ATOM 2643 N N . ASP B 1 93 ? 0.566 13.18 -12.742 1 98 93 ASP B N 1
ATOM 2644 C CA . ASP B 1 93 ? -0.55 12.641 -13.508 1 98 93 ASP B CA 1
ATOM 2645 C C . ASP B 1 93 ? -0.874 11.211 -13.078 1 98 93 ASP B C 1
ATOM 2647 O O . ASP B 1 93 ? -2.045 10.844 -12.953 1 98 93 ASP B O 1
ATOM 2651 N N . THR B 1 94 ? 0.162 10.406 -12.93 1 98.75 94 THR B N 1
ATOM 2652 C CA . THR B 1 94 ? -0.037 9.031 -12.492 1 98.75 94 THR B CA 1
ATOM 2653 C C . THR B 1 94 ? -0.726 8.992 -11.125 1 98.75 94 THR B C 1
ATOM 2655 O O . THR B 1 94 ? -1.702 8.266 -10.945 1 98.75 94 THR B O 1
ATOM 2658 N N . TYR B 1 95 ? -0.217 9.805 -10.219 1 98.88 95 TYR B N 1
ATOM 2659 C CA . TYR B 1 95 ? -0.783 9.82 -8.875 1 98.88 95 TYR B CA 1
ATOM 2660 C C . TYR B 1 95 ? -2.242 10.258 -8.898 1 98.88 95 TYR B C 1
ATOM 2662 O O . TYR B 1 95 ? -3.102 9.625 -8.289 1 98.88 95 TYR B O 1
ATOM 2670 N N . LYS B 1 96 ? -2.48 11.32 -9.594 1 98.75 96 LYS B N 1
ATOM 2671 C CA . LYS B 1 96 ? -3.855 11.781 -9.742 1 98.75 96 LYS B CA 1
ATOM 2672 C C . LYS B 1 96 ? -4.754 10.688 -10.305 1 98.75 96 LYS B C 1
ATOM 2674 O O . LYS B 1 96 ? -5.859 10.461 -9.812 1 98.75 96 LYS B O 1
ATOM 2679 N N . SER B 1 97 ? -4.293 9.977 -11.305 1 98.88 97 SER B N 1
ATOM 2680 C CA . SER B 1 97 ? -5.078 8.922 -11.938 1 98.88 97 SER B CA 1
ATOM 2681 C C . SER B 1 97 ? -5.359 7.777 -10.961 1 98.88 97 SER B C 1
ATOM 2683 O O . SER B 1 97 ? -6.434 7.176 -10.992 1 98.88 97 SER B O 1
ATOM 2685 N N . VAL B 1 98 ? -4.383 7.461 -10.141 1 98.94 98 VAL B N 1
ATOM 2686 C CA . VAL B 1 98 ? -4.582 6.441 -9.117 1 98.94 98 VAL B CA 1
ATOM 2687 C C . VAL B 1 98 ? -5.742 6.84 -8.211 1 98.94 98 VAL B C 1
ATOM 2689 O O . VAL B 1 98 ? -6.652 6.047 -7.965 1 98.94 98 VAL B O 1
ATOM 2692 N N . LEU B 1 99 ? -5.691 8.055 -7.746 1 98.94 99 LEU B N 1
ATOM 2693 C CA . LEU B 1 99 ? -6.715 8.562 -6.836 1 98.94 99 LEU B CA 1
ATOM 2694 C C . LEU B 1 99 ? -8.094 8.516 -7.488 1 98.94 99 LEU B C 1
ATOM 2696 O O . LEU B 1 99 ? -9.07 8.109 -6.855 1 98.94 99 LEU B O 1
ATOM 2700 N N . VAL B 1 100 ? -8.164 8.875 -8.727 1 98.88 100 VAL B N 1
ATOM 2701 C CA . VAL B 1 100 ? -9.43 8.906 -9.461 1 98.88 100 VAL B CA 1
ATOM 2702 C C . VAL B 1 100 ? -9.938 7.477 -9.648 1 98.88 100 VAL B C 1
ATOM 2704 O O . VAL B 1 100 ? -11.125 7.207 -9.453 1 98.88 100 VAL B O 1
ATOM 2707 N N . ASP B 1 101 ? -9.07 6.57 -10.023 1 98.88 101 ASP B N 1
ATOM 2708 C CA . ASP B 1 101 ? -9.469 5.184 -10.242 1 98.88 101 ASP B CA 1
ATOM 2709 C C . ASP B 1 101 ? -10 4.559 -8.953 1 98.88 101 ASP B C 1
ATOM 2711 O O . ASP B 1 101 ? -11.008 3.844 -8.977 1 98.88 101 ASP B O 1
ATOM 2715 N N . VAL B 1 102 ? -9.352 4.832 -7.848 1 98.88 102 VAL B N 1
ATOM 2716 C CA . VAL B 1 102 ? -9.789 4.312 -6.555 1 98.88 102 VAL B CA 1
ATOM 2717 C C . VAL B 1 102 ? -11.18 4.855 -6.227 1 98.88 102 VAL B C 1
ATOM 2719 O O . VAL B 1 102 ? -12.086 4.094 -5.891 1 98.88 102 VAL B O 1
ATOM 2722 N N . GLY B 1 103 ? -11.336 6.168 -6.371 1 98.75 103 GLY B N 1
ATOM 2723 C CA . GLY B 1 103 ? -12.625 6.77 -6.09 1 98.75 103 GLY B CA 1
ATOM 2724 C C . GLY B 1 103 ? -13.734 6.258 -6.988 1 98.75 103 GLY B C 1
ATOM 2725 O O . GLY B 1 103 ? -14.852 5.996 -6.523 1 98.75 103 GLY B O 1
ATOM 2726 N N . ALA B 1 104 ? -13.422 6.082 -8.25 1 98.69 104 ALA B N 1
ATOM 2727 C CA . ALA B 1 104 ? -14.406 5.586 -9.203 1 98.69 104 ALA B CA 1
ATOM 2728 C C . ALA B 1 104 ? -14.852 4.172 -8.852 1 98.69 104 ALA B C 1
ATOM 2730 O O . ALA B 1 104 ? -16.031 3.822 -9.008 1 98.69 104 ALA B O 1
ATOM 2731 N N . SER B 1 105 ? -13.938 3.371 -8.383 1 98.69 105 SER B N 1
ATOM 2732 C CA . SER B 1 105 ? -14.273 2.018 -7.953 1 98.69 105 SER B CA 1
ATOM 2733 C C . SER B 1 105 ? -15.266 2.035 -6.793 1 98.69 105 SER B C 1
ATOM 2735 O O . SER B 1 105 ? -16.234 1.271 -6.781 1 98.69 105 SER B O 1
ATOM 2737 N N . LEU B 1 106 ? -14.992 2.881 -5.848 1 98.62 106 LEU B N 1
ATOM 2738 C CA . LEU B 1 106 ? -15.859 2.98 -4.68 1 98.62 106 LEU B CA 1
ATOM 2739 C C . LEU B 1 106 ? -17.234 3.49 -5.07 1 98.62 106 LEU B C 1
ATOM 2741 O O . LEU B 1 106 ? -18.25 3.01 -4.555 1 98.62 106 LEU B O 1
ATOM 2745 N N . ALA B 1 107 ? -17.266 4.453 -5.969 1 98.25 107 ALA B N 1
ATOM 2746 C CA . ALA B 1 107 ? -18.547 4.977 -6.461 1 98.25 107 ALA B CA 1
ATOM 2747 C C . ALA B 1 107 ? -19.391 3.871 -7.094 1 98.25 107 ALA B C 1
ATOM 2749 O O . ALA B 1 107 ? -20.594 3.801 -6.879 1 98.25 107 ALA B O 1
ATOM 2750 N N . GLU B 1 108 ? -18.766 3.043 -7.816 1 97.44 108 GLU B N 1
ATOM 2751 C CA . GLU B 1 108 ? -19.438 1.932 -8.477 1 97.44 108 GLU B CA 1
ATOM 2752 C C . GLU B 1 108 ? -20.109 1.008 -7.461 1 97.44 108 GLU B C 1
ATOM 2754 O O . GLU B 1 108 ? -21.125 0.396 -7.75 1 97.44 108 GLU B O 1
ATOM 2759 N N . HIS B 1 109 ? -19.516 0.949 -6.281 1 97.75 109 HIS B N 1
ATOM 2760 C CA . HIS B 1 109 ? -20.016 0.026 -5.27 1 97.75 109 HIS B CA 1
ATOM 2761 C C . HIS B 1 109 ? -20.938 0.737 -4.289 1 97.75 109 HIS B C 1
ATOM 2763 O O . HIS B 1 109 ? -21.297 0.182 -3.244 1 97.75 109 HIS B O 1
ATOM 2769 N N . GLY B 1 110 ? -21.219 1.962 -4.531 1 97.19 110 GLY B N 1
ATOM 2770 C CA . GLY B 1 110 ? -22.297 2.623 -3.812 1 97.19 110 GLY B CA 1
ATOM 2771 C C . GLY B 1 110 ? -21.812 3.467 -2.648 1 97.19 110 GLY B C 1
ATOM 2772 O O . GLY B 1 110 ? -22.609 3.914 -1.821 1 97.19 110 GLY B O 1
ATOM 2773 N N . ALA B 1 111 ? -20.5 3.668 -2.488 1 97.5 111 ALA B N 1
ATOM 2774 C CA . ALA B 1 111 ? -20.031 4.582 -1.455 1 97.5 111 ALA B CA 1
ATOM 2775 C C . ALA B 1 111 ? -20.531 6.004 -1.703 1 97.5 111 ALA B C 1
ATOM 2777 O O . ALA B 1 111 ? -20.547 6.473 -2.844 1 97.5 111 ALA B O 1
ATOM 2778 N N . ASP B 1 112 ? -20.891 6.672 -0.671 1 95.94 112 ASP B N 1
ATOM 2779 C CA . ASP B 1 112 ? -21.406 8.031 -0.791 1 95.94 112 ASP B CA 1
ATOM 2780 C C . ASP B 1 112 ? -20.281 9.062 -0.724 1 95.94 112 ASP B C 1
ATOM 2782 O O . ASP B 1 112 ? -20.328 10.078 -1.414 1 95.94 112 ASP B O 1
ATOM 2786 N N . ARG B 1 113 ? -19.359 8.781 0.116 1 97.69 113 ARG B N 1
ATOM 2787 C CA . ARG B 1 113 ? -18.312 9.758 0.398 1 97.69 113 ARG B CA 1
ATOM 2788 C C . ARG B 1 113 ? -16.938 9.078 0.477 1 97.69 113 ARG B C 1
ATOM 2790 O O . ARG B 1 113 ? -16.828 7.953 0.962 1 97.69 113 ARG B O 1
ATOM 2797 N N . LEU B 1 114 ? -15.953 9.773 -0.004 1 98.38 114 LEU B N 1
ATOM 2798 C CA . LEU B 1 114 ? -14.555 9.359 0.093 1 98.38 114 LEU B CA 1
ATOM 2799 C C . LEU B 1 114 ? -13.695 10.477 0.682 1 98.38 114 LEU B C 1
ATOM 2801 O O . LEU B 1 114 ? -13.727 11.609 0.193 1 98.38 114 LEU B O 1
ATOM 2805 N N . LEU B 1 115 ? -13.039 10.156 1.747 1 98.44 115 LEU B N 1
ATOM 2806 C CA . LEU B 1 115 ? -12.086 11.07 2.359 1 98.44 115 LEU B CA 1
ATOM 2807 C C . LEU B 1 115 ? -10.656 10.602 2.129 1 98.44 115 LEU B C 1
ATOM 2809 O O . LEU B 1 115 ? -10.297 9.484 2.512 1 98.44 115 LEU B O 1
ATOM 2813 N N . PHE B 1 116 ? -9.875 11.438 1.479 1 98.69 116 PHE B N 1
ATOM 2814 C CA . PHE B 1 116 ? -8.438 11.227 1.465 1 98.69 116 PHE B CA 1
ATOM 2815 C C . PHE B 1 116 ? -7.785 11.828 2.705 1 98.69 116 PHE B C 1
ATOM 2817 O O . PHE B 1 116 ? -7.793 13.047 2.887 1 98.69 116 PHE B O 1
ATOM 2824 N N . LEU B 1 117 ? -7.285 11.008 3.602 1 98.69 117 LEU B N 1
ATOM 2825 C CA . LEU B 1 117 ? -6.496 11.508 4.723 1 98.69 117 LEU B CA 1
ATOM 2826 C C . LEU B 1 117 ? -5.016 11.547 4.375 1 98.69 117 LEU B C 1
ATOM 2828 O O . LEU B 1 117 ? -4.367 10.5 4.281 1 98.69 117 LEU B O 1
ATOM 2832 N N . ASN B 1 118 ? -4.508 12.727 4.312 1 98.75 118 ASN B N 1
ATOM 2833 C CA . ASN B 1 118 ? -3.184 12.914 3.729 1 98.75 118 ASN B CA 1
ATOM 2834 C C . ASN B 1 118 ? -2.162 13.344 4.781 1 98.75 118 ASN B C 1
ATOM 2836 O O . ASN B 1 118 ? -2.465 14.156 5.648 1 98.75 118 ASN B O 1
ATOM 2840 N N . CYS B 1 119 ? -0.982 12.766 4.574 1 98.19 119 CYS B N 1
ATOM 2841 C CA . CYS B 1 119 ? 0.101 13.102 5.492 1 98.19 119 CYS B CA 1
ATOM 2842 C C . CYS B 1 119 ? 1.367 13.469 4.73 1 98.19 119 CYS B C 1
ATOM 2844 O O . CYS B 1 119 ? 2.471 13.375 5.27 1 98.19 119 CYS B O 1
ATOM 2846 N N . HIS B 1 120 ? 1.23 13.883 3.527 1 97.62 120 HIS B N 1
ATOM 2847 C CA . HIS B 1 120 ? 2.352 14.289 2.688 1 97.62 120 HIS B CA 1
ATOM 2848 C C . HIS B 1 120 ? 2.018 15.547 1.896 1 97.62 120 HIS B C 1
ATOM 2850 O O . HIS B 1 120 ? 1.092 15.547 1.082 1 97.62 120 HIS B O 1
ATOM 2856 N N . GLY B 1 121 ? 2.791 16.609 2.119 1 95.31 121 GLY B N 1
ATOM 2857 C CA . GLY B 1 121 ? 2.527 17.906 1.488 1 95.31 121 GLY B CA 1
ATOM 2858 C C . GLY B 1 121 ? 2.525 17.828 -0.027 1 95.31 121 GLY B C 1
ATOM 2859 O O . GLY B 1 121 ? 1.736 18.516 -0.683 1 95.31 121 GLY B O 1
ATOM 2860 N N . GLY B 1 122 ? 3.359 17.016 -0.648 1 95.19 122 GLY B N 1
ATOM 2861 C CA . GLY B 1 122 ? 3.496 16.922 -2.092 1 95.19 122 GLY B CA 1
ATOM 2862 C C . GLY B 1 122 ? 2.252 16.375 -2.771 1 95.19 122 GLY B C 1
ATOM 2863 O O . GLY B 1 122 ? 2.08 16.531 -3.982 1 95.19 122 GLY B O 1
ATOM 2864 N N . ASN B 1 123 ? 1.375 15.789 -2.02 1 97.88 123 ASN B N 1
ATOM 2865 C CA . ASN B 1 123 ? 0.186 15.148 -2.572 1 97.88 123 ASN B CA 1
ATOM 2866 C C . ASN B 1 123 ? -0.936 16.156 -2.807 1 97.88 123 ASN B C 1
ATOM 2868 O O . ASN B 1 123 ? -1.906 15.859 -3.506 1 97.88 123 ASN B O 1
ATOM 2872 N N . LYS B 1 124 ? -0.895 17.328 -2.23 1 97 124 LYS B N 1
ATOM 2873 C CA . LYS B 1 124 ? -2.051 18.188 -2.023 1 97 124 LYS B CA 1
ATOM 2874 C C . LYS B 1 124 ? -2.686 18.578 -3.354 1 97 124 LYS B C 1
ATOM 2876 O O . LYS B 1 124 ? -3.908 18.516 -3.51 1 97 124 LYS B O 1
ATOM 2881 N N . GLU B 1 125 ? -1.874 19.016 -4.297 1 96.69 125 GLU B N 1
ATOM 2882 C CA . GLU B 1 125 ? -2.439 19.484 -5.559 1 96.69 125 GLU B CA 1
ATOM 2883 C C . GLU B 1 125 ? -3.129 18.344 -6.309 1 96.69 125 GLU B C 1
ATOM 2885 O O . GLU B 1 125 ? -4.207 18.531 -6.875 1 96.69 125 GLU B O 1
ATOM 2890 N N . ALA B 1 126 ? -2.494 17.203 -6.371 1 98 126 ALA B N 1
ATOM 2891 C CA . ALA B 1 126 ? -3.102 16.047 -7.027 1 98 126 ALA B CA 1
ATOM 2892 C C . ALA B 1 126 ? -4.398 15.641 -6.332 1 98 126 ALA B C 1
ATOM 2894 O O . ALA B 1 126 ? -5.375 15.281 -6.992 1 98 126 ALA B O 1
ATOM 2895 N N . LEU B 1 127 ? -4.398 15.688 -5.043 1 98.25 127 LEU B N 1
ATOM 2896 C CA . LEU B 1 127 ? -5.59 15.344 -4.27 1 98.25 127 LEU B CA 1
ATOM 2897 C C . LEU B 1 127 ? -6.734 16.297 -4.59 1 98.25 127 LEU B C 1
ATOM 2899 O O . LEU B 1 127 ? -7.883 15.875 -4.75 1 98.25 127 LEU B O 1
ATOM 2903 N N . ALA B 1 128 ? -6.406 17.578 -4.664 1 97.69 128 ALA B N 1
ATOM 2904 C CA . ALA B 1 128 ? -7.418 18.578 -4.988 1 97.69 128 ALA B CA 1
ATOM 2905 C C . ALA B 1 128 ? -8.023 18.328 -6.363 1 97.69 128 ALA B C 1
ATOM 2907 O O . ALA B 1 128 ? -9.242 18.328 -6.523 1 97.69 128 ALA B O 1
ATOM 2908 N N . LEU B 1 129 ? -7.207 18.078 -7.312 1 98.12 129 LEU B N 1
ATOM 2909 C CA . LEU B 1 129 ? -7.664 17.859 -8.68 1 98.12 129 LEU B CA 1
ATOM 2910 C C . LEU B 1 129 ? -8.445 16.547 -8.781 1 98.12 129 LEU B C 1
ATOM 2912 O O . LEU B 1 129 ? -9.453 16.484 -9.492 1 98.12 129 LEU B O 1
ATOM 2916 N N . ALA B 1 130 ? -7.965 15.492 -8.117 1 98.56 130 ALA B N 1
ATOM 2917 C CA . ALA B 1 130 ? -8.664 14.211 -8.133 1 98.56 130 ALA B CA 1
ATOM 2918 C C . ALA B 1 130 ? -10.047 14.344 -7.496 1 98.56 130 ALA B C 1
ATOM 2920 O O . ALA B 1 130 ? -11.031 13.797 -8.008 1 98.56 130 ALA B O 1
ATOM 2921 N N . SER B 1 131 ? -10.086 15.031 -6.348 1 97.69 131 SER B N 1
ATOM 2922 C CA . SER B 1 131 ? -11.367 15.25 -5.684 1 97.69 131 SER B CA 1
ATOM 2923 C C . SER B 1 131 ? -12.344 15.984 -6.594 1 97.69 131 SER B C 1
ATOM 2925 O O . SER B 1 131 ? -13.516 15.602 -6.688 1 97.69 131 SER B O 1
ATOM 2927 N N . ASP B 1 132 ? -11.867 17 -7.23 1 97.88 132 ASP B N 1
ATOM 2928 C CA . ASP B 1 132 ? -12.695 17.75 -8.164 1 97.88 132 ASP B CA 1
ATOM 2929 C C . ASP B 1 132 ? -13.227 16.859 -9.281 1 97.88 132 ASP B C 1
ATOM 2931 O O . ASP B 1 132 ? -14.422 16.891 -9.594 1 97.88 132 ASP B O 1
ATOM 2935 N N . ARG B 1 133 ? -12.383 16.078 -9.852 1 98 133 ARG B N 1
ATOM 2936 C CA . ARG B 1 133 ? -12.766 15.172 -10.922 1 98 133 ARG B CA 1
ATOM 2937 C C . ARG B 1 133 ? -13.812 14.172 -10.453 1 98 133 ARG B C 1
ATOM 2939 O O . ARG B 1 133 ? -14.812 13.938 -11.133 1 98 133 ARG B O 1
ATOM 2946 N N . LEU B 1 134 ? -13.625 13.594 -9.336 1 98.12 134 LEU B N 1
ATOM 2947 C CA . LEU B 1 134 ? -14.555 12.609 -8.797 1 98.12 134 LEU B CA 1
ATOM 2948 C C . LEU B 1 134 ? -15.914 13.242 -8.508 1 98.12 134 LEU B C 1
ATOM 2950 O O . LEU B 1 134 ? -16.953 12.664 -8.828 1 98.12 134 LEU B O 1
ATOM 2954 N N . ASN B 1 135 ? -15.898 14.43 -7.949 1 96.94 135 ASN B N 1
ATOM 2955 C CA . ASN B 1 135 ? -17.125 15.133 -7.594 1 96.94 135 ASN B CA 1
ATOM 2956 C C . ASN B 1 135 ? -17.938 15.508 -8.828 1 96.94 135 ASN B C 1
ATOM 2958 O O . ASN B 1 135 ? -19.172 15.578 -8.773 1 96.94 135 ASN B O 1
ATOM 2962 N N . ARG B 1 136 ? -17.312 15.656 -9.938 1 96.69 136 ARG B N 1
ATOM 2963 C CA . ARG B 1 136 ? -18 16.062 -11.156 1 96.69 136 ARG B CA 1
ATOM 2964 C C . ARG B 1 136 ? -18.422 14.859 -11.984 1 96.69 136 ARG B C 1
ATOM 2966 O O . ARG B 1 136 ? -19.484 14.875 -12.617 1 96.69 136 ARG B O 1
ATOM 2973 N N . ASP B 1 137 ? -17.641 13.828 -11.891 1 97.31 137 ASP B N 1
ATOM 2974 C CA . ASP B 1 137 ? -17.797 12.75 -12.867 1 97.31 137 ASP B CA 1
ATOM 2975 C C . ASP B 1 137 ? -18.516 11.555 -12.242 1 97.31 137 ASP B C 1
ATOM 2977 O O . ASP B 1 137 ? -18.906 10.617 -12.945 1 97.31 137 ASP B O 1
ATOM 2981 N N . THR B 1 138 ? -18.625 11.555 -10.953 1 97.06 138 THR B N 1
ATOM 2982 C CA . THR B 1 138 ? -19.266 10.43 -10.266 1 97.06 138 THR B CA 1
ATOM 2983 C C . THR B 1 138 ? -20.281 10.93 -9.258 1 97.06 138 THR B C 1
ATOM 2985 O O . THR B 1 138 ? -20.453 12.133 -9.07 1 97.06 138 THR B O 1
ATOM 2988 N N . ASP B 1 139 ? -20.984 9.961 -8.633 1 94.62 139 ASP B N 1
ATOM 2989 C CA . ASP B 1 139 ? -21.922 10.289 -7.578 1 94.62 139 ASP B CA 1
ATOM 2990 C C . ASP B 1 139 ? -21.234 10.336 -6.215 1 94.62 139 ASP B C 1
ATOM 2992 O O . ASP B 1 139 ? -21.906 10.484 -5.184 1 94.62 139 ASP B O 1
ATOM 2996 N N . LEU B 1 140 ? -19.969 10.172 -6.227 1 96.38 140 LEU B N 1
ATOM 2997 C CA . LEU B 1 140 ? -19.156 10.172 -5.016 1 96.38 140 LEU B CA 1
ATOM 2998 C C . LEU B 1 140 ? -18.797 11.594 -4.594 1 96.38 140 LEU B C 1
ATOM 3000 O O . LEU B 1 140 ? -18.391 12.406 -5.426 1 96.38 140 LEU B O 1
ATOM 3004 N N . THR B 1 141 ? -19.047 11.922 -3.334 1 96.38 141 THR B N 1
ATOM 3005 C CA . THR B 1 141 ? -18.5 13.164 -2.783 1 96.38 141 THR B CA 1
ATOM 3006 C C . THR B 1 141 ? -17.109 12.93 -2.205 1 96.38 141 THR B C 1
ATOM 3008 O O . THR B 1 141 ? -16.953 12.289 -1.161 1 96.38 141 THR B O 1
ATOM 3011 N N . ALA B 1 142 ? -16.125 13.484 -2.871 1 97.06 142 ALA B N 1
ATOM 3012 C CA . ALA B 1 142 ? -14.734 13.266 -2.473 1 97.06 142 ALA B CA 1
ATOM 3013 C C . ALA B 1 142 ? -14.125 14.539 -1.896 1 97.06 142 ALA B C 1
ATOM 3015 O O . ALA B 1 142 ? -14.359 15.641 -2.414 1 97.06 142 ALA B O 1
ATOM 3016 N N . HIS B 1 143 ? -13.422 14.344 -0.785 1 94.56 143 HIS B N 1
ATOM 3017 C CA . HIS B 1 143 ? -12.664 15.414 -0.15 1 94.56 143 HIS B CA 1
ATOM 3018 C C . HIS B 1 143 ? -11.328 14.906 0.372 1 94.56 143 HIS B C 1
ATOM 3020 O O . HIS B 1 143 ? -11.117 13.695 0.495 1 94.56 143 HIS B O 1
ATOM 3026 N N . PHE B 1 144 ? -10.406 15.883 0.609 1 95.69 144 PHE B N 1
ATOM 3027 C CA . PHE B 1 144 ? -9.188 15.477 1.297 1 95.69 144 PHE B CA 1
ATOM 3028 C C . PHE B 1 144 ? -8.938 16.359 2.514 1 95.69 144 PHE B C 1
ATOM 3030 O O . PHE B 1 144 ? -9.336 17.531 2.535 1 95.69 144 PHE B O 1
ATOM 3037 N N . VAL B 1 145 ? -8.406 15.75 3.494 1 96.62 145 VAL B N 1
ATOM 3038 C CA . VAL B 1 145 ? -7.938 16.375 4.723 1 96.62 145 VAL B CA 1
ATOM 3039 C C . VAL B 1 145 ? -6.426 16.188 4.855 1 96.62 145 VAL B C 1
ATOM 3041 O O . VAL B 1 145 ? -5.93 15.062 4.812 1 96.62 145 VAL B O 1
ATOM 3044 N N . HIS B 1 146 ? -5.77 17.312 4.867 1 97.44 146 HIS B N 1
ATOM 3045 C CA . HIS B 1 146 ? -4.383 17.234 5.309 1 97.44 146 HIS B CA 1
ATOM 3046 C C . HIS B 1 146 ? -4.285 17.281 6.828 1 97.44 146 HIS B C 1
ATOM 3048 O O . HIS B 1 146 ? -4.605 18.297 7.445 1 97.44 146 HIS B O 1
ATOM 3054 N N . TRP B 1 147 ? -3.877 16.281 7.414 1 97.38 147 TRP B N 1
ATOM 3055 C CA . TRP B 1 147 ? -3.992 16.062 8.852 1 97.38 147 TRP B CA 1
ATOM 3056 C C . TRP B 1 147 ? -3.418 17.234 9.633 1 97.38 147 TRP B C 1
ATOM 3058 O O . TRP B 1 147 ? -4.051 17.734 10.562 1 97.38 147 TRP B O 1
ATOM 3068 N N . THR B 1 148 ? -2.297 17.734 9.195 1 96 148 THR B N 1
ATOM 3069 C CA . THR B 1 148 ? -1.567 18.75 9.938 1 96 148 THR B CA 1
ATOM 3070 C C . THR B 1 148 ? -2.33 20.078 9.93 1 96 148 THR B C 1
ATOM 3072 O O . THR B 1 148 ? -2.146 20.906 10.812 1 96 148 THR B O 1
ATOM 3075 N N . ASP B 1 149 ? -3.148 20.297 8.922 1 95.5 149 ASP B N 1
ATOM 3076 C CA . ASP B 1 149 ? -3.953 21.516 8.883 1 95.5 149 ASP B CA 1
ATOM 3077 C C . ASP B 1 149 ? -4.859 21.609 10.109 1 95.5 149 ASP B C 1
ATOM 3079 O O . ASP B 1 149 ? -5.203 22.703 10.547 1 95.5 149 ASP B O 1
ATOM 3083 N N . PHE B 1 150 ? -5.188 20.516 10.719 1 96.5 150 PHE B N 1
ATOM 3084 C CA . PHE B 1 150 ? -6.082 20.469 11.875 1 96.5 150 PHE B CA 1
ATOM 3085 C C . PHE B 1 150 ? -5.289 20.438 13.172 1 96.5 150 PHE B C 1
ATOM 3087 O O . PHE B 1 150 ? -5.867 20.453 14.266 1 96.5 150 PHE B O 1
ATOM 3094 N N . ALA B 1 151 ? -3.986 20.406 13.047 1 96.31 151 ALA B N 1
ATOM 3095 C CA . ALA B 1 151 ? -3.121 20.281 14.219 1 96.31 151 ALA B CA 1
ATOM 3096 C C . ALA B 1 151 ? -2.209 21.5 14.359 1 96.31 151 ALA B C 1
ATOM 3098 O O . ALA B 1 151 ? -1.509 21.641 15.367 1 96.31 151 ALA B O 1
ATOM 3099 N N . ARG B 1 152 ? -2.197 22.391 13.461 1 94.56 152 ARG B N 1
ATOM 3100 C CA . ARG B 1 152 ? -1.18 23.422 13.273 1 94.56 152 ARG B CA 1
ATOM 3101 C C . ARG B 1 152 ? -1.026 24.266 14.523 1 94.56 152 ARG B C 1
ATOM 3103 O O . ARG B 1 152 ? 0.091 24.5 14.992 1 94.56 152 ARG B O 1
ATOM 3110 N N . ASP B 1 153 ? -2.088 24.734 15.102 1 94.88 153 ASP B N 1
ATOM 3111 C CA . ASP B 1 153 ? -2.031 25.625 16.266 1 94.88 153 ASP B CA 1
ATOM 3112 C C . ASP B 1 153 ? -1.398 24.922 17.453 1 94.88 153 ASP B C 1
ATOM 3114 O O . ASP B 1 153 ? -0.532 25.484 18.125 1 94.88 153 ASP B O 1
ATOM 3118 N N . GLU B 1 154 ? -1.794 23.766 17.641 1 95.56 154 GLU B N 1
ATOM 3119 C CA . GLU B 1 154 ? -1.261 23.016 18.766 1 95.56 154 GLU B CA 1
ATOM 3120 C C . GLU B 1 154 ? 0.21 22.672 18.547 1 95.56 154 GLU B C 1
ATOM 3122 O O . GLU B 1 154 ? 1.008 22.719 19.484 1 95.56 154 GLU B O 1
ATOM 3127 N N . LEU B 1 155 ? 0.564 22.281 17.375 1 94.94 155 LEU B N 1
ATOM 3128 C CA . LEU B 1 155 ? 1.954 21.984 17.062 1 94.94 155 LEU B CA 1
ATOM 3129 C C . LEU B 1 155 ? 2.834 23.219 17.234 1 94.94 155 LEU B C 1
ATOM 3131 O O . LEU B 1 155 ? 3.951 23.109 17.75 1 94.94 155 LEU B O 1
ATOM 3135 N N . ARG B 1 156 ? 2.34 24.344 16.812 1 94.12 156 ARG B N 1
ATOM 3136 C CA . ARG B 1 156 ? 3.078 25.578 16.984 1 94.12 156 ARG B CA 1
ATOM 3137 C C . ARG B 1 156 ? 3.258 25.906 18.469 1 94.12 156 ARG B C 1
ATOM 3139 O O . ARG B 1 156 ? 4.316 26.391 18.875 1 94.12 156 ARG B O 1
ATOM 3146 N N . GLU B 1 157 ? 2.246 25.703 19.203 1 94.88 157 GLU B N 1
ATOM 3147 C CA . GLU B 1 157 ? 2.289 25.969 20.641 1 94.88 157 GLU B CA 1
ATOM 3148 C C . GLU B 1 157 ? 3.359 25.125 21.328 1 94.88 157 GLU B C 1
ATOM 3150 O O . GLU B 1 157 ? 4.074 25.609 22.203 1 94.88 157 GLU B O 1
ATOM 3155 N N . HIS B 1 158 ? 3.541 23.922 20.906 1 94.06 158 HIS B N 1
ATOM 3156 C CA . HIS B 1 158 ? 4.414 23 21.609 1 94.06 158 HIS B CA 1
ATOM 3157 C C . HIS B 1 158 ? 5.824 23 21.031 1 94.06 158 HIS B C 1
ATOM 3159 O O . HIS B 1 158 ? 6.805 22.844 21.766 1 94.06 158 HIS B O 1
ATOM 3165 N N . PHE B 1 159 ? 5.895 23.172 19.672 1 92.62 159 PHE B N 1
ATOM 3166 C CA . PHE B 1 159 ? 7.195 22.984 19.031 1 92.62 159 PHE B CA 1
ATOM 3167 C C . PHE B 1 159 ? 7.699 24.297 18.453 1 92.62 159 PHE B C 1
ATOM 3169 O O . PHE B 1 159 ? 8.82 24.375 17.953 1 92.62 159 PHE B O 1
ATOM 3176 N N . GLY B 1 160 ? 6.938 25.297 18.547 1 89.19 160 GLY B N 1
ATOM 3177 C CA . GLY B 1 160 ? 7.32 26.578 17.953 1 89.19 160 GLY B CA 1
ATOM 3178 C C . GLY B 1 160 ? 7.152 26.609 16.453 1 89.19 160 GLY B C 1
ATOM 3179 O O . GLY B 1 160 ? 6.266 25.953 15.898 1 89.19 160 GLY B O 1
ATOM 3180 N N . GLU B 1 161 ? 7.949 27.5 15.844 1 80.38 161 GLU B N 1
ATOM 3181 C CA . GLU B 1 161 ? 7.91 27.625 14.383 1 80.38 161 GLU B CA 1
ATOM 3182 C C . GLU B 1 161 ? 8.914 26.688 13.727 1 80.38 161 GLU B C 1
ATOM 3184 O O . GLU B 1 161 ? 9.844 26.203 14.375 1 80.38 161 GLU B O 1
ATOM 3189 N N . GLY B 1 162 ? 8.75 26.219 12.609 1 77.75 162 GLY B N 1
ATOM 3190 C CA . GLY B 1 162 ? 9.727 25.453 11.852 1 77.75 162 GLY B CA 1
ATOM 3191 C C . GLY B 1 162 ? 9.602 23.953 12.07 1 77.75 162 GLY B C 1
ATOM 3192 O O . GLY B 1 162 ? 10.516 23.188 11.734 1 77.75 162 GLY B O 1
ATOM 3193 N N . TRP B 1 163 ? 8.578 23.453 12.688 1 72.94 163 TRP B N 1
ATOM 3194 C CA . TRP B 1 163 ? 8.344 22.047 13.008 1 72.94 163 TRP B CA 1
ATOM 3195 C C . TRP B 1 163 ? 8.023 21.234 11.75 1 72.94 163 TRP B C 1
ATOM 3197 O O . TRP B 1 163 ? 7.598 20.094 11.836 1 72.94 163 TRP B O 1
ATOM 3207 N N . GLY B 1 164 ? 8.562 21.516 10.664 1 82.38 164 GLY B N 1
ATOM 3208 C CA . GLY B 1 164 ? 8.133 21.062 9.352 1 82.38 164 GLY B CA 1
ATOM 3209 C C . GLY B 1 164 ? 8.641 19.672 9 1 82.38 164 GLY B C 1
ATOM 3210 O O . GLY B 1 164 ? 8.625 18.766 9.836 1 82.38 164 GLY B O 1
ATOM 3211 N N . HIS B 1 165 ? 9.016 19.328 7.859 1 89.88 165 HIS B N 1
ATOM 3212 C CA . HIS B 1 165 ? 9.43 18.062 7.262 1 89.88 165 HIS B CA 1
ATOM 3213 C C . HIS B 1 165 ? 10.578 17.438 8.039 1 89.88 165 HIS B C 1
ATOM 3215 O O . HIS B 1 165 ? 11.641 18.062 8.195 1 89.88 165 HIS B O 1
ATOM 3221 N N . ALA B 1 166 ? 10.344 16.219 8.602 1 93.69 166 ALA B N 1
ATOM 3222 C CA . ALA B 1 166 ? 11.32 15.453 9.375 1 93.69 166 ALA B CA 1
ATOM 3223 C C . ALA B 1 166 ? 11.711 16.188 10.648 1 93.69 166 ALA B C 1
ATOM 3225 O O . ALA B 1 166 ? 12.758 15.914 11.234 1 93.69 166 ALA B O 1
ATOM 3226 N N . GLY B 1 167 ? 10.969 17.172 11.07 1 93.12 167 GLY B N 1
ATOM 3227 C CA . GLY B 1 167 ? 11.273 17.984 12.242 1 93.12 167 GLY B CA 1
ATOM 3228 C C . GLY B 1 167 ? 10.695 17.422 13.523 1 93.12 167 GLY B C 1
ATOM 3229 O O . GLY B 1 167 ? 10.602 16.203 13.688 1 93.12 167 GLY B O 1
ATOM 3230 N N . ASP B 1 168 ? 10.281 18.328 14.414 1 93.38 168 ASP B N 1
ATOM 3231 C CA . ASP B 1 168 ? 9.867 17.984 15.773 1 93.38 168 ASP B CA 1
ATOM 3232 C C . ASP B 1 168 ? 8.609 17.125 15.766 1 93.38 168 ASP B C 1
ATOM 3234 O O . ASP B 1 168 ? 8.555 16.094 16.438 1 93.38 168 ASP B O 1
ATOM 3238 N N . HIS B 1 169 ? 7.699 17.531 15.047 1 94.62 169 HIS B N 1
ATOM 3239 C CA . HIS B 1 169 ? 6.41 16.859 15.156 1 94.62 169 HIS B CA 1
ATOM 3240 C C . HIS B 1 169 ? 6.445 15.484 14.5 1 94.62 169 HIS B C 1
ATOM 3242 O O . HIS B 1 169 ? 5.895 14.523 15.047 1 94.62 169 HIS B O 1
ATOM 3248 N N . GLU B 1 170 ? 7.094 15.375 13.297 1 97.5 170 GLU B N 1
ATOM 3249 C CA . GLU B 1 170 ? 7.141 14.07 12.641 1 97.5 170 GLU B CA 1
ATOM 3250 C C . GLU B 1 170 ? 8.016 13.094 13.422 1 97.5 170 GLU B C 1
ATOM 3252 O O . GLU B 1 170 ? 7.695 11.906 13.516 1 97.5 170 GLU B O 1
ATOM 3257 N N . THR B 1 171 ? 9.094 13.641 13.945 1 97.94 171 THR B N 1
ATOM 3258 C CA . THR B 1 171 ? 9.93 12.812 14.805 1 97.94 171 THR B CA 1
ATOM 3259 C C . THR B 1 171 ? 9.156 12.344 16.031 1 97.94 171 THR B C 1
ATOM 3261 O O . THR B 1 171 ? 9.211 11.164 16.391 1 97.94 171 THR B O 1
ATOM 3264 N N . SER B 1 172 ? 8.445 13.219 16.656 1 98.25 172 SER B N 1
ATOM 3265 C CA . SER B 1 172 ? 7.633 12.883 17.828 1 98.25 172 SER B CA 1
ATOM 3266 C C . SER B 1 172 ? 6.621 11.789 17.5 1 98.25 172 SER B C 1
ATOM 3268 O O . SER B 1 172 ? 6.391 10.883 18.297 1 98.25 172 SER B O 1
ATOM 3270 N N . PHE B 1 173 ? 6.051 11.914 16.328 1 98.44 173 PHE B N 1
ATOM 3271 C CA . PHE B 1 173 ? 5.07 10.914 15.906 1 98.44 173 PHE B CA 1
ATOM 3272 C C . PHE B 1 173 ? 5.719 9.547 15.766 1 98.44 173 PHE B C 1
ATOM 3274 O O . PHE B 1 173 ? 5.203 8.555 16.281 1 98.44 173 PHE B O 1
ATOM 3281 N N . VAL B 1 174 ? 6.789 9.469 15.023 1 98.75 174 VAL B N 1
ATOM 3282 C CA . VAL B 1 174 ? 7.422 8.172 14.781 1 98.75 174 VAL B CA 1
ATOM 3283 C C . VAL B 1 174 ? 7.902 7.582 16.109 1 98.75 174 VAL B C 1
ATOM 3285 O O . VAL B 1 174 ? 7.77 6.379 16.344 1 98.75 174 VAL B O 1
ATOM 3288 N N . GLU B 1 175 ? 8.414 8.406 16.984 1 98.69 175 GLU B N 1
ATOM 3289 C CA . GLU B 1 175 ? 8.82 7.934 18.297 1 98.69 175 GLU B CA 1
ATOM 3290 C C . GLU B 1 175 ? 7.641 7.363 19.078 1 98.69 175 GLU B C 1
ATOM 3292 O O . GLU B 1 175 ? 7.797 6.414 19.844 1 98.69 175 GLU B O 1
ATOM 3297 N N . LEU B 1 176 ? 6.5 7.949 18.906 1 98.5 176 LEU B N 1
ATOM 3298 C CA . LEU B 1 176 ? 5.301 7.523 19.625 1 98.5 176 LEU B CA 1
ATOM 3299 C C . LEU B 1 176 ? 4.84 6.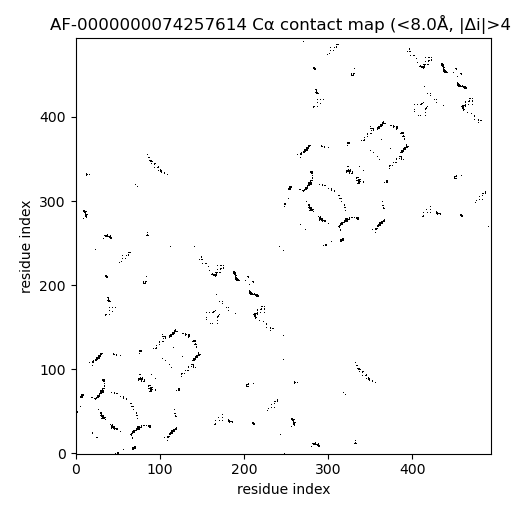156 19.141 1 98.5 176 LEU B C 1
ATOM 3301 O O . LEU B 1 176 ? 4.492 5.289 19.938 1 98.5 176 LEU B O 1
ATOM 3305 N N . TYR B 1 177 ? 4.863 5.91 17.875 1 98.31 177 TYR B N 1
ATOM 3306 C CA . TYR B 1 177 ? 4.203 4.734 17.328 1 98.31 177 TYR B CA 1
ATOM 3307 C C . TYR B 1 177 ? 5.219 3.664 16.953 1 98.31 177 TYR B C 1
ATOM 3309 O O . TYR B 1 177 ? 4.918 2.469 16.984 1 98.31 177 TYR B O 1
ATOM 3317 N N . ARG B 1 178 ? 6.367 4.094 16.469 1 98.25 178 ARG B N 1
ATOM 3318 C CA . ARG B 1 178 ? 7.414 3.182 16.016 1 98.25 178 ARG B CA 1
ATOM 3319 C C . ARG B 1 178 ? 8.789 3.658 16.453 1 98.25 178 ARG B C 1
ATOM 3321 O O . ARG B 1 178 ? 9.664 3.914 15.633 1 98.25 178 ARG B O 1
ATOM 3328 N N . PRO B 1 179 ? 9.016 3.701 17.766 1 98.31 179 PRO B N 1
ATOM 3329 C CA . PRO B 1 179 ? 10.297 4.207 18.25 1 98.31 179 PRO B CA 1
ATOM 3330 C C . PRO B 1 179 ? 11.492 3.41 17.734 1 98.31 179 PRO B C 1
ATOM 3332 O O . PRO B 1 179 ? 12.602 3.943 17.641 1 98.31 179 PRO B O 1
ATOM 3335 N N . ASP B 1 180 ? 11.281 2.195 17.281 1 97.94 180 ASP B N 1
ATOM 3336 C CA . ASP B 1 180 ? 12.328 1.319 16.781 1 97.94 180 ASP B CA 1
ATOM 3337 C C . ASP B 1 180 ? 12.875 1.832 15.445 1 97.94 180 ASP B C 1
ATOM 3339 O O . ASP B 1 180 ? 13.961 1.427 15.023 1 97.94 180 ASP B O 1
ATOM 3343 N N . LEU B 1 181 ? 12.227 2.756 14.812 1 98.19 181 LEU B N 1
ATOM 3344 C CA . LEU B 1 181 ? 12.617 3.203 13.477 1 98.19 181 LEU B CA 1
ATOM 3345 C C . LEU B 1 181 ? 13.352 4.539 13.547 1 98.19 181 LEU B C 1
ATOM 3347 O O . LEU B 1 181 ? 13.789 5.066 12.523 1 98.19 181 LEU B O 1
ATOM 3351 N N . VAL B 1 182 ? 13.492 5.066 14.727 1 98.56 182 VAL B N 1
ATOM 3352 C CA . VAL B 1 182 ? 14.18 6.344 14.883 1 98.56 182 VAL B CA 1
ATOM 3353 C C . VAL B 1 182 ? 15.648 6.102 15.242 1 98.56 182 VAL B C 1
ATOM 3355 O O . VAL B 1 182 ? 15.945 5.398 16.219 1 98.56 182 VAL B O 1
ATOM 3358 N N . LYS B 1 183 ? 16.531 6.648 14.445 1 97.94 183 LYS B N 1
ATOM 3359 C CA . LYS B 1 183 ? 17.938 6.645 14.828 1 97.94 183 LYS B CA 1
ATOM 3360 C C . LYS B 1 183 ? 18.234 7.754 15.828 1 97.94 183 LYS B C 1
ATOM 3362 O O . LYS B 1 183 ? 18.688 8.836 15.445 1 97.94 183 LYS B O 1
ATOM 3367 N N . GLU B 1 184 ? 18.156 7.469 17.062 1 96.12 184 GLU B N 1
ATOM 3368 C CA . GLU B 1 184 ? 18.234 8.453 18.141 1 96.12 184 GLU B CA 1
ATOM 3369 C C . GLU B 1 184 ? 19.562 9.195 18.109 1 96.12 184 GLU B C 1
ATOM 3371 O O . GLU B 1 184 ? 19.609 10.398 18.359 1 96.12 184 GLU B O 1
ATOM 3376 N N . GLY B 1 185 ? 20.609 8.539 17.766 1 95.81 185 GLY B N 1
ATOM 3377 C CA . GLY B 1 185 ? 21.953 9.125 17.766 1 95.81 185 GLY B CA 1
ATOM 3378 C C . GLY B 1 185 ? 22.188 10.047 16.578 1 95.81 185 GLY B C 1
ATOM 3379 O O . GLY B 1 185 ? 23.203 10.75 16.531 1 95.81 185 GLY B O 1
ATOM 3380 N N . LYS B 1 186 ? 21.203 10.141 15.711 1 96.31 186 LYS B N 1
ATOM 3381 C CA . LYS B 1 186 ? 21.406 10.945 14.508 1 96.31 186 LYS B CA 1
ATOM 3382 C C . LYS B 1 186 ? 20.516 12.188 14.531 1 96.31 186 LYS B C 1
ATOM 3384 O O . LYS B 1 186 ? 20.578 13.016 13.625 1 96.31 186 LYS B O 1
ATOM 3389 N N . LYS B 1 187 ? 19.766 12.305 15.578 1 95.62 187 LYS B N 1
ATOM 3390 C CA . LYS B 1 187 ? 18.969 13.523 15.68 1 95.62 187 LYS B CA 1
ATOM 3391 C C . LYS B 1 187 ? 19.875 14.75 15.812 1 95.62 187 LYS B C 1
ATOM 3393 O O . LYS B 1 187 ? 20.781 14.773 16.656 1 95.62 187 LYS B O 1
ATOM 3398 N N . GLU B 1 188 ? 19.609 15.703 14.992 1 92.81 188 GLU B N 1
ATOM 3399 C CA . GLU B 1 188 ? 20.359 16.953 15.023 1 92.81 188 GLU B CA 1
ATOM 3400 C C . GLU B 1 188 ? 19.531 18.109 14.461 1 92.81 188 GLU B C 1
ATOM 3402 O O . GLU B 1 188 ? 18.609 17.891 13.664 1 92.81 188 GLU B O 1
ATOM 3407 N N . PRO B 1 189 ? 19.828 19.344 15.016 1 89.94 189 PRO B N 1
ATOM 3408 C CA . PRO B 1 189 ? 19.156 20.469 14.367 1 89.94 189 PRO B CA 1
ATOM 3409 C C . PRO B 1 189 ? 19.359 20.5 12.852 1 89.94 189 PRO B C 1
ATOM 3411 O O . PRO B 1 189 ? 20.484 20.266 12.383 1 89.94 189 PRO B O 1
ATOM 3414 N N . GLN B 1 190 ? 18.281 20.766 12.18 1 87.25 190 GLN B N 1
ATOM 3415 C CA . GLN B 1 190 ? 18.375 20.75 10.727 1 87.25 190 GLN B CA 1
ATOM 3416 C C . GLN B 1 190 ? 18.906 22.078 10.188 1 87.25 190 GLN B C 1
ATOM 3418 O O . GLN B 1 190 ? 18.578 23.141 10.711 1 87.25 190 GLN B O 1
ATOM 3423 N N . THR B 1 191 ? 19.75 21.984 9.188 1 80 191 THR B N 1
ATOM 3424 C CA . THR B 1 191 ? 20.297 23.172 8.531 1 80 191 THR B CA 1
ATOM 3425 C C . THR B 1 191 ? 19.375 23.641 7.406 1 80 191 THR B C 1
ATOM 3427 O O . THR B 1 191 ? 19.062 22.875 6.496 1 80 191 THR B O 1
ATOM 3430 N N . VAL B 1 192 ? 18.875 24.875 7.543 1 78.12 192 VAL B N 1
ATOM 3431 C CA . VAL B 1 192 ? 17.938 25.375 6.539 1 78.12 192 VAL B CA 1
ATOM 3432 C C . VAL B 1 192 ? 18.531 26.625 5.871 1 78.12 192 VAL B C 1
ATOM 3434 O O . VAL B 1 192 ? 18.984 27.547 6.551 1 78.12 192 VAL B O 1
ATOM 3437 N N . GLU B 1 193 ? 18.672 26.438 4.629 1 74.75 193 GLU B N 1
ATOM 3438 C CA . GLU B 1 193 ? 19.094 27.594 3.85 1 74.75 193 GLU B CA 1
ATOM 3439 C C . GLU B 1 193 ? 17.906 28.375 3.324 1 74.75 193 GLU B C 1
ATOM 3441 O O . GLU B 1 193 ? 16.828 27.812 3.119 1 74.75 193 GLU B O 1
ATOM 3446 N N . GLU B 1 194 ? 18.094 29.562 3.209 1 66.06 194 GLU B N 1
ATOM 3447 C CA . GLU B 1 194 ? 17.047 30.438 2.703 1 66.06 194 GLU B CA 1
ATOM 3448 C C . GLU B 1 194 ? 16.703 30.109 1.251 1 66.06 194 GLU B C 1
ATOM 3450 O O . GLU B 1 194 ? 17.594 29.797 0.458 1 66.06 194 GLU B O 1
ATOM 3455 N N . MET B 1 195 ? 15.43 29.797 1.02 1 60.06 195 MET B N 1
ATOM 3456 C CA . MET B 1 195 ? 14.992 29.547 -0.352 1 60.06 195 MET B CA 1
ATOM 3457 C C . MET B 1 195 ? 14.781 30.859 -1.102 1 60.06 195 MET B C 1
ATOM 3459 O O . MET B 1 195 ? 14.367 31.859 -0.509 1 60.06 195 MET B O 1
ATOM 3463 N N . PRO B 1 196 ? 15.172 30.75 -2.473 1 59.59 196 PRO B N 1
ATOM 3464 C CA . PRO B 1 196 ? 14.836 31.938 -3.258 1 59.59 196 PRO B CA 1
ATOM 3465 C C . PRO B 1 196 ? 13.336 32.219 -3.297 1 59.59 196 PRO B C 1
ATOM 3467 O O . PRO B 1 196 ? 12.531 31.281 -3.338 1 59.59 196 PRO B O 1
ATOM 3470 N N . GLU B 1 197 ? 12.992 33.375 -3.279 1 55.22 197 GLU B N 1
ATOM 3471 C CA . GLU B 1 197 ? 11.617 33.844 -3.15 1 55.22 197 GLU B CA 1
ATOM 3472 C C . GLU B 1 197 ? 10.758 33.375 -4.309 1 55.22 197 GLU B C 1
ATOM 3474 O O . GLU B 1 197 ? 9.562 33.094 -4.133 1 55.22 197 GLU B O 1
ATOM 3479 N N . THR B 1 198 ? 11.312 33.312 -5.527 1 54.06 198 THR B N 1
ATOM 3480 C CA . THR B 1 198 ? 10.477 33.094 -6.707 1 54.06 198 THR B CA 1
ATOM 3481 C C . THR B 1 198 ? 10.453 31.625 -7.086 1 54.06 198 THR B C 1
ATOM 3483 O O . THR B 1 198 ? 9.781 31.234 -8.039 1 54.06 198 THR B O 1
ATOM 3486 N N . ARG B 1 199 ? 11.211 30.844 -6.512 1 54.78 199 ARG B N 1
ATOM 3487 C CA . ARG B 1 199 ? 11.305 29.484 -7.016 1 54.78 199 ARG B CA 1
ATOM 3488 C C . ARG B 1 199 ? 10.109 28.656 -6.562 1 54.78 199 ARG B C 1
ATOM 3490 O O . ARG B 1 199 ? 9.82 28.562 -5.367 1 54.78 199 ARG B O 1
ATOM 3497 N N . SER B 1 200 ? 9.266 28.344 -7.578 1 49.75 200 SER B N 1
ATOM 3498 C CA . SER B 1 200 ? 8.062 27.547 -7.371 1 49.75 200 SER B CA 1
ATOM 3499 C C . SER B 1 200 ? 8.406 26.094 -7.059 1 49.75 200 SER B C 1
ATOM 3501 O O . SER B 1 200 ? 7.562 25.344 -6.57 1 49.75 200 SER B O 1
ATOM 3503 N N . TYR B 1 201 ? 9.578 25.766 -7.613 1 55.88 201 TYR B N 1
ATOM 3504 C CA . TYR B 1 201 ? 9.898 24.359 -7.398 1 55.88 201 TYR B CA 1
ATOM 3505 C C . TYR B 1 201 ? 11.312 24.203 -6.844 1 55.88 201 TYR B C 1
ATOM 3507 O O . TYR B 1 201 ? 12.25 24.844 -7.316 1 55.88 201 TYR B O 1
ATOM 3515 N N . ASP B 1 202 ? 11.562 23.719 -5.617 1 65.12 202 ASP B N 1
ATOM 3516 C CA . ASP B 1 202 ? 12.938 23.438 -5.211 1 65.12 202 ASP B CA 1
ATOM 3517 C C . ASP B 1 202 ? 13.094 21.984 -4.766 1 65.12 202 ASP B C 1
ATOM 3519 O O . ASP B 1 202 ? 12.109 21.344 -4.391 1 65.12 202 ASP B O 1
ATOM 3523 N N . TYR B 1 203 ? 14.273 21.469 -5.316 1 72.69 203 TYR B N 1
ATOM 3524 C CA . TYR B 1 203 ? 14.672 20.203 -4.688 1 72.69 203 TYR B CA 1
ATOM 3525 C C . TYR B 1 203 ? 15.055 20.422 -3.229 1 72.69 203 TYR B C 1
ATOM 3527 O O . TYR B 1 203 ? 15.625 21.453 -2.877 1 72.69 203 TYR B O 1
ATOM 3535 N N . PHE B 1 204 ? 14.609 19.594 -2.408 1 72.88 204 PHE B N 1
ATOM 3536 C CA . PHE B 1 204 ? 14.711 19.734 -0.962 1 72.88 204 PHE B CA 1
ATOM 3537 C C . PHE B 1 204 ? 16.172 19.859 -0.536 1 72.88 204 PHE B C 1
ATOM 3539 O O . PHE B 1 204 ? 16.484 20.484 0.48 1 72.88 204 PHE B O 1
ATOM 3546 N N . ASP B 1 205 ? 16.969 19.297 -1.371 1 73.31 205 ASP B N 1
ATOM 3547 C CA . ASP B 1 205 ? 18.375 19.375 -0.986 1 73.31 205 ASP B CA 1
ATOM 3548 C C . ASP B 1 205 ? 18.938 20.766 -1.244 1 73.31 205 ASP B C 1
ATOM 3550 O O . ASP B 1 205 ? 20.047 21.078 -0.824 1 73.31 205 ASP B O 1
ATOM 3554 N N . ASP B 1 206 ? 18.234 21.594 -1.854 1 72.69 206 ASP B N 1
ATOM 3555 C CA . ASP B 1 206 ? 18.625 22.984 -1.992 1 72.69 206 ASP B CA 1
ATOM 3556 C C . ASP B 1 206 ? 18.406 23.75 -0.693 1 72.69 206 ASP B C 1
ATOM 3558 O O . ASP B 1 206 ? 18.969 24.828 -0.494 1 72.69 206 ASP B O 1
ATOM 3562 N N . VAL B 1 207 ? 17.641 23.078 0.186 1 75.5 207 VAL B N 1
ATOM 3563 C CA . VAL B 1 207 ? 17.188 23.859 1.338 1 75.5 207 VAL B CA 1
ATOM 3564 C C . VAL B 1 207 ? 17.781 23.281 2.617 1 75.5 207 VAL B C 1
ATOM 3566 O O . VAL B 1 207 ? 17.859 23.953 3.641 1 75.5 207 VAL B O 1
ATOM 3569 N N . THR B 1 208 ? 18.188 22.094 2.559 1 79.81 208 THR B N 1
ATOM 3570 C CA . THR B 1 208 ? 18.688 21.406 3.752 1 79.81 208 THR B CA 1
ATOM 3571 C C . THR B 1 208 ? 19.703 20.344 3.385 1 79.81 208 THR B C 1
ATOM 3573 O O . THR B 1 208 ? 19.562 19.656 2.361 1 79.81 208 THR B O 1
ATOM 3576 N N . GLU B 1 209 ? 20.688 20.234 4.23 1 80.19 209 GLU B N 1
ATOM 3577 C CA . GLU B 1 209 ? 21.703 19.219 4.02 1 80.19 209 GLU B CA 1
ATOM 3578 C C . GLU B 1 209 ? 21.219 17.844 4.484 1 80.19 209 GLU B C 1
ATOM 3580 O O . GLU B 1 209 ? 21.391 16.859 3.777 1 80.19 209 GLU B O 1
ATOM 3585 N N . GLN B 1 210 ? 20.531 17.891 5.633 1 84.94 210 GLN B N 1
ATOM 3586 C CA . GLN B 1 210 ? 20.109 16.625 6.227 1 84.94 210 GLN B CA 1
ATOM 3587 C C . GLN B 1 210 ? 18.844 16.109 5.559 1 84.94 210 GLN B C 1
ATOM 3589 O O . GLN B 1 210 ? 18.578 14.898 5.559 1 84.94 210 GLN B O 1
ATOM 3594 N N . GLY B 1 211 ? 18.047 17.031 5.016 1 86.44 211 GLY B N 1
ATOM 3595 C CA . GLY B 1 211 ? 16.781 16.641 4.395 1 86.44 211 GLY B CA 1
ATOM 3596 C C . GLY B 1 211 ? 15.578 16.953 5.254 1 86.44 211 GLY B C 1
ATOM 3597 O O . GLY B 1 211 ? 14.508 16.375 5.055 1 86.44 211 GLY B O 1
ATOM 3598 N N . GLY B 1 212 ? 15.742 17.766 6.27 1 88.69 212 GLY B N 1
ATOM 3599 C CA . GLY B 1 212 ? 14.633 18.078 7.156 1 88.69 212 GLY B CA 1
ATOM 3600 C C . GLY B 1 212 ? 14.641 19.531 7.621 1 88.69 212 GLY B C 1
ATOM 3601 O O . GLY B 1 212 ? 15.484 20.312 7.195 1 88.69 212 GLY B O 1
ATOM 3602 N N . LEU B 1 213 ? 13.602 19.781 8.383 1 85.44 213 LEU B N 1
ATOM 3603 C CA . LEU B 1 213 ? 13.422 21.094 8.984 1 85.44 213 LEU B CA 1
ATOM 3604 C C . LEU B 1 213 ? 13.312 20.984 10.5 1 85.44 213 LEU B C 1
ATOM 3606 O O . LEU B 1 213 ? 13.164 19.891 11.047 1 85.44 213 LEU B O 1
ATOM 3610 N N . GLY B 1 214 ? 13.477 22.109 11.188 1 87.19 214 GLY B N 1
ATOM 3611 C CA . GLY B 1 214 ? 13.312 22.156 12.633 1 87.19 214 GLY B CA 1
ATOM 3612 C C . GLY B 1 214 ? 14.445 21.484 13.383 1 87.19 214 GLY B C 1
ATOM 3613 O O . GLY B 1 214 ? 15.578 21.453 12.906 1 87.19 214 GLY B O 1
ATOM 3614 N N . ASP B 1 215 ? 14.117 21.078 14.664 1 91.81 215 ASP B N 1
ATOM 3615 C CA . ASP B 1 215 ? 15.102 20.438 15.539 1 91.81 215 ASP B CA 1
ATOM 3616 C C . ASP B 1 215 ? 14.539 19.156 16.156 1 91.81 215 ASP B C 1
ATOM 3618 O O . ASP B 1 215 ? 13.977 19.188 17.25 1 91.81 215 ASP B O 1
ATOM 3622 N N . PRO B 1 216 ? 14.828 18.016 15.523 1 94.62 216 PRO B N 1
ATOM 3623 C CA . PRO B 1 216 ? 14.297 16.719 15.977 1 94.62 216 PRO B CA 1
ATOM 3624 C C . PRO B 1 216 ? 14.734 16.375 17.406 1 94.62 216 PRO B C 1
ATOM 3626 O O . PRO B 1 216 ? 14.148 15.492 18.031 1 94.62 216 PRO B O 1
ATOM 3629 N N . THR B 1 217 ? 15.781 17.016 17.938 1 94.62 217 THR B N 1
ATOM 3630 C CA . THR B 1 217 ? 16.203 16.75 19.312 1 94.62 217 THR B CA 1
ATOM 3631 C C . THR B 1 217 ? 15.141 17.234 20.297 1 94.62 217 THR B C 1
ATOM 3633 O O . THR B 1 217 ? 15.141 16.828 21.453 1 94.62 217 THR B O 1
ATOM 3636 N N . ASN B 1 218 ? 14.234 18.031 19.828 1 94.25 218 ASN B N 1
ATOM 3637 C CA . ASN B 1 218 ? 13.156 18.578 20.656 1 94.25 218 ASN B CA 1
ATOM 3638 C C . ASN B 1 218 ? 11.906 17.688 20.594 1 94.25 218 ASN B C 1
ATOM 3640 O O . ASN B 1 218 ? 10.867 18.047 21.156 1 94.25 218 ASN B O 1
ATOM 3644 N N . SER B 1 219 ? 12 16.594 19.938 1 96.12 219 SER B N 1
ATOM 3645 C CA . SER B 1 219 ? 10.82 15.734 19.797 1 96.12 219 SER B CA 1
ATOM 3646 C C . SER B 1 219 ? 10.273 15.328 21.172 1 96.12 219 SER B C 1
ATOM 3648 O O . SER B 1 219 ? 11.023 15.234 22.141 1 96.12 219 SER B O 1
ATOM 3650 N N . ASP B 1 220 ? 9.016 15.133 21.234 1 96.88 220 ASP B N 1
ATOM 3651 C CA . ASP B 1 220 ? 8.297 14.797 22.469 1 96.88 220 ASP B CA 1
ATOM 3652 C C . ASP B 1 220 ? 7.098 13.898 22.172 1 96.88 220 ASP B C 1
ATOM 3654 O O . ASP B 1 220 ? 5.992 14.391 21.938 1 96.88 220 ASP B O 1
ATOM 3658 N N . PRO B 1 221 ? 7.281 12.617 22.234 1 97.75 221 PRO B N 1
ATOM 3659 C CA . PRO B 1 221 ? 6.188 11.695 21.922 1 97.75 221 PRO B CA 1
ATOM 3660 C C . PRO B 1 221 ? 5.016 11.805 22.891 1 97.75 221 PRO B C 1
ATOM 3662 O O . PRO B 1 221 ? 3.869 11.555 22.5 1 97.75 221 PRO B O 1
ATOM 3665 N N . GLU B 1 222 ? 5.262 12.219 24.094 1 97.69 222 GLU B N 1
ATOM 3666 C CA . GLU B 1 222 ? 4.176 12.391 25.062 1 97.69 222 GLU B CA 1
ATOM 3667 C C . GLU B 1 222 ? 3.232 13.516 24.625 1 97.69 222 GLU B C 1
ATOM 3669 O O . GLU B 1 222 ? 2.012 13.352 24.672 1 97.69 222 GLU B O 1
ATOM 3674 N N . VAL B 1 223 ? 3.801 14.609 24.266 1 96.81 223 VAL B N 1
ATOM 3675 C CA . VAL B 1 223 ? 3 15.727 23.766 1 96.81 223 VAL B CA 1
ATOM 3676 C C . VAL B 1 223 ? 2.254 15.297 22.516 1 96.81 223 VAL B C 1
ATOM 3678 O O . VAL B 1 223 ? 1.092 15.664 22.312 1 96.81 223 VAL B O 1
ATOM 3681 N N . MET B 1 224 ? 2.916 14.562 21.656 1 98 224 MET B N 1
ATOM 3682 C CA . MET B 1 224 ? 2.334 14.141 20.391 1 98 224 MET B CA 1
ATOM 3683 C C . MET B 1 224 ? 1.1 13.273 20.625 1 98 224 MET B C 1
ATOM 3685 O O . MET B 1 224 ? 0.14 13.336 19.844 1 98 224 MET B O 1
ATOM 3689 N N . GLU B 1 225 ? 1.113 12.477 21.672 1 98.31 225 GLU B N 1
ATOM 3690 C CA . GLU B 1 225 ? -0.046 11.648 22 1 98.31 225 GLU B CA 1
ATOM 3691 C C . GLU B 1 225 ? -1.297 12.5 22.188 1 98.31 225 GLU B C 1
ATOM 3693 O O . GLU B 1 225 ? -2.361 12.172 21.656 1 98.31 225 GLU B O 1
ATOM 3698 N N . GLY B 1 226 ? -1.15 13.586 22.922 1 98.12 226 GLY B N 1
ATOM 3699 C CA . GLY B 1 226 ? -2.252 14.516 23.109 1 98.12 226 GLY B CA 1
ATOM 3700 C C . GLY B 1 226 ? -2.662 15.211 21.828 1 98.12 226 GLY B C 1
ATOM 3701 O O . GLY B 1 226 ? -3.854 15.367 21.562 1 98.12 226 GLY B O 1
ATOM 3702 N N . VAL B 1 227 ? -1.689 15.617 21.016 1 98.12 227 VAL B N 1
ATOM 3703 C CA . VAL B 1 227 ? -1.959 16.281 19.75 1 98.12 227 VAL B CA 1
ATOM 3704 C C . VAL B 1 227 ? -2.764 15.367 18.844 1 98.12 227 VAL B C 1
ATOM 3706 O O . VAL B 1 227 ? -3.727 15.797 18.203 1 98.12 227 VAL B O 1
ATOM 3709 N N . VAL B 1 228 ? -2.383 14.062 18.781 1 98.56 228 VAL B N 1
ATOM 3710 C CA . VAL B 1 228 ? -3.076 13.094 17.953 1 98.56 228 VAL B CA 1
ATOM 3711 C C . VAL B 1 228 ? -4.527 12.961 18.406 1 98.56 228 VAL B C 1
ATOM 3713 O O . VAL B 1 228 ? -5.449 13.016 17.594 1 98.56 228 VAL B O 1
ATOM 3716 N N . ALA B 1 229 ? -4.73 12.836 19.703 1 98.25 229 ALA B N 1
ATOM 3717 C CA . ALA B 1 229 ? -6.078 12.68 20.234 1 98.25 229 ALA B CA 1
ATOM 3718 C C . ALA B 1 229 ? -6.938 13.906 19.938 1 98.25 229 ALA B C 1
ATOM 3720 O O . ALA B 1 229 ? -8.062 13.781 19.453 1 98.25 229 ALA B O 1
ATOM 3721 N N . ASN B 1 230 ? -6.426 15.086 20.188 1 98.44 230 ASN B N 1
ATOM 3722 C CA . ASN B 1 230 ? -7.156 16.328 19.984 1 98.44 230 ASN B CA 1
ATOM 3723 C C . ASN B 1 230 ? -7.461 16.562 18.516 1 98.44 230 ASN B C 1
ATOM 3725 O O . ASN B 1 230 ? -8.562 16.984 18.156 1 98.44 230 ASN B O 1
ATOM 3729 N N . THR B 1 231 ? -6.484 16.344 17.688 1 98.5 231 THR B N 1
ATOM 3730 C CA . THR B 1 231 ? -6.656 16.547 16.266 1 98.5 231 THR B CA 1
ATOM 3731 C C . THR B 1 231 ? -7.664 15.555 15.688 1 98.5 231 THR B C 1
ATOM 3733 O O . THR B 1 231 ? -8.453 15.906 14.805 1 98.5 231 THR B O 1
ATOM 3736 N N . THR B 1 232 ? -7.578 14.281 16.141 1 98.5 232 THR B N 1
ATOM 3737 C CA . THR B 1 232 ? -8.562 13.273 15.75 1 98.5 232 THR B CA 1
ATOM 3738 C C . THR B 1 232 ? -9.977 13.766 16.031 1 98.5 232 THR B C 1
ATOM 3740 O O . THR B 1 232 ? -10.844 13.727 15.164 1 98.5 232 THR B O 1
ATOM 3743 N N . ASP B 1 233 ? -10.195 14.297 17.203 1 98.12 233 ASP B N 1
ATOM 3744 C CA . ASP B 1 233 ? -11.508 14.812 17.594 1 98.12 233 ASP B CA 1
ATOM 3745 C C . ASP B 1 233 ? -11.922 15.977 16.688 1 98.12 233 ASP B C 1
ATOM 3747 O O . ASP B 1 233 ? -13.078 16.047 16.25 1 98.12 233 ASP B O 1
ATOM 3751 N N . ARG B 1 234 ? -11 16.859 16.406 1 98.06 234 ARG B N 1
ATOM 3752 C CA . ARG B 1 234 ? -11.289 18.016 15.57 1 98.06 234 ARG B CA 1
ATOM 3753 C C . ARG B 1 234 ? -11.703 17.594 14.164 1 98.06 234 ARG B C 1
ATOM 3755 O O . ARG B 1 234 ? -12.656 18.141 13.602 1 98.06 234 ARG B O 1
ATOM 3762 N N . ILE B 1 235 ? -10.992 16.641 13.633 1 98.25 235 ILE B N 1
ATOM 3763 C CA . ILE B 1 235 ? -11.289 16.172 12.289 1 98.25 235 ILE B CA 1
ATOM 3764 C C . ILE B 1 235 ? -12.656 15.5 12.266 1 98.25 235 ILE B C 1
ATOM 3766 O O . ILE B 1 235 ? -13.461 15.742 11.367 1 98.25 235 ILE B O 1
ATOM 3770 N N . LEU B 1 236 ? -12.945 14.688 13.266 1 98.12 236 LEU B N 1
ATOM 3771 C CA . LEU B 1 236 ? -14.211 13.961 13.32 1 98.12 236 LEU B CA 1
ATOM 3772 C C . LEU B 1 236 ? -15.375 14.93 13.5 1 98.12 236 LEU B C 1
ATOM 3774 O O . LEU B 1 236 ? -16.438 14.742 12.906 1 98.12 236 LEU B O 1
ATOM 3778 N N . GLU B 1 237 ? -15.172 15.938 14.336 1 97.38 237 GLU B N 1
ATOM 3779 C CA . GLU B 1 237 ? -16.219 16.938 14.516 1 97.38 237 GLU B CA 1
ATOM 3780 C C . GLU B 1 237 ? -16.5 17.672 13.203 1 97.38 237 GLU B C 1
ATOM 3782 O O . GLU B 1 237 ? -17.672 17.906 12.867 1 97.38 237 GLU B O 1
ATOM 3787 N N . SER B 1 238 ? -15.469 18.031 12.555 1 96.12 238 SER B N 1
ATOM 3788 C CA . SER B 1 238 ? -15.633 18.719 11.266 1 96.12 238 SER B CA 1
ATOM 3789 C C . SER B 1 238 ? -16.312 17.812 10.25 1 96.12 238 SER B C 1
ATOM 3791 O O . SER B 1 238 ? -17.203 18.266 9.508 1 96.12 238 SER B O 1
ATOM 3793 N N . LEU B 1 239 ? -15.898 16.562 10.164 1 95.62 239 LEU B N 1
ATOM 3794 C CA . LEU B 1 239 ? -16.484 15.602 9.234 1 95.62 239 LEU B CA 1
ATOM 3795 C C . LEU B 1 239 ? -17.969 15.383 9.547 1 95.62 239 LEU B C 1
ATOM 3797 O O . LEU B 1 239 ? -18.781 15.297 8.633 1 95.62 239 LEU B O 1
ATOM 3801 N N . LYS B 1 240 ? -18.281 15.281 10.82 1 95.88 240 LYS B N 1
ATOM 3802 C CA . LYS B 1 240 ? -19.672 15.109 11.234 1 95.88 240 LYS B CA 1
ATOM 3803 C C . LYS B 1 240 ? -20.516 16.281 10.789 1 95.88 240 LYS B C 1
ATOM 3805 O O . LYS B 1 240 ? -21.625 16.109 10.273 1 95.88 240 LYS B O 1
ATOM 3810 N N . ALA B 1 241 ? -19.953 17.422 11.016 1 95 241 ALA B N 1
ATOM 3811 C CA . ALA B 1 241 ? -20.672 18.641 10.602 1 95 241 ALA B CA 1
ATOM 3812 C C . ALA B 1 241 ? -20.906 18.641 9.094 1 95 241 ALA B C 1
ATOM 3814 O O . ALA B 1 241 ? -21.984 19.016 8.625 1 95 241 ALA B O 1
ATOM 3815 N N . ASP B 1 242 ? -19.891 18.266 8.312 1 91.81 242 ASP B N 1
ATOM 3816 C CA . ASP B 1 242 ? -20 18.203 6.863 1 91.81 242 ASP B CA 1
ATOM 3817 C C . ASP B 1 242 ? -21.031 17.156 6.434 1 91.81 242 ASP B C 1
ATOM 3819 O O . ASP B 1 242 ? -21.844 17.406 5.539 1 91.81 242 ASP B O 1
ATOM 3823 N N . VAL B 1 243 ? -21 16.016 7.059 1 92.12 243 VAL B N 1
ATOM 3824 C CA . VAL B 1 243 ? -21.938 14.938 6.746 1 92.12 243 VAL B CA 1
ATOM 3825 C C . VAL B 1 243 ? -23.359 15.383 7.051 1 92.12 243 VAL B C 1
ATOM 3827 O O . VAL B 1 243 ? -24.266 15.172 6.242 1 92.12 243 VAL B O 1
ATOM 3830 N N . ASP B 1 244 ? -23.531 16.047 8.164 1 92.62 244 ASP B N 1
ATOM 3831 C CA . ASP B 1 244 ? -24.844 16.531 8.562 1 92.62 244 ASP B CA 1
ATOM 3832 C C . ASP B 1 244 ? -25.344 17.594 7.594 1 92.62 244 ASP B C 1
ATOM 3834 O O . ASP B 1 244 ? -26.562 17.75 7.402 1 92.62 244 ASP B O 1
ATOM 3838 N N . ALA B 1 245 ? -24.422 18.281 7.012 1 91.81 245 ALA B N 1
ATOM 3839 C CA . ALA B 1 245 ? -24.781 19.344 6.082 1 91.81 245 ALA B CA 1
ATOM 3840 C C . ALA B 1 245 ? -25.016 18.797 4.68 1 91.81 245 ALA B C 1
ATOM 3842 O O . ALA B 1 245 ? -25.328 19.547 3.756 1 91.81 245 ALA B O 1
ATOM 3843 N N . GLY B 1 246 ? -24.875 17.625 4.395 1 82.94 246 GLY B N 1
ATOM 3844 C CA . GLY B 1 246 ? -25.188 16.984 3.129 1 82.94 246 GLY B CA 1
ATOM 3845 C C . GLY B 1 246 ? -23.953 16.766 2.254 1 82.94 246 GLY B C 1
ATOM 3846 O O . GLY B 1 246 ? -24.078 16.516 1.054 1 82.94 246 GLY B O 1
ATOM 3847 N N . TRP B 1 247 ? -22.953 17.016 2.957 1 78.94 247 TRP B N 1
ATOM 3848 C CA . TRP B 1 247 ? -21.766 16.531 2.248 1 78.94 247 TRP B CA 1
ATOM 3849 C C . TRP B 1 247 ? -21.906 15.055 1.915 1 78.94 247 TRP B C 1
ATOM 3851 O O . TRP B 1 247 ? -22.438 14.281 2.711 1 78.94 247 TRP B O 1
#

Foldseek 3Di:
DDDDPQEPVPDDPVRVLVQLQPFLEEEEQEFFQADQFDWFHSQLFQVCSVVLVRVLQVCLVVLVGHYHYYPYDHEEADPLRVVDPRGDHDDLVRRLVVLLVVLVVSLVSNHAEYEYEGRDPRRVVSQVVSQVCCVPPGNYNYDYDDLVVLLVVVCCVQQNPWCWGSRQQSLLQCCQPPVVRTPLVRFAAWQADDDDPPDPGHRQCVTTVRSGIYGNNSHDNVSNVVSSNVSSVSVSVVSSVVSVVPD/DDDDPQEPVPDDPVRVLVQLQPFLEEEEQEFFQADQFDWFHSQLFQVCSVVLVRVLQVCLVVLVGHYHYYPYDREEADPLRVVDPRGDHDDLVRRLVVLLVVLVVSLVSNHAEYEYEGRDPRRVVSQVVSQVCCVPPGNYRYDYDDLVVLLVVVCCVQQNPWCDGSRQQSLLQCCQPPVVRTPLVRFAAWQADDDDPPDPGHRQCVTTVRSGIYGNNSHDNVSNVVSSNNSSVSVSVVSSVVSVVPD